Protein AF-A0A7S2LG75-F1 (afdb_monomer_lite)

Secondary structure (DSSP, 8-state):
-HHHHHHHHHHHHTTS-----EEEEEE--SEEE-TTT--EEE--S--EEEEE--TTS--GGG--PEEPP-EEEEEEEE--GGGEEEEEET-PPPHHHHHHHHHHSTTTTTS-GGGEEEEEEE-SSEEEEEEEEGGGGGGSB--TT-TTT--PPPSS-SSS---BTTTEEEEEEE-SEE-TT---EEETTTTEEEEEEEEE-SS-TTS-GGG----EEEEEEEEETTT--B-GGG-EE-TTEEEEEEEEETTTTEEEEEEEE-SSS---SGGGG--EEEEEEEE-SSTTS-EEEEEEEE------TTSS-GGGPBPSSS-----EEEEEETTEEEEEEEEEBP-SSGGG--EEEEEEETTT--EEEEEE-SS--SEEEEETTTTEEEEEEEE--TTSSSPEEEEEEEEEEEEETTTTEEEEEE---TTS--BSS-HHHHTT--S--EEEEE-TTSSEEEEEEEEP-SS-TT-EEEEEEEESSSTT-EEES--TTS--SS-TT-SEEEEEE-S---S--SPPP-B-S-EEE-TTSSEEEEEBSS-B-TTPEEE-SSSSSS-SEEEGGG---S-B-GGGTB-HHHHHHH--TTTSEEEEEETTEEEEE--S----TT-EEEBPTTS--BPPBTTB--PPP--EEEEE--SS-PPP-EEEES-S---TTS-PEEEEEESSS---PEEEP---------PPP-

Structure (mmCIF, N/CA/C/O backbone):
data_AF-A0A7S2LG75-F1
#
_entry.id   AF-A0A7S2LG75-F1
#
loop_
_atom_site.group_PDB
_atom_site.id
_atom_site.type_symbol
_atom_site.label_atom_id
_atom_site.label_alt_id
_atom_site.label_comp_id
_atom_site.label_asym_id
_atom_site.label_entity_id
_atom_site.label_seq_id
_atom_site.pdbx_PDB_ins_code
_atom_site.Cartn_x
_atom_site.Cartn_y
_atom_site.Cartn_z
_atom_site.occupancy
_atom_site.B_iso_or_equiv
_atom_site.auth_seq_id
_atom_site.auth_comp_id
_atom_site.auth_asym_id
_atom_site.auth_atom_id
_atom_site.pdbx_PDB_model_num
ATOM 1 N N . THR A 1 1 ? 9.203 0.893 50.281 1.00 45.75 1 THR A N 1
ATOM 2 C CA . THR A 1 1 ? 10.054 1.503 49.231 1.00 45.75 1 THR A CA 1
ATOM 3 C C . THR A 1 1 ? 10.365 0.528 48.103 1.00 45.75 1 THR A C 1
ATOM 5 O O . THR A 1 1 ? 10.136 0.901 46.963 1.00 45.75 1 THR A O 1
ATOM 8 N N . LEU A 1 2 ? 10.728 -0.736 48.381 1.00 31.83 2 LEU A N 1
ATOM 9 C CA . LEU A 1 2 ? 10.923 -1.782 47.352 1.00 31.83 2 LEU A CA 1
ATOM 10 C C . LEU A 1 2 ? 9.696 -2.042 46.446 1.00 31.83 2 LEU A C 1
ATOM 12 O O . LEU A 1 2 ? 9.846 -2.235 45.245 1.00 31.83 2 LEU A O 1
ATOM 16 N N . LEU A 1 3 ? 8.474 -1.967 46.990 1.00 27.67 3 LEU A N 1
ATOM 17 C CA . LEU A 1 3 ? 7.247 -2.216 46.216 1.00 27.67 3 LEU A CA 1
ATOM 18 C C . LEU A 1 3 ? 6.926 -1.116 45.179 1.00 27.67 3 LEU A C 1
ATOM 20 O O . LEU A 1 3 ? 6.241 -1.380 44.199 1.00 27.67 3 LEU A O 1
ATOM 24 N N . ARG A 1 4 ? 7.432 0.116 45.363 1.00 28.03 4 ARG A N 1
ATOM 25 C CA . ARG A 1 4 ? 7.261 1.211 44.385 1.00 28.03 4 ARG A CA 1
ATOM 26 C C . ARG A 1 4 ? 8.251 1.109 43.221 1.00 28.03 4 ARG A C 1
ATOM 28 O O . ARG A 1 4 ? 7.900 1.496 42.115 1.00 28.03 4 ARG A O 1
ATOM 35 N N . ALA A 1 5 ? 9.443 0.553 43.450 1.00 31.73 5 ALA A N 1
ATOM 36 C CA . ALA A 1 5 ? 10.445 0.342 42.404 1.00 31.73 5 ALA A CA 1
ATOM 37 C C . ALA A 1 5 ? 10.056 -0.806 41.456 1.00 31.73 5 ALA A C 1
ATOM 39 O O . ALA A 1 5 ? 10.190 -0.666 40.247 1.00 31.73 5 ALA A O 1
ATOM 40 N N . LEU A 1 6 ? 9.473 -1.891 41.979 1.00 29.97 6 LEU A N 1
ATOM 41 C CA . LEU A 1 6 ? 8.977 -3.007 41.161 1.00 29.97 6 LEU A CA 1
ATOM 42 C C . LEU A 1 6 ? 7.783 -2.620 40.275 1.00 29.97 6 LEU A C 1
ATOM 44 O O . LEU A 1 6 ? 7.711 -3.055 39.131 1.00 29.97 6 LEU A O 1
ATOM 48 N N . VAL A 1 7 ? 6.897 -1.739 40.753 1.00 31.09 7 VAL A N 1
ATOM 49 C CA . VAL A 1 7 ? 5.787 -1.208 39.940 1.00 31.09 7 VAL A CA 1
ATOM 50 C C . VAL A 1 7 ? 6.290 -0.225 38.874 1.00 31.09 7 VAL A C 1
ATOM 52 O O . VAL A 1 7 ? 5.788 -0.242 37.757 1.00 31.09 7 VAL A O 1
ATOM 55 N N . LEU A 1 8 ? 7.326 0.573 39.160 1.00 30.12 8 LEU A N 1
ATOM 56 C CA . LEU A 1 8 ? 7.942 1.479 38.177 1.00 30.12 8 LEU A CA 1
ATOM 57 C C . LEU A 1 8 ? 8.778 0.747 37.114 1.00 30.12 8 LEU A C 1
ATOM 59 O O . LEU A 1 8 ? 8.782 1.175 35.966 1.00 30.12 8 LEU A O 1
ATOM 63 N N . VAL A 1 9 ? 9.427 -0.372 37.451 1.00 31.56 9 VAL A N 1
ATOM 64 C CA . VAL A 1 9 ? 10.161 -1.206 36.480 1.00 31.56 9 VAL A CA 1
ATOM 65 C C . VAL A 1 9 ? 9.204 -2.068 35.647 1.00 31.56 9 VAL A C 1
ATOM 67 O O . VAL A 1 9 ? 9.419 -2.217 34.446 1.00 31.56 9 VAL A O 1
ATOM 70 N N . ALA A 1 10 ? 8.098 -2.550 36.225 1.00 28.23 10 ALA A N 1
ATOM 71 C CA . ALA A 1 10 ? 7.040 -3.224 35.467 1.00 28.23 10 ALA A CA 1
ATOM 72 C C . ALA A 1 10 ? 6.287 -2.258 34.526 1.00 28.23 10 ALA A C 1
ATOM 74 O O . ALA A 1 10 ? 5.998 -2.616 33.388 1.00 28.23 10 ALA A O 1
ATOM 75 N N . LEU A 1 11 ? 6.043 -1.009 34.946 1.00 27.89 11 LEU A N 1
ATOM 76 C CA . LEU A 1 11 ? 5.485 0.046 34.082 1.00 27.89 11 LEU A CA 1
ATOM 77 C C . LEU A 1 11 ? 6.500 0.584 33.059 1.00 27.89 11 LEU A C 1
ATOM 79 O O . LEU A 1 11 ? 6.102 1.035 31.989 1.00 27.89 11 LEU A O 1
ATOM 83 N N . GLY A 1 12 ? 7.798 0.529 33.370 1.00 24.66 12 GLY A N 1
ATOM 84 C CA . GLY A 1 12 ? 8.884 0.904 32.463 1.00 24.66 12 GLY A CA 1
ATOM 85 C C . GLY A 1 12 ? 9.126 -0.123 31.355 1.00 24.66 12 GLY A C 1
ATOM 86 O O . GLY A 1 12 ? 9.376 0.269 30.222 1.00 24.66 12 GLY A O 1
ATOM 87 N N . ARG A 1 13 ? 8.972 -1.424 31.643 1.00 26.52 13 ARG A N 1
ATOM 88 C CA . ARG A 1 13 ? 9.100 -2.507 30.646 1.00 26.52 13 ARG A CA 1
ATOM 89 C C . ARG A 1 13 ? 7.825 -2.786 29.843 1.00 26.52 13 ARG A C 1
ATOM 91 O O . ARG A 1 13 ? 7.913 -3.322 28.750 1.00 26.52 13 ARG A O 1
ATOM 98 N N . LEU A 1 14 ? 6.654 -2.346 30.309 1.00 27.83 14 LEU A N 1
ATOM 99 C CA . LEU A 1 14 ? 5.442 -2.263 29.474 1.00 27.83 14 LEU A CA 1
ATOM 100 C C . LEU A 1 14 ? 5.446 -1.044 28.525 1.00 27.83 14 LEU A C 1
ATOM 102 O O . LEU A 1 14 ? 4.513 -0.868 27.746 1.00 27.83 14 LEU A O 1
ATOM 106 N N . ARG A 1 15 ? 6.486 -0.200 28.594 1.00 27.36 15 ARG A N 1
ATOM 107 C CA . ARG A 1 15 ? 6.694 0.995 27.763 1.00 27.36 15 ARG A CA 1
ATOM 108 C C . ARG A 1 15 ? 7.781 0.834 26.698 1.00 27.36 15 ARG A C 1
ATOM 110 O O . ARG A 1 15 ? 8.170 1.835 26.099 1.00 27.36 15 ARG A O 1
ATOM 117 N N . GLU A 1 16 ? 8.195 -0.391 26.378 1.00 31.73 16 GLU A N 1
ATOM 118 C CA . GLU A 1 16 ? 8.644 -0.667 25.009 1.00 31.73 16 GLU A CA 1
ATOM 119 C C . GLU A 1 16 ? 7.412 -0.584 24.113 1.00 31.73 16 GLU A C 1
ATOM 121 O O . GLU A 1 16 ? 6.688 -1.549 23.861 1.00 31.73 16 GLU A O 1
ATOM 126 N N . ALA A 1 17 ? 7.109 0.665 23.767 1.00 34.81 17 ALA A N 1
ATOM 127 C CA . ALA A 1 17 ? 6.086 1.048 22.835 1.00 34.81 17 ALA A CA 1
ATOM 128 C C . ALA A 1 17 ? 6.281 0.218 21.571 1.00 34.81 17 ALA A C 1
ATOM 130 O O . ALA A 1 17 ? 7.307 0.331 20.908 1.00 34.81 17 ALA A O 1
ATOM 131 N N . SER A 1 18 ? 5.277 -0.589 21.245 1.00 40.91 18 SER A N 1
ATOM 132 C CA . SER A 1 18 ? 5.012 -0.994 19.873 1.00 40.91 18 SER A CA 1
ATOM 133 C C . SER A 1 18 ? 5.149 0.242 18.981 1.00 40.91 18 SER A C 1
ATOM 135 O O . SER A 1 18 ? 4.330 1.170 19.063 1.00 40.91 18 SER A O 1
ATOM 137 N N . ALA A 1 19 ? 6.250 0.331 18.243 1.00 46.84 19 ALA A N 1
ATOM 138 C CA . ALA A 1 19 ? 6.587 1.515 17.481 1.00 46.84 19 ALA A CA 1
ATOM 139 C C . ALA A 1 19 ? 5.723 1.535 16.220 1.00 46.84 19 ALA A C 1
ATOM 141 O O . ALA A 1 19 ? 6.054 0.957 15.207 1.00 46.84 19 ALA A O 1
ATOM 142 N N . PHE A 1 20 ? 4.568 2.185 16.308 1.00 54.53 20 PHE A N 1
ATOM 143 C CA . PHE A 1 20 ? 3.754 2.523 15.147 1.00 54.53 20 PHE A CA 1
ATOM 144 C C . PHE A 1 20 ? 4.535 3.520 14.269 1.00 54.53 20 PHE A C 1
ATOM 146 O O . PHE A 1 20 ? 4.689 4.684 14.665 1.00 54.53 20 PHE A O 1
ATOM 153 N N . THR A 1 21 ? 5.077 3.058 13.136 1.00 63.94 21 THR A N 1
ATOM 154 C CA . THR A 1 21 ? 5.875 3.872 12.203 1.00 63.94 21 THR A CA 1
ATOM 155 C C . THR A 1 21 ? 5.017 4.317 11.021 1.00 63.94 21 THR A C 1
ATOM 157 O O . THR A 1 21 ? 4.909 3.643 10.000 1.00 63.94 21 THR A O 1
ATOM 160 N N . LEU A 1 22 ? 4.420 5.505 11.131 1.00 72.06 22 LEU A N 1
ATOM 161 C CA . LEU A 1 22 ? 3.639 6.062 10.029 1.00 72.06 22 LEU A CA 1
ATOM 162 C C . LEU A 1 22 ? 4.513 6.669 8.941 1.00 72.06 22 LEU A C 1
ATOM 164 O O . LEU A 1 22 ? 5.452 7.429 9.203 1.00 72.06 22 LEU A O 1
ATOM 168 N N . HIS A 1 23 ? 4.092 6.417 7.712 1.00 75.00 23 HIS A N 1
ATOM 169 C CA . HIS A 1 23 ? 4.527 7.137 6.535 1.00 75.00 23 HIS A CA 1
ATOM 170 C C . HIS A 1 23 ? 3.340 7.856 5.899 1.00 75.00 23 HIS A C 1
ATOM 172 O O . HIS A 1 23 ? 2.189 7.430 6.004 1.00 75.00 23 HIS A O 1
ATOM 178 N N . ALA A 1 24 ? 3.639 8.971 5.245 1.00 76.81 24 ALA A N 1
ATOM 179 C CA . ALA A 1 24 ? 2.691 9.701 4.429 1.00 76.81 24 ALA A CA 1
ATOM 180 C C . ALA A 1 24 ? 3.116 9.642 2.966 1.00 76.81 24 ALA A C 1
ATOM 182 O O . ALA A 1 24 ? 4.273 9.918 2.653 1.00 76.81 24 ALA A O 1
ATOM 183 N N . VAL A 1 25 ? 2.173 9.333 2.076 1.00 76.06 25 VAL A N 1
ATOM 184 C CA . VAL A 1 25 ? 2.299 9.629 0.647 1.00 76.06 25 VAL A CA 1
ATOM 185 C C . VAL A 1 25 ? 1.654 10.981 0.394 1.00 76.06 25 VAL A C 1
ATOM 187 O O . VAL A 1 25 ? 0.427 11.122 0.361 1.00 76.06 25 VAL A O 1
ATOM 190 N N . GLU A 1 26 ? 2.494 11.987 0.224 1.00 74.88 26 GLU A N 1
ATOM 191 C CA . GLU A 1 26 ? 2.095 13.364 -0.017 1.00 74.88 26 GLU A CA 1
ATOM 192 C C . GLU A 1 26 ? 1.787 13.555 -1.497 1.00 74.88 26 GLU A C 1
ATOM 194 O O . GLU A 1 26 ? 2.621 13.240 -2.339 1.00 74.88 26 GLU A O 1
ATOM 199 N N . SER A 1 27 ? 0.603 14.070 -1.837 1.00 71.88 27 SER A N 1
ATOM 200 C CA . SER A 1 27 ? 0.248 14.388 -3.226 1.00 71.88 27 SER A CA 1
ATOM 201 C C . SER A 1 27 ? 0.129 15.894 -3.403 1.00 71.88 27 SER A C 1
ATOM 203 O O . SER A 1 27 ? -0.746 16.531 -2.815 1.00 71.88 27 SER A O 1
ATOM 205 N N . ARG A 1 28 ? 1.002 16.478 -4.227 1.00 67.69 28 ARG A N 1
ATOM 206 C CA . ARG A 1 28 ? 0.987 17.919 -4.525 1.00 67.69 28 ARG A CA 1
ATOM 207 C C . ARG A 1 28 ? 0.099 18.212 -5.741 1.00 67.69 28 ARG A C 1
ATOM 209 O O . ARG A 1 28 ? 0.162 17.484 -6.726 1.00 67.69 28 ARG A O 1
ATOM 216 N N . PRO A 1 29 ? -0.744 19.256 -5.720 1.00 61.25 29 PRO A N 1
ATOM 217 C CA . PRO A 1 29 ? -1.632 19.545 -6.830 1.00 61.25 29 PRO A CA 1
ATOM 218 C C . PRO A 1 29 ? -0.810 20.090 -8.001 1.00 61.25 29 PRO A C 1
ATOM 220 O O . PRO A 1 29 ? 0.096 20.898 -7.815 1.00 61.25 29 PRO A O 1
ATOM 223 N N . THR A 1 30 ? -1.189 19.710 -9.217 1.00 57.59 30 THR A N 1
ATOM 224 C CA . THR A 1 30 ? -0.602 20.196 -10.481 1.00 57.59 30 THR A CA 1
ATOM 225 C C . THR A 1 30 ? -0.862 21.684 -10.742 1.00 57.59 30 THR A C 1
ATOM 227 O O . THR A 1 30 ? -0.243 22.285 -11.616 1.00 57.59 30 THR A O 1
ATOM 230 N N . LYS A 1 31 ? -1.789 22.310 -10.001 1.00 54.16 31 LYS A N 1
ATOM 231 C CA . LYS A 1 31 ? -2.213 23.696 -10.222 1.00 54.16 31 LYS A CA 1
ATOM 232 C C . LYS A 1 31 ? -2.374 24.442 -8.901 1.00 54.16 31 LYS A C 1
ATOM 234 O O . LYS A 1 31 ? -3.319 24.187 -8.158 1.00 54.16 31 LYS A O 1
ATOM 239 N N . TYR A 1 32 ? -1.497 25.410 -8.651 1.00 47.81 32 TYR A N 1
ATOM 240 C CA . TYR A 1 32 ? -1.745 26.477 -7.685 1.00 47.81 32 TYR A CA 1
ATOM 241 C C . TYR A 1 32 ? -1.899 27.769 -8.482 1.00 47.81 32 TYR A C 1
ATOM 243 O O . TYR A 1 32 ? -0.998 28.167 -9.215 1.00 47.81 32 TYR A O 1
ATOM 251 N N . THR A 1 33 ? -3.080 28.380 -8.414 1.00 45.12 33 THR A N 1
ATOM 252 C CA . THR A 1 33 ? -3.229 29.765 -8.870 1.00 45.12 33 THR A CA 1
ATOM 253 C C . THR A 1 33 ? -2.887 30.600 -7.658 1.00 45.12 33 THR A C 1
ATOM 255 O O . THR A 1 33 ? -3.579 30.492 -6.645 1.00 45.12 33 THR A O 1
ATOM 258 N N . ASP A 1 34 ? -1.793 31.349 -7.714 1.00 45.41 34 ASP A N 1
ATOM 259 C CA . ASP A 1 34 ? -1.480 32.261 -6.626 1.00 45.41 34 ASP A CA 1
ATOM 260 C C . ASP A 1 34 ? -2.593 33.314 -6.573 1.00 45.41 34 ASP A C 1
ATOM 262 O O . ASP A 1 34 ? -2.773 34.127 -7.480 1.00 45.41 34 ASP A O 1
ATOM 266 N N . VAL A 1 35 ? -3.412 33.228 -5.524 1.00 42.66 35 VAL A N 1
ATOM 267 C CA . VAL A 1 35 ? -4.627 34.031 -5.348 1.00 42.66 35 VAL A CA 1
ATOM 268 C C . VAL A 1 35 ? -4.288 35.525 -5.247 1.00 42.66 35 VAL A C 1
ATOM 270 O O . VAL A 1 35 ? -5.155 36.365 -5.479 1.00 42.66 35 VAL A O 1
ATOM 273 N N . LEU A 1 36 ? -3.033 35.866 -4.933 1.00 42.12 36 LEU A N 1
ATOM 274 C CA . LEU A 1 36 ? -2.567 37.244 -4.800 1.00 42.12 36 LEU A CA 1
ATOM 275 C C . LEU A 1 36 ? -2.063 37.842 -6.119 1.00 42.12 36 LEU A C 1
ATOM 277 O O . LEU A 1 36 ? -2.186 39.050 -6.312 1.00 42.12 36 LEU A O 1
ATOM 281 N N . THR A 1 37 ? -1.519 37.027 -7.023 1.00 55.53 37 THR A N 1
ATOM 282 C CA . THR A 1 37 ? -0.895 37.501 -8.273 1.00 55.53 37 THR A CA 1
ATOM 283 C C . THR A 1 37 ? -1.698 37.145 -9.522 1.00 55.53 37 THR A C 1
ATOM 285 O O . THR A 1 37 ? -1.520 37.771 -10.564 1.00 55.53 37 THR A O 1
ATOM 288 N N . GLY A 1 38 ? -2.615 36.178 -9.432 1.00 44.19 38 GLY A N 1
ATOM 289 C CA . GLY A 1 38 ? -3.389 35.680 -10.569 1.00 44.19 38 GLY A CA 1
ATOM 290 C C . GLY A 1 38 ? -2.559 34.885 -11.581 1.00 44.19 38 GLY A C 1
ATOM 291 O O . GLY A 1 38 ? -3.104 34.461 -12.602 1.00 44.19 38 GLY A O 1
ATOM 292 N N . GLU A 1 39 ? -1.268 34.655 -11.319 1.00 42.94 39 GLU A N 1
ATOM 293 C CA . GLU A 1 39 ? -0.422 33.843 -12.184 1.00 42.94 39 GLU A CA 1
ATOM 294 C C . GLU A 1 39 ? -0.777 32.361 -12.040 1.00 42.94 39 GLU A C 1
ATOM 296 O O . GLU A 1 39 ? -0.777 31.769 -10.955 1.00 42.94 39 GLU A O 1
ATOM 301 N N . VAL A 1 40 ? -1.096 31.751 -13.181 1.00 45.00 40 VAL A N 1
ATOM 302 C CA . VAL A 1 40 ? -1.272 30.308 -13.309 1.00 45.00 40 VAL A CA 1
ATOM 303 C C . VAL A 1 40 ? 0.100 29.713 -13.603 1.00 45.00 40 VAL A C 1
ATOM 305 O O . VAL A 1 40 ? 0.565 29.728 -14.739 1.00 45.00 40 VAL A O 1
ATOM 308 N N . SER A 1 41 ? 0.745 29.186 -12.568 1.00 46.38 41 SER A N 1
ATOM 309 C CA . SER A 1 41 ? 1.932 28.347 -12.714 1.00 46.38 41 SER A CA 1
ATOM 310 C C . SER A 1 41 ? 1.487 26.953 -13.173 1.00 46.38 41 SER A C 1
ATOM 312 O O . SER A 1 41 ? 0.752 26.266 -12.460 1.00 46.38 41 SER A O 1
ATOM 314 N N . TYR A 1 42 ? 1.881 26.553 -14.385 1.00 42.69 42 TYR A N 1
ATOM 315 C CA . TYR A 1 42 ? 1.762 25.168 -14.841 1.00 42.69 42 TYR A CA 1
ATOM 316 C C . TYR A 1 42 ? 2.929 24.397 -14.229 1.00 42.69 42 TYR A C 1
ATOM 318 O O . TYR A 1 42 ? 4.066 24.564 -14.665 1.00 42.69 42 TYR A O 1
ATOM 326 N N . ARG A 1 43 ? 2.669 23.612 -13.182 1.00 51.62 43 ARG A N 1
ATOM 327 C CA . ARG A 1 43 ? 3.663 22.674 -12.657 1.00 51.62 43 ARG A CA 1
ATOM 328 C C . ARG A 1 43 ? 3.379 21.256 -13.135 1.00 51.62 43 ARG A C 1
ATOM 330 O O . ARG A 1 43 ? 2.244 20.908 -13.454 1.00 51.62 43 ARG A O 1
ATOM 337 N N . GLU A 1 44 ? 4.479 20.512 -13.178 1.00 54.28 44 GLU A N 1
ATOM 338 C CA . GLU A 1 44 ? 4.656 19.091 -13.481 1.00 54.28 44 GLU A CA 1
ATOM 339 C C . GLU A 1 44 ? 3.573 18.183 -12.864 1.00 54.28 44 GLU A C 1
ATOM 341 O O . GLU A 1 44 ? 2.908 18.591 -11.904 1.00 54.28 44 GLU A O 1
ATOM 346 N N . PRO A 1 45 ? 3.398 16.946 -13.375 1.00 57.66 45 PRO A N 1
ATOM 347 C CA . PRO A 1 45 ? 2.508 15.946 -12.789 1.00 57.66 45 PRO A CA 1
ATOM 348 C C . PRO A 1 45 ? 2.676 15.832 -11.273 1.00 57.66 45 PRO A C 1
ATOM 350 O O . PRO A 1 45 ? 3.761 16.074 -10.747 1.00 57.66 45 PRO A O 1
ATOM 353 N N . VAL A 1 46 ? 1.593 15.447 -10.586 1.00 65.56 46 VAL A N 1
ATOM 354 C CA . VAL A 1 46 ? 1.514 15.333 -9.117 1.00 65.56 46 VAL A CA 1
ATOM 355 C C . VAL A 1 46 ? 2.772 14.658 -8.565 1.00 65.56 46 VAL A C 1
ATOM 357 O O . VAL A 1 46 ? 2.944 13.450 -8.727 1.00 65.56 46 VAL A O 1
ATOM 360 N N . ASP A 1 47 ? 3.623 15.446 -7.900 1.00 68.88 47 ASP A N 1
ATOM 361 C CA . ASP A 1 47 ? 4.757 14.937 -7.133 1.00 68.88 47 ASP A CA 1
ATOM 362 C C . ASP A 1 47 ? 4.202 14.121 -5.969 1.00 68.88 47 ASP A C 1
ATOM 364 O O . ASP A 1 47 ? 3.614 14.682 -5.035 1.00 68.88 47 ASP A O 1
ATOM 368 N N . ALA A 1 48 ? 4.381 12.805 -6.053 1.00 73.50 48 ALA A N 1
ATOM 369 C CA . ALA A 1 48 ? 4.175 11.898 -4.944 1.00 73.50 48 ALA A CA 1
ATOM 370 C C . ALA A 1 48 ? 5.506 11.730 -4.208 1.00 73.50 48 ALA A C 1
ATOM 372 O O . ALA A 1 48 ? 6.521 11.359 -4.801 1.00 73.50 48 ALA A O 1
ATOM 373 N N . ARG A 1 49 ? 5.516 12.056 -2.916 1.00 75.19 49 ARG A N 1
ATOM 374 C CA . ARG A 1 49 ? 6.682 11.846 -2.056 1.00 75.19 49 ARG A CA 1
ATOM 375 C C . ARG A 1 49 ? 6.281 11.051 -0.841 1.00 75.19 49 ARG A C 1
ATOM 377 O O . ARG A 1 49 ? 5.242 11.318 -0.238 1.00 75.19 49 ARG A O 1
ATOM 384 N N . GLN A 1 50 ? 7.125 10.103 -0.477 1.00 79.94 50 GLN A N 1
ATOM 385 C CA . GLN A 1 50 ? 6.996 9.425 0.793 1.00 79.94 50 GLN A CA 1
ATOM 386 C C . GLN A 1 50 ? 7.762 10.186 1.856 1.00 79.94 50 GLN A C 1
ATOM 388 O O . GLN A 1 50 ? 8.963 10.404 1.717 1.00 79.94 50 GLN A O 1
ATOM 393 N N . GLN A 1 51 ? 7.083 10.525 2.943 1.00 75.50 51 GLN A N 1
ATOM 394 C CA . GLN A 1 51 ? 7.700 11.119 4.117 1.00 75.50 51 GLN A CA 1
ATOM 395 C C . GLN A 1 51 ? 7.517 10.199 5.323 1.00 75.50 51 GLN A C 1
ATOM 397 O O . GLN A 1 51 ? 6.415 9.717 5.595 1.00 75.50 51 GLN A O 1
ATOM 402 N N . ARG A 1 52 ? 8.605 9.948 6.058 1.00 72.94 52 ARG A N 1
ATOM 403 C CA . ARG A 1 52 ? 8.541 9.291 7.368 1.00 72.94 52 ARG A CA 1
ATOM 404 C C . ARG A 1 52 ? 8.089 10.307 8.407 1.00 72.94 52 ARG A C 1
ATOM 406 O O . ARG A 1 52 ? 8.673 11.383 8.507 1.00 72.94 52 ARG A O 1
ATOM 413 N N . LEU A 1 53 ? 7.086 9.961 9.206 1.00 72.62 53 LEU A N 1
ATOM 414 C CA . LEU A 1 53 ? 6.555 10.883 10.203 1.00 72.62 53 LEU A CA 1
ATOM 415 C C . LEU A 1 53 ? 7.200 10.686 11.576 1.00 72.62 53 LEU A C 1
ATOM 417 O O . LEU A 1 53 ? 7.515 9.568 11.986 1.00 72.62 53 LEU A O 1
ATOM 421 N N . SER A 1 54 ? 7.366 11.791 12.307 1.00 68.88 54 SER A N 1
ATOM 422 C CA . SER A 1 54 ? 7.881 11.796 13.678 1.00 68.88 54 SER A CA 1
ATOM 423 C C . SER A 1 54 ? 6.778 12.141 14.685 1.00 68.88 54 SER A C 1
ATOM 425 O O . SER A 1 54 ? 5.941 13.012 14.439 1.00 68.88 54 SER A O 1
ATOM 427 N N . LYS A 1 55 ? 6.817 11.505 15.864 1.00 65.50 55 LYS A N 1
ATOM 428 C CA . LYS A 1 55 ? 5.877 11.768 16.972 1.00 65.50 55 LYS A CA 1
ATOM 429 C C . LYS A 1 55 ? 6.073 13.132 17.648 1.00 65.50 55 LYS A C 1
ATOM 431 O O . LYS A 1 55 ? 5.269 13.502 18.496 1.00 65.50 55 LYS A O 1
ATOM 436 N N . THR A 1 56 ? 7.135 13.865 17.311 1.00 62.56 56 THR A N 1
ATOM 437 C CA . THR A 1 56 ? 7.476 15.174 17.897 1.00 62.56 56 THR A CA 1
ATOM 438 C C . THR A 1 56 ? 7.113 16.364 16.998 1.00 62.56 56 THR A C 1
ATOM 440 O O . THR A 1 56 ? 7.501 17.489 17.304 1.00 62.56 56 THR A O 1
ATOM 443 N N . GLY A 1 57 ? 6.384 16.139 15.898 1.00 63.31 57 GLY A N 1
ATOM 444 C CA . GLY A 1 57 ? 6.092 17.160 14.882 1.00 63.31 57 GLY A CA 1
ATOM 445 C C . GLY A 1 57 ? 7.076 17.132 13.706 1.00 63.31 57 GLY A C 1
ATOM 446 O O . GLY A 1 57 ? 7.883 16.207 13.574 1.00 63.31 57 GLY A O 1
ATOM 447 N N . ARG A 1 58 ? 7.012 18.135 12.823 1.00 62.94 58 ARG A N 1
ATOM 448 C CA . ARG A 1 58 ? 7.967 18.299 11.716 1.00 62.94 58 ARG A CA 1
ATOM 449 C C . ARG A 1 58 ? 9.345 18.662 12.268 1.00 62.94 58 ARG A C 1
ATOM 451 O O . ARG A 1 58 ? 9.514 19.720 12.870 1.00 62.94 58 ARG A O 1
ATOM 458 N N . ASN A 1 59 ? 10.331 17.807 12.010 1.00 58.53 59 ASN A N 1
ATOM 459 C CA . ASN A 1 59 ? 11.740 18.166 12.099 1.00 58.53 59 ASN A CA 1
ATOM 460 C C . ASN A 1 59 ? 12.284 18.269 10.661 1.00 58.53 59 ASN A C 1
ATOM 462 O O . ASN A 1 59 ? 12.424 17.230 10.016 1.00 58.53 59 ASN A O 1
ATOM 466 N N . PRO A 1 60 ? 12.544 19.481 10.136 1.00 58.62 60 PRO A N 1
ATOM 467 C CA . PRO A 1 60 ? 13.014 19.660 8.761 1.00 58.62 60 PRO A CA 1
ATOM 468 C C . PRO A 1 60 ? 14.377 19.002 8.507 1.00 58.62 60 PRO A C 1
ATOM 470 O O . PRO A 1 60 ? 14.670 18.649 7.371 1.00 58.62 60 PRO A O 1
ATOM 473 N N . ASP A 1 61 ? 15.166 18.763 9.557 1.00 52.34 61 ASP A N 1
ATOM 474 C CA . ASP A 1 61 ? 16.475 18.113 9.458 1.00 52.34 61 ASP A CA 1
ATOM 475 C C . ASP A 1 61 ? 16.374 16.578 9.301 1.00 52.34 61 ASP A C 1
ATOM 477 O O . ASP A 1 61 ? 17.379 15.913 9.065 1.00 52.34 61 ASP A O 1
ATOM 481 N N . LEU A 1 62 ? 15.170 15.999 9.432 1.00 50.97 62 LEU A N 1
ATOM 482 C CA . LEU A 1 62 ? 14.886 14.559 9.298 1.00 50.97 62 LEU A CA 1
ATOM 483 C C . LEU A 1 62 ? 14.071 14.211 8.036 1.00 50.97 62 LEU A C 1
ATOM 485 O O . LEU A 1 62 ? 13.596 13.081 7.916 1.00 50.97 62 LEU A O 1
ATOM 489 N N . ASP A 1 63 ? 13.878 15.152 7.105 1.00 60.97 63 ASP A N 1
ATOM 490 C CA . ASP A 1 63 ? 13.059 14.938 5.904 1.00 60.97 63 ASP A CA 1
ATOM 491 C C . ASP A 1 63 ? 13.771 14.044 4.871 1.00 60.97 63 ASP A C 1
ATOM 493 O O . ASP A 1 63 ? 14.410 14.513 3.931 1.00 60.97 63 ASP A O 1
ATOM 497 N N . SER A 1 64 ? 13.674 12.725 5.051 1.00 60.50 64 SER A N 1
ATOM 498 C CA . SER A 1 64 ? 14.229 11.707 4.151 1.00 60.50 64 SER A CA 1
ATOM 499 C C . SER A 1 64 ? 13.318 11.425 2.945 1.00 60.50 64 SER A C 1
ATOM 501 O O . SER A 1 64 ? 13.098 10.260 2.613 1.00 60.50 64 SER A O 1
ATOM 503 N N . SER A 1 65 ? 12.695 12.451 2.351 1.00 71.50 65 SER A N 1
ATOM 504 C CA . SER A 1 65 ? 11.615 12.245 1.379 1.00 71.50 65 SER A CA 1
ATOM 505 C C . SER A 1 65 ? 12.082 11.453 0.154 1.00 71.50 65 SER A C 1
ATOM 507 O O . SER A 1 65 ? 13.007 11.891 -0.533 1.00 71.50 65 SER A O 1
ATOM 509 N N . ILE A 1 66 ? 11.412 10.344 -0.155 1.00 78.38 66 ILE A N 1
ATOM 510 C CA . ILE A 1 66 ? 11.688 9.546 -1.357 1.00 78.38 66 ILE A CA 1
ATOM 511 C C . ILE A 1 66 ? 10.710 9.990 -2.458 1.00 78.38 66 ILE A C 1
ATOM 513 O O . ILE A 1 66 ? 9.494 9.957 -2.226 1.00 78.38 66 ILE A O 1
ATOM 517 N N . PRO A 1 67 ? 11.189 10.456 -3.628 1.00 82.44 67 PRO A N 1
ATOM 518 C CA . PRO A 1 67 ? 10.322 10.754 -4.762 1.00 82.44 67 PRO A CA 1
ATOM 519 C C . PRO A 1 67 ? 9.813 9.450 -5.380 1.00 82.44 67 PRO A C 1
ATOM 521 O O . PRO A 1 67 ? 10.601 8.566 -5.695 1.00 82.44 67 PRO A O 1
ATOM 524 N N . MET A 1 68 ? 8.501 9.337 -5.567 1.00 86.50 68 MET A N 1
ATOM 525 C CA . MET A 1 68 ? 7.904 8.197 -6.259 1.00 86.50 68 MET A CA 1
ATOM 526 C C . MET A 1 68 ? 7.943 8.417 -7.774 1.00 86.50 68 MET A C 1
ATOM 528 O O . MET A 1 68 ? 7.698 9.530 -8.252 1.00 86.50 68 MET A O 1
ATOM 532 N N . SER A 1 69 ? 8.233 7.355 -8.523 1.00 88.69 69 SER A N 1
ATOM 533 C CA . SER A 1 69 ? 8.265 7.365 -9.981 1.00 88.69 69 SER A CA 1
ATOM 534 C C . SER A 1 69 ? 6.920 7.801 -10.554 1.00 88.69 69 SER A C 1
ATOM 536 O O . SER A 1 69 ? 5.857 7.497 -10.017 1.00 88.69 69 SER A O 1
ATOM 538 N N . LYS A 1 70 ? 6.980 8.530 -11.668 1.00 88.50 70 LYS A N 1
ATOM 539 C CA . LYS A 1 70 ? 5.807 9.021 -12.402 1.00 88.50 70 LYS A CA 1
ATOM 540 C C . LYS A 1 70 ? 5.527 8.202 -13.661 1.00 88.50 70 LYS A C 1
ATOM 542 O O . LYS A 1 70 ? 4.506 8.418 -14.312 1.00 88.50 70 LYS A O 1
ATOM 547 N N . PHE A 1 71 ? 6.430 7.289 -14.024 1.00 90.44 71 PHE A N 1
ATOM 548 C CA . PHE A 1 71 ? 6.386 6.568 -15.291 1.00 90.44 71 PHE A CA 1
ATOM 549 C C . PHE A 1 71 ? 5.439 5.372 -15.228 1.00 90.44 71 PHE A C 1
ATOM 551 O O . PHE A 1 71 ? 5.566 4.485 -14.386 1.00 90.44 71 PHE A O 1
ATOM 558 N N . GLN A 1 72 ? 4.502 5.343 -16.166 1.00 90.06 72 GLN A N 1
ATOM 559 C CA . GLN A 1 72 ? 3.503 4.306 -16.348 1.00 90.06 72 GLN A CA 1
ATOM 560 C C . GLN A 1 72 ? 3.761 3.592 -17.676 1.00 90.06 72 GLN A C 1
ATOM 562 O O . GLN A 1 72 ? 4.007 4.239 -18.696 1.00 90.06 72 GLN A O 1
ATOM 567 N N . TYR A 1 73 ? 3.675 2.262 -17.674 1.00 88.06 73 TYR A N 1
ATOM 568 C CA . TYR A 1 73 ? 3.619 1.504 -18.921 1.00 88.06 73 TYR A CA 1
ATOM 569 C C . TYR A 1 73 ? 2.277 1.725 -19.622 1.00 88.06 73 TYR A C 1
ATOM 571 O O . TYR A 1 73 ? 1.219 1.567 -19.001 1.00 88.06 73 TYR A O 1
ATOM 579 N N . ILE A 1 74 ? 2.329 2.081 -20.904 1.00 84.25 74 ILE A N 1
ATOM 580 C CA . ILE A 1 74 ? 1.151 2.460 -21.697 1.00 84.25 74 ILE A CA 1
ATOM 581 C C . ILE A 1 74 ? 0.646 1.307 -22.539 1.00 84.25 74 ILE A C 1
ATOM 583 O O . ILE A 1 74 ? -0.565 1.112 -22.641 1.00 84.25 74 ILE A O 1
ATOM 587 N N . GLY A 1 75 ? 1.575 0.559 -23.124 1.00 82.50 75 GLY A N 1
ATOM 588 C CA . GLY A 1 75 ? 1.275 -0.504 -24.065 1.00 82.50 75 GLY A CA 1
ATOM 589 C C . GLY A 1 75 ? 2.431 -0.766 -25.021 1.00 82.50 75 GLY A C 1
ATOM 590 O O . GLY A 1 75 ? 3.538 -0.231 -24.876 1.00 82.50 75 GLY A O 1
ATOM 591 N N . CYS A 1 76 ? 2.150 -1.615 -26.000 1.00 85.06 76 CYS A N 1
ATOM 592 C CA . CYS A 1 76 ? 3.023 -1.880 -27.132 1.00 85.06 76 CYS A CA 1
ATOM 593 C C . CYS A 1 76 ? 2.760 -0.880 -28.264 1.00 85.06 76 CYS A C 1
ATOM 595 O O . CYS A 1 76 ? 1.602 -0.589 -28.542 1.00 85.06 76 CYS A O 1
ATOM 597 N N . PHE A 1 77 ? 3.819 -0.380 -28.901 1.00 86.31 77 PHE A N 1
ATOM 598 C CA . PHE A 1 77 ? 3.732 0.560 -30.023 1.00 86.31 77 PHE A CA 1
ATOM 599 C C . PHE A 1 77 ? 4.721 0.192 -31.125 1.00 86.31 77 PHE A C 1
ATOM 601 O O . PHE A 1 77 ? 5.811 -0.319 -30.848 1.00 86.31 77 PHE A O 1
ATOM 608 N N . TYR A 1 78 ? 4.370 0.501 -32.371 1.00 86.31 78 TYR A N 1
ATOM 609 C CA . TYR A 1 78 ? 5.243 0.307 -33.525 1.00 86.31 78 TYR A CA 1
ATOM 610 C C . TYR A 1 78 ? 5.966 1.605 -33.913 1.00 86.31 78 TYR A C 1
ATOM 612 O O . TYR A 1 78 ? 5.332 2.643 -34.111 1.00 86.31 78 TYR A O 1
ATOM 620 N N . HIS A 1 79 ? 7.297 1.553 -34.050 1.00 87.00 79 HIS A N 1
ATOM 621 C CA . HIS A 1 79 ? 8.108 2.669 -34.549 1.00 87.00 79 HIS A CA 1
ATOM 622 C C . HIS A 1 79 ? 9.496 2.225 -35.043 1.00 87.00 79 HIS A C 1
ATOM 624 O O . HIS A 1 79 ? 10.126 1.356 -34.439 1.00 87.00 79 HIS A O 1
ATOM 630 N N . SER A 1 80 ? 10.021 2.896 -36.081 1.00 87.94 80 SER A N 1
ATOM 631 C CA . SER A 1 80 ? 11.360 2.629 -36.641 1.00 87.94 80 SER A CA 1
ATOM 632 C C . SER A 1 80 ? 12.446 2.529 -35.567 1.00 87.94 80 SER A C 1
ATOM 634 O O . SER A 1 80 ? 12.547 3.395 -34.690 1.00 87.94 80 SER A O 1
ATOM 636 N N . MET A 1 81 ? 13.314 1.520 -35.707 1.00 88.69 81 MET A N 1
ATOM 637 C CA . MET A 1 81 ? 14.500 1.303 -34.869 1.00 88.69 81 MET A CA 1
ATOM 638 C C . MET A 1 81 ? 15.504 2.457 -34.870 1.00 88.69 81 MET A C 1
ATOM 640 O O . MET A 1 81 ? 16.345 2.524 -33.972 1.00 88.69 81 MET A O 1
ATOM 644 N N . ASP A 1 82 ? 15.409 3.382 -35.823 1.00 87.00 82 ASP A N 1
ATOM 645 C CA . ASP A 1 82 ? 16.258 4.576 -35.888 1.00 87.00 82 ASP A CA 1
ATOM 646 C C . ASP A 1 82 ? 16.087 5.501 -34.669 1.00 87.00 82 ASP A C 1
ATOM 648 O O . ASP A 1 82 ? 16.950 6.332 -34.399 1.00 87.00 82 ASP A O 1
ATOM 652 N N . ILE A 1 83 ? 14.999 5.346 -33.903 1.00 85.12 83 ILE A N 1
ATOM 653 C CA . ILE A 1 83 ? 14.754 6.096 -32.662 1.00 85.12 83 ILE A CA 1
ATOM 654 C C . ILE A 1 83 ? 15.643 5.654 -31.487 1.00 85.12 83 ILE A C 1
ATOM 656 O O . ILE A 1 83 ? 15.657 6.298 -30.437 1.00 85.12 83 ILE A O 1
ATOM 660 N N . THR A 1 84 ? 16.382 4.552 -31.654 1.00 87.50 84 THR A N 1
ATOM 661 C CA . THR A 1 84 ? 17.281 4.005 -30.634 1.00 87.50 84 THR A CA 1
ATOM 662 C C . THR A 1 84 ? 18.368 5.017 -30.283 1.00 87.50 84 THR A C 1
ATOM 664 O O . THR A 1 84 ? 19.123 5.458 -31.149 1.00 87.50 84 THR A O 1
ATOM 667 N N . THR A 1 85 ? 18.490 5.347 -29.002 1.00 84.19 85 THR A N 1
ATOM 668 C CA . THR A 1 85 ? 19.546 6.229 -28.495 1.00 84.19 85 THR A CA 1
ATOM 669 C C . THR A 1 85 ? 20.732 5.439 -27.951 1.00 84.19 85 THR A C 1
ATOM 671 O O . THR A 1 85 ? 21.869 5.899 -28.051 1.00 84.19 85 THR A O 1
ATOM 674 N N . SER A 1 86 ? 20.499 4.219 -27.462 1.00 83.38 86 SER A N 1
ATOM 675 C CA . SER A 1 86 ? 21.559 3.323 -27.005 1.00 83.38 86 SER A CA 1
ATOM 676 C C . SER A 1 86 ? 21.224 1.846 -27.169 1.00 83.38 86 SER A C 1
ATOM 678 O O . SER A 1 86 ? 20.064 1.430 -27.229 1.00 83.38 86 SER A O 1
ATOM 680 N N . VAL A 1 87 ? 22.286 1.042 -27.233 1.00 84.06 87 VAL A N 1
ATOM 681 C CA . VAL A 1 87 ? 22.241 -0.408 -27.428 1.00 84.06 87 VAL A CA 1
ATOM 682 C C . VAL A 1 87 ? 23.226 -1.060 -26.461 1.00 84.06 87 VAL A C 1
ATOM 684 O O . VAL A 1 87 ? 24.369 -0.616 -26.369 1.00 84.06 87 VAL A O 1
ATOM 687 N N . ILE A 1 88 ? 22.789 -2.102 -25.754 1.00 78.81 88 ILE A N 1
ATOM 688 C CA . ILE A 1 88 ? 23.645 -2.966 -24.935 1.00 78.81 88 ILE A CA 1
ATOM 689 C C . ILE A 1 88 ? 23.536 -4.393 -25.472 1.00 78.81 88 ILE A C 1
ATOM 691 O O . ILE A 1 88 ? 22.455 -4.985 -25.487 1.00 78.81 88 ILE A O 1
ATOM 695 N N . ASP A 1 89 ? 24.664 -4.941 -25.913 1.00 76.12 89 ASP A N 1
ATOM 696 C CA . ASP A 1 89 ? 24.729 -6.285 -26.483 1.00 76.12 89 ASP A CA 1
ATOM 697 C C . ASP A 1 89 ? 24.541 -7.357 -25.400 1.00 76.12 89 ASP A C 1
ATOM 699 O O . ASP A 1 89 ? 25.154 -7.299 -24.332 1.00 76.12 89 ASP A O 1
ATOM 703 N N . GLY A 1 90 ? 23.713 -8.367 -25.685 1.00 63.06 90 GLY A N 1
ATOM 704 C CA . GLY A 1 90 ? 23.543 -9.542 -24.822 1.00 63.06 90 GLY A CA 1
ATOM 705 C C . GLY A 1 90 ? 22.878 -9.298 -23.460 1.00 63.06 90 GLY A C 1
ATOM 706 O O . GLY A 1 90 ? 22.889 -10.209 -22.631 1.00 63.06 90 GLY A O 1
ATOM 707 N N . TYR A 1 91 ? 22.301 -8.116 -23.219 1.00 63.31 91 TYR A N 1
ATOM 708 C CA . TYR A 1 91 ? 21.633 -7.769 -21.960 1.00 63.31 91 TYR A CA 1
ATOM 709 C C . TYR A 1 91 ? 20.187 -7.308 -22.191 1.00 63.31 91 TYR A C 1
ATOM 711 O O . TYR A 1 91 ? 19.910 -6.551 -23.122 1.00 63.31 91 TYR A O 1
ATOM 719 N N . TYR A 1 92 ? 19.263 -7.753 -21.335 1.00 73.12 92 TYR A N 1
ATOM 720 C CA . TYR A 1 92 ? 17.900 -7.218 -21.277 1.00 73.12 92 TYR A CA 1
ATOM 721 C C . TYR A 1 92 ? 17.944 -5.884 -20.525 1.00 73.12 92 TYR A C 1
ATOM 723 O O . TYR A 1 92 ? 18.515 -5.840 -19.448 1.00 73.12 92 TYR A O 1
ATOM 731 N N . ARG A 1 93 ? 17.360 -4.807 -21.058 1.00 79.44 93 ARG A N 1
ATOM 732 C CA . ARG A 1 93 ? 17.267 -3.512 -20.364 1.00 79.44 93 ARG A CA 1
ATOM 733 C C . ARG A 1 93 ? 16.144 -3.524 -19.328 1.00 79.44 93 ARG A C 1
ATOM 735 O O . ARG A 1 93 ? 15.021 -3.927 -19.658 1.00 79.44 93 ARG A O 1
ATOM 742 N N . ASP A 1 94 ? 16.420 -3.007 -18.135 1.00 84.50 94 ASP A N 1
ATOM 743 C CA . ASP A 1 94 ? 15.392 -2.547 -17.199 1.00 84.50 94 ASP A CA 1
ATOM 744 C C . ASP A 1 94 ? 14.805 -1.205 -17.700 1.00 84.50 94 ASP A C 1
ATOM 746 O O . ASP A 1 94 ? 15.552 -0.265 -18.003 1.00 84.50 94 ASP A O 1
ATOM 750 N N . PRO A 1 95 ? 13.469 -1.073 -17.814 1.00 88.62 95 PRO A N 1
ATOM 751 C CA . PRO A 1 95 ? 12.822 0.208 -18.074 1.00 88.62 95 PRO A CA 1
ATOM 752 C C . PRO A 1 95 ? 13.258 1.351 -17.152 1.00 88.62 95 PRO A C 1
ATOM 754 O O . PRO A 1 95 ? 13.421 2.465 -17.644 1.00 88.62 95 PRO A O 1
ATOM 757 N N . ASN A 1 96 ? 13.484 1.112 -15.854 1.00 88.88 96 ASN A N 1
ATOM 758 C CA . ASN A 1 96 ? 13.943 2.158 -14.931 1.00 88.88 96 ASN A CA 1
ATOM 759 C C . ASN A 1 96 ? 15.339 2.680 -15.316 1.00 88.88 96 ASN A C 1
ATOM 761 O O . ASN A 1 96 ? 15.575 3.889 -15.270 1.00 88.88 96 ASN A O 1
ATOM 765 N N . GLU A 1 97 ? 16.238 1.804 -15.773 1.00 88.69 97 GLU A N 1
ATOM 766 C CA . GLU A 1 97 ? 17.550 2.203 -16.296 1.00 88.69 97 GLU A CA 1
ATOM 767 C C . GLU A 1 97 ? 17.420 3.015 -17.587 1.00 88.69 97 GLU A C 1
ATOM 769 O O . GLU A 1 97 ? 18.072 4.047 -17.739 1.00 88.69 97 GLU A O 1
ATOM 774 N N . CYS A 1 98 ? 16.554 2.585 -18.511 1.00 89.69 98 CYS A N 1
ATOM 775 C CA . CYS A 1 98 ? 16.314 3.309 -19.761 1.00 89.69 98 CYS A CA 1
ATOM 776 C C . CYS A 1 98 ? 15.687 4.692 -19.505 1.00 89.69 98 CYS A C 1
ATOM 778 O O . CYS A 1 98 ? 16.078 5.673 -20.134 1.00 89.69 98 CYS A O 1
ATOM 780 N N . ILE A 1 99 ? 14.785 4.804 -18.525 1.00 89.69 99 ILE A N 1
ATOM 781 C CA . ILE A 1 99 ? 14.225 6.083 -18.070 1.00 89.69 99 ILE A CA 1
ATOM 782 C C . ILE A 1 99 ? 15.334 6.998 -17.536 1.00 89.69 99 ILE A C 1
ATOM 784 O O . ILE A 1 99 ? 15.441 8.146 -17.974 1.00 89.69 99 ILE A O 1
ATOM 788 N N . ALA A 1 100 ? 16.182 6.499 -16.632 1.00 87.88 100 ALA A N 1
ATOM 789 C CA . ALA A 1 100 ? 17.302 7.265 -16.086 1.00 87.88 100 ALA A CA 1
ATOM 790 C C . ALA A 1 100 ? 18.269 7.723 -17.189 1.00 87.88 100 ALA A C 1
ATOM 792 O O . ALA A 1 100 ? 18.710 8.874 -17.197 1.00 87.88 100 ALA A O 1
ATOM 793 N N . GLU A 1 101 ? 18.543 6.852 -18.159 1.00 88.88 101 GLU A N 1
ATOM 794 C CA . GLU A 1 101 ? 19.395 7.171 -19.295 1.00 88.88 101 GLU A CA 1
ATOM 795 C C . GLU A 1 101 ? 18.778 8.265 -20.171 1.00 88.88 101 GLU A C 1
ATOM 797 O O . GLU A 1 101 ? 19.441 9.270 -20.431 1.00 88.88 101 GLU A O 1
ATOM 802 N N . CYS A 1 102 ? 17.509 8.130 -20.568 1.00 88.12 102 CYS A N 1
ATOM 803 C CA . CYS A 1 102 ? 16.818 9.138 -21.370 1.00 88.12 102 CYS A CA 1
ATOM 804 C C . CYS A 1 102 ? 16.784 10.509 -20.681 1.00 88.12 102 CYS A C 1
ATOM 806 O O . CYS A 1 102 ? 16.973 11.524 -21.351 1.00 88.12 102 CYS A O 1
ATOM 808 N N . MET A 1 103 ? 16.599 10.547 -19.357 1.00 84.06 103 MET A N 1
ATOM 809 C CA . MET A 1 103 ? 16.638 11.789 -18.575 1.00 84.06 103 MET A CA 1
ATOM 810 C C . MET A 1 103 ? 18.046 12.398 -18.481 1.00 84.06 103 MET A C 1
ATOM 812 O O . MET A 1 103 ? 18.172 13.606 -18.310 1.00 84.06 103 MET A O 1
ATOM 816 N N . SER A 1 104 ? 19.104 11.592 -18.611 1.00 84.06 104 SER A N 1
ATOM 817 C CA . SER A 1 104 ? 20.499 12.053 -18.527 1.00 84.06 104 SER A CA 1
ATOM 818 C C . SER A 1 104 ? 21.088 12.570 -19.847 1.00 84.06 104 SER A C 1
ATOM 820 O O . SER A 1 104 ? 22.186 13.123 -19.855 1.00 84.06 104 SER A O 1
ATOM 822 N N . GLN A 1 105 ? 20.401 12.385 -20.979 1.00 81.00 105 GLN A N 1
ATOM 823 C CA . GLN A 1 105 ? 20.919 12.820 -22.278 1.00 81.00 105 GLN A CA 1
ATOM 824 C C . GLN A 1 105 ? 20.874 14.346 -22.406 1.00 81.00 105 GLN A C 1
ATOM 826 O O . GLN A 1 105 ? 19.818 14.942 -22.222 1.00 81.00 105 GLN A O 1
ATOM 831 N N . GLU A 1 106 ? 21.969 14.970 -22.861 1.00 73.12 106 GLU A N 1
ATOM 832 C CA . GLU A 1 106 ? 22.059 16.431 -23.087 1.00 73.12 106 GLU A CA 1
ATOM 833 C C . GLU A 1 106 ? 20.893 16.982 -23.932 1.00 73.12 106 GLU A C 1
ATOM 835 O O . GLU A 1 106 ? 20.414 18.096 -23.716 1.00 73.12 106 GLU A O 1
ATOM 840 N N . LYS A 1 107 ? 20.389 16.184 -24.890 1.00 75.44 107 LYS A N 1
ATOM 841 C CA . LYS A 1 107 ? 19.235 16.537 -25.736 1.00 75.44 107 LYS A CA 1
ATOM 842 C C . LYS A 1 107 ? 17.953 16.772 -24.924 1.00 75.44 107 LYS A C 1
ATOM 844 O O . LYS A 1 107 ? 17.122 17.580 -25.333 1.00 75.44 107 LYS A O 1
ATOM 849 N N . TYR A 1 108 ? 17.796 16.071 -23.805 1.00 74.94 108 TYR A N 1
ATOM 850 C CA . TYR A 1 108 ? 16.607 16.084 -22.954 1.00 74.94 108 TYR A CA 1
ATOM 851 C C . TYR A 1 108 ? 16.867 16.676 -21.561 1.00 74.94 108 TYR A C 1
ATOM 853 O O . TYR A 1 108 ? 15.914 16.882 -20.824 1.00 74.94 108 TYR A O 1
ATOM 861 N N . GLU A 1 109 ? 18.107 17.051 -21.231 1.00 68.00 109 GLU A N 1
ATOM 862 C CA . GLU A 1 109 ? 18.515 17.599 -19.924 1.00 68.00 109 GLU A CA 1
ATOM 863 C C . GLU A 1 109 ? 17.743 18.875 -19.526 1.00 68.00 109 GLU A C 1
ATOM 865 O O . GLU A 1 109 ? 17.454 19.102 -18.355 1.00 68.00 109 GLU A O 1
ATOM 870 N N . ASN A 1 110 ? 17.351 19.692 -20.512 1.00 67.75 110 ASN A N 1
ATOM 871 C CA . ASN A 1 110 ? 16.520 20.889 -20.307 1.00 67.75 110 ASN A CA 1
ATOM 872 C C . ASN A 1 110 ? 15.025 20.657 -20.574 1.00 67.75 110 ASN A C 1
ATOM 874 O O . ASN A 1 110 ? 14.231 21.596 -20.499 1.00 67.75 110 ASN A O 1
ATOM 878 N N . THR A 1 111 ? 14.645 19.436 -20.944 1.00 66.19 111 THR A N 1
ATOM 879 C CA . THR A 1 111 ? 13.251 19.070 -21.174 1.00 66.19 111 THR A CA 1
ATOM 880 C C . THR A 1 111 ? 12.677 18.551 -19.870 1.00 66.19 111 THR A C 1
ATOM 882 O O . THR A 1 111 ? 13.253 17.702 -19.197 1.00 66.19 111 THR A O 1
ATOM 885 N N . SER A 1 112 ? 11.515 19.060 -19.499 1.00 69.50 112 SER A N 1
ATOM 886 C CA . SER A 1 112 ? 10.778 18.522 -18.367 1.00 69.50 112 SER A CA 1
ATOM 887 C C . SER A 1 112 ? 10.388 17.066 -18.615 1.00 69.50 112 SER A C 1
ATOM 889 O O . SER A 1 112 ? 9.882 16.735 -19.690 1.00 69.50 112 SER A O 1
ATOM 891 N N . SER A 1 113 ? 10.547 16.217 -17.604 1.00 70.25 113 SER A N 1
ATOM 892 C CA . SER A 1 113 ? 10.308 14.772 -17.705 1.00 70.25 113 SER A CA 1
ATOM 893 C C . SER A 1 113 ? 8.890 14.404 -18.180 1.00 70.25 113 SER A C 1
ATOM 895 O O . SER A 1 113 ? 8.708 13.377 -18.829 1.00 70.25 113 SER A O 1
ATOM 897 N N . TYR A 1 114 ? 7.900 15.287 -17.990 1.00 71.94 114 TYR A N 1
ATOM 898 C CA . TYR A 1 114 ? 6.525 15.101 -18.481 1.00 71.94 114 TYR A CA 1
ATOM 899 C C . TYR A 1 114 ? 6.372 15.127 -20.012 1.00 71.94 114 TYR A C 1
ATOM 901 O O . TYR A 1 114 ? 5.335 14.708 -20.536 1.00 71.94 114 TYR A O 1
ATOM 909 N N . GLU A 1 115 ? 7.362 15.646 -20.743 1.00 76.38 115 GLU A N 1
ATOM 910 C CA . GLU A 1 115 ? 7.378 15.626 -22.209 1.00 76.38 115 GLU A CA 1
ATOM 911 C C . GLU A 1 115 ? 8.141 14.424 -22.760 1.00 76.38 115 GLU A C 1
ATOM 913 O O . GLU A 1 115 ? 8.221 14.285 -23.973 1.00 76.38 115 GLU A O 1
ATOM 918 N N . LEU A 1 116 ? 8.698 13.556 -21.915 1.00 84.88 116 LEU A N 1
ATOM 919 C CA . LEU A 1 116 ? 9.531 12.443 -22.347 1.00 84.88 116 LEU A CA 1
ATOM 920 C C . LEU A 1 116 ? 8.702 11.166 -22.543 1.00 84.88 116 LEU A C 1
ATOM 922 O O . LEU A 1 116 ? 7.901 10.769 -21.696 1.00 84.88 116 LEU A O 1
ATOM 926 N N . LEU A 1 117 ? 8.944 10.502 -23.666 1.00 88.25 117 LEU A N 1
ATOM 927 C CA . LEU A 1 117 ? 8.521 9.141 -23.960 1.00 88.25 117 LEU A CA 1
ATOM 928 C C . LEU A 1 117 ? 9.749 8.240 -23.908 1.00 88.25 117 LEU A C 1
ATOM 930 O O . LEU A 1 117 ? 10.771 8.545 -24.531 1.00 88.25 117 LEU A O 1
ATOM 934 N N . VAL A 1 118 ? 9.635 7.124 -23.200 1.00 91.12 118 VAL A N 1
ATOM 935 C CA . VAL A 1 118 ? 10.704 6.138 -23.064 1.00 91.12 118 VAL A CA 1
ATOM 936 C C . VAL A 1 118 ? 10.264 4.834 -23.709 1.00 91.12 118 VAL A C 1
ATOM 938 O O . VAL A 1 118 ? 9.170 4.331 -23.459 1.00 91.12 118 VAL A O 1
ATOM 941 N N . LEU A 1 119 ? 11.116 4.305 -24.575 1.00 91.06 119 LEU A N 1
ATOM 942 C CA . LEU A 1 119 ? 10.854 3.145 -25.413 1.00 91.06 119 LEU A CA 1
ATOM 943 C C . LEU A 1 119 ? 11.880 2.070 -25.080 1.00 91.06 119 LEU A C 1
ATOM 945 O O . LEU A 1 119 ? 13.085 2.310 -25.160 1.00 91.06 119 LEU A O 1
ATOM 949 N N . VAL A 1 120 ? 11.411 0.872 -24.749 1.00 91.44 120 VAL A N 1
ATOM 950 C CA . VAL A 1 120 ? 12.289 -0.263 -24.444 1.00 91.44 120 VAL A CA 1
ATOM 951 C C . VAL A 1 120 ? 12.051 -1.380 -25.448 1.00 91.44 120 VAL A C 1
ATOM 953 O O . VAL A 1 120 ? 10.907 -1.773 -25.694 1.00 91.44 120 VAL A O 1
ATOM 956 N N . HIS A 1 121 ? 13.138 -1.895 -26.019 1.00 90.81 121 HIS A N 1
ATOM 957 C CA . HIS A 1 121 ? 13.115 -3.041 -26.920 1.00 90.81 121 HIS A CA 1
ATOM 958 C C . HIS A 1 121 ? 14.233 -4.024 -26.568 1.00 90.81 121 HIS A C 1
ATOM 960 O O . HIS A 1 121 ? 15.407 -3.769 -26.818 1.00 90.81 121 HIS A O 1
ATOM 966 N N . ASN A 1 122 ? 13.864 -5.177 -26.022 1.00 87.81 122 ASN A N 1
ATOM 967 C CA . ASN A 1 122 ? 14.794 -6.190 -25.536 1.00 87.81 122 ASN A CA 1
ATOM 968 C C . ASN A 1 122 ? 14.881 -7.402 -26.467 1.00 87.81 122 ASN A C 1
ATOM 970 O O . ASN A 1 122 ? 14.420 -8.496 -26.131 1.00 87.81 122 ASN A O 1
ATOM 974 N N . ALA A 1 123 ? 15.486 -7.232 -27.642 1.00 83.31 123 ALA A N 1
ATOM 975 C CA . ALA A 1 123 ? 15.778 -8.383 -28.487 1.00 83.31 123 ALA A CA 1
ATOM 976 C C . ALA A 1 123 ? 16.788 -9.321 -27.792 1.00 83.31 123 ALA A C 1
ATOM 978 O O . ALA A 1 123 ? 17.692 -8.839 -27.110 1.00 83.31 123 ALA A O 1
ATOM 979 N N . PRO A 1 124 ? 16.716 -10.650 -28.014 1.00 75.38 124 PRO A N 1
ATOM 980 C CA . PRO A 1 124 ? 17.656 -11.614 -27.427 1.00 75.38 124 PRO A CA 1
ATOM 981 C C . PRO A 1 124 ? 19.135 -11.327 -27.723 1.00 75.38 124 PRO A C 1
ATOM 983 O O . PRO A 1 124 ? 20.012 -11.787 -26.999 1.00 75.38 124 PRO A O 1
ATOM 986 N N . GLU A 1 125 ? 19.406 -10.608 -28.812 1.00 78.69 125 GLU A N 1
ATOM 987 C CA . GLU A 1 125 ? 20.754 -10.261 -29.262 1.00 78.69 125 GLU A CA 1
ATOM 988 C C . GLU A 1 125 ? 21.230 -8.915 -28.690 1.00 78.69 125 GLU A C 1
ATOM 990 O O . GLU A 1 125 ? 22.423 -8.748 -28.440 1.00 78.69 125 GLU A O 1
ATOM 995 N N . ALA A 1 126 ? 20.314 -7.968 -28.450 1.00 82.06 126 ALA A N 1
ATOM 996 C CA . ALA A 1 126 ? 20.640 -6.635 -27.951 1.00 82.06 126 ALA A CA 1
ATOM 997 C C . ALA A 1 126 ? 19.429 -5.937 -27.309 1.00 82.06 126 ALA A C 1
ATOM 999 O O . ALA A 1 126 ? 18.351 -5.851 -27.909 1.00 82.06 126 ALA A O 1
ATOM 1000 N N . GLY A 1 127 ? 19.643 -5.361 -26.127 1.00 86.88 127 GLY A N 1
ATOM 1001 C CA . GLY A 1 127 ? 18.699 -4.473 -25.457 1.00 86.88 127 GLY A CA 1
ATOM 1002 C C . GLY A 1 127 ? 18.864 -3.034 -25.937 1.00 86.88 127 GLY A C 1
ATOM 1003 O O . GLY A 1 127 ? 19.965 -2.480 -25.918 1.00 86.88 127 GLY A O 1
ATOM 1004 N N . ARG A 1 128 ? 17.770 -2.412 -26.369 1.00 91.12 128 ARG A N 1
ATOM 1005 C CA . ARG A 1 128 ? 17.731 -1.059 -26.927 1.00 91.12 128 ARG A CA 1
ATOM 1006 C C . ARG A 1 128 ? 16.874 -0.141 -26.072 1.00 91.12 128 ARG A C 1
ATOM 1008 O O . ARG A 1 128 ? 15.798 -0.530 -25.615 1.00 91.12 128 ARG A O 1
ATOM 1015 N N . CYS A 1 129 ? 17.347 1.089 -25.921 1.00 91.25 129 CYS A N 1
ATOM 1016 C CA . CYS A 1 129 ? 16.622 2.179 -25.285 1.00 91.25 129 CYS A CA 1
ATOM 1017 C C . CYS A 1 129 ? 16.385 3.288 -26.316 1.00 91.25 129 CYS A C 1
ATOM 1019 O O . CYS A 1 129 ? 17.293 3.664 -27.062 1.00 91.25 129 CYS A O 1
ATOM 1021 N N . GLY A 1 130 ? 15.153 3.780 -26.395 1.00 90.81 130 GLY A N 1
ATOM 1022 C CA . GLY A 1 130 ? 14.737 4.879 -27.259 1.00 90.81 130 GLY A CA 1
ATOM 1023 C C . GLY A 1 130 ? 14.084 5.984 -26.437 1.00 90.81 130 GLY A C 1
ATOM 1024 O O . GLY A 1 130 ? 13.393 5.717 -25.457 1.00 90.81 130 GLY A O 1
ATOM 1025 N N . CYS A 1 131 ? 14.300 7.233 -26.843 1.00 90.25 131 CYS A N 1
ATOM 1026 C CA . CYS A 1 131 ? 13.789 8.404 -26.136 1.00 90.25 131 CYS A CA 1
ATOM 1027 C C . CYS A 1 131 ? 13.160 9.361 -27.150 1.00 90.25 131 CYS A C 1
ATOM 1029 O O . CYS A 1 131 ? 13.833 9.781 -28.100 1.00 90.25 131 CYS A O 1
ATOM 1031 N N . ALA A 1 132 ? 11.903 9.735 -26.941 1.00 87.19 132 ALA A N 1
ATOM 1032 C CA . ALA A 1 132 ? 11.157 10.636 -27.816 1.00 87.19 132 ALA A CA 1
ATOM 1033 C C . ALA A 1 132 ? 10.419 11.699 -27.002 1.00 87.19 132 ALA A C 1
ATOM 1035 O O . ALA A 1 132 ? 10.356 11.616 -25.779 1.00 87.19 132 ALA A O 1
ATOM 1036 N N . LEU A 1 133 ? 9.853 12.701 -27.672 1.00 84.56 133 LEU A N 1
ATOM 1037 C CA . LEU A 1 133 ? 9.029 13.709 -27.010 1.00 84.56 133 LEU A CA 1
ATOM 1038 C C . LEU A 1 133 ? 7.540 13.398 -27.172 1.00 84.56 133 LEU A C 1
ATOM 1040 O O . LEU A 1 133 ? 7.111 12.899 -28.206 1.00 84.56 133 LEU A O 1
ATOM 1044 N N . LYS A 1 134 ? 6.727 13.732 -26.168 1.00 77.06 134 LYS A N 1
ATOM 1045 C CA . LYS A 1 134 ? 5.297 13.398 -26.077 1.00 77.06 134 LYS A CA 1
ATOM 1046 C C . LYS A 1 134 ? 4.485 13.939 -27.251 1.00 77.06 134 LYS A C 1
ATOM 1048 O O . LYS A 1 134 ? 3.534 13.293 -27.669 1.00 77.06 134 LYS A O 1
ATOM 1053 N N . TYR A 1 135 ? 4.868 15.077 -27.835 1.00 76.38 135 TYR A N 1
ATOM 1054 C CA . TYR A 1 135 ? 4.208 15.590 -29.043 1.00 76.38 135 TYR A CA 1
ATOM 1055 C C . TYR A 1 135 ? 4.421 14.699 -30.277 1.00 76.38 135 TYR A C 1
ATOM 1057 O O . TYR A 1 135 ? 3.648 14.791 -31.225 1.00 76.38 135 TYR A O 1
ATOM 1065 N N . GLN A 1 136 ? 5.447 13.844 -30.264 1.00 76.06 136 GLN A N 1
ATOM 1066 C CA . GLN A 1 136 ? 5.735 12.868 -31.313 1.00 76.06 136 GLN A CA 1
ATOM 1067 C C . GLN A 1 136 ? 4.916 11.590 -31.142 1.00 76.06 136 GLN A C 1
ATOM 1069 O O . GLN A 1 136 ? 5.032 10.711 -31.979 1.00 76.06 136 GLN A O 1
ATOM 1074 N N . ILE A 1 137 ? 4.080 11.460 -30.099 1.00 75.25 137 ILE A N 1
ATOM 1075 C CA . ILE A 1 137 ? 3.277 10.246 -29.877 1.00 75.25 137 ILE A CA 1
ATOM 1076 C C . ILE A 1 137 ? 2.369 9.915 -31.074 1.00 75.25 137 ILE A C 1
ATOM 1078 O O . ILE A 1 137 ? 2.101 8.751 -31.329 1.00 75.25 137 ILE A O 1
ATOM 1082 N N . GLY A 1 138 ? 1.946 10.926 -31.843 1.00 68.25 138 GLY A N 1
ATOM 1083 C CA . GLY A 1 138 ? 1.167 10.739 -33.070 1.00 68.25 138 GLY A CA 1
ATOM 1084 C C . GLY A 1 138 ? 1.961 10.175 -34.256 1.00 68.25 138 GLY A C 1
ATOM 1085 O O . GLY A 1 138 ? 1.347 9.791 -35.246 1.00 68.25 138 GLY A O 1
ATOM 1086 N N . ASP A 1 139 ? 3.294 10.123 -34.162 1.00 74.44 139 ASP A N 1
ATOM 1087 C CA . ASP A 1 139 ? 4.171 9.449 -35.130 1.00 74.44 139 ASP A CA 1
ATOM 1088 C C . ASP A 1 139 ? 4.270 7.934 -34.846 1.00 74.44 139 ASP A C 1
ATOM 1090 O O . ASP A 1 139 ? 4.843 7.192 -35.645 1.00 74.44 139 ASP A O 1
ATOM 1094 N N . PHE A 1 140 ? 3.731 7.472 -33.710 1.00 77.12 140 PHE A N 1
ATOM 1095 C CA . PHE A 1 140 ? 3.680 6.063 -33.332 1.00 77.12 140 PHE A CA 1
ATOM 1096 C C . PHE A 1 140 ? 2.333 5.479 -33.747 1.00 77.12 140 PHE A C 1
ATOM 1098 O O . PHE A 1 140 ? 1.276 6.011 -33.401 1.00 77.12 140 PHE A O 1
ATOM 1105 N N . ASP A 1 141 ? 2.371 4.349 -34.445 1.00 68.88 141 ASP A N 1
ATOM 1106 C CA . ASP A 1 141 ? 1.161 3.596 -34.743 1.00 68.88 141 ASP A CA 1
ATOM 1107 C C . ASP A 1 141 ? 0.798 2.754 -33.505 1.00 68.88 141 ASP A C 1
ATOM 1109 O O . ASP A 1 141 ? 1.518 1.820 -33.147 1.00 68.88 141 ASP A O 1
ATOM 1113 N N . GLU A 1 142 ? -0.309 3.102 -32.833 1.00 62.62 142 GLU A N 1
ATOM 1114 C CA . GLU A 1 142 ? -0.980 2.230 -31.856 1.00 62.62 142 GLU A CA 1
ATOM 1115 C C . GLU A 1 142 ? -1.738 1.175 -32.667 1.00 62.62 142 GLU A C 1
ATOM 1117 O O . GLU A 1 142 ? -2.774 1.496 -33.263 1.00 62.62 142 GLU A O 1
ATOM 1122 N N . SER A 1 143 ? -1.257 -0.071 -32.757 1.00 51.28 143 SER A N 1
ATOM 1123 C CA . SER A 1 143 ? -2.092 -1.097 -33.375 1.00 51.28 143 SER A CA 1
ATOM 1124 C C . SER A 1 143 ? -3.138 -1.611 -32.382 1.00 51.28 143 SER A C 1
ATOM 1126 O O . SER A 1 143 ? -2.861 -1.912 -31.221 1.00 51.28 143 SER A O 1
ATOM 1128 N N . PRO A 1 144 ? -4.400 -1.728 -32.809 1.00 43.06 144 PRO A N 1
ATOM 1129 C CA . PRO A 1 144 ? -5.491 -2.147 -31.934 1.00 43.06 144 PRO A CA 1
ATOM 1130 C C . PRO A 1 144 ? -5.445 -3.639 -31.515 1.00 43.06 144 PRO A C 1
ATOM 1132 O O . PRO A 1 144 ? -6.403 -4.126 -30.916 1.00 43.06 144 PRO A O 1
ATOM 1135 N N . GLU A 1 145 ? -4.354 -4.377 -31.784 1.00 48.66 145 GLU A N 1
ATOM 1136 C CA . GLU A 1 145 ? -4.193 -5.823 -31.518 1.00 48.66 145 GLU A CA 1
ATOM 1137 C C . GLU A 1 145 ? -2.960 -6.181 -30.625 1.00 48.66 145 GLU A C 1
ATOM 1139 O O . GLU A 1 145 ? -2.593 -7.352 -30.518 1.00 48.66 145 GLU A O 1
ATOM 1144 N N . GLU A 1 146 ? -2.290 -5.210 -29.979 1.00 53.88 146 GLU A N 1
ATOM 1145 C CA . GLU A 1 146 ? -0.809 -5.175 -29.949 1.00 53.88 146 GLU A CA 1
ATOM 1146 C C . GLU A 1 146 ? -0.029 -5.573 -28.675 1.00 53.88 146 GLU A C 1
ATOM 1148 O O . GLU A 1 146 ? 1.164 -5.854 -28.800 1.00 53.88 146 GLU A O 1
ATOM 1153 N N . ASP A 1 147 ? -0.627 -5.726 -27.481 1.00 59.25 147 ASP A N 1
ATOM 1154 C CA . ASP A 1 147 ? 0.146 -6.213 -26.306 1.00 59.25 147 ASP A CA 1
ATOM 1155 C C . ASP A 1 147 ? 0.820 -7.572 -26.599 1.00 59.25 147 ASP A C 1
ATOM 1157 O O . ASP A 1 147 ? 1.935 -7.834 -26.160 1.00 59.25 147 ASP A O 1
ATOM 1161 N N . GLY A 1 148 ? 0.178 -8.425 -27.411 1.00 63.78 148 GLY A N 1
ATOM 1162 C CA . GLY A 1 148 ? 0.715 -9.727 -27.824 1.00 63.78 148 GLY A CA 1
ATOM 1163 C C . GLY A 1 148 ? 1.802 -9.679 -28.909 1.00 63.78 148 GLY A C 1
ATOM 1164 O O . GLY A 1 148 ? 2.376 -10.721 -29.230 1.00 63.78 148 GLY A O 1
ATOM 1165 N N . LYS A 1 149 ? 2.075 -8.510 -29.506 1.00 75.31 149 LYS A N 1
ATOM 1166 C CA . LYS A 1 149 ? 3.177 -8.303 -30.466 1.00 75.31 149 LYS A CA 1
ATOM 1167 C C . LYS A 1 149 ? 4.462 -7.894 -29.768 1.00 75.31 149 LYS A C 1
ATOM 1169 O O . LYS A 1 149 ? 5.539 -8.282 -30.224 1.00 75.31 149 LYS A O 1
ATOM 1174 N N . CYS A 1 150 ? 4.351 -7.204 -28.637 1.00 80.38 150 CYS A N 1
ATOM 1175 C CA . CYS A 1 150 ? 5.452 -7.072 -27.703 1.00 80.38 150 CYS A CA 1
ATOM 1176 C C . CYS A 1 150 ? 5.675 -8.419 -27.006 1.00 80.38 150 CYS A C 1
ATOM 1178 O O . CYS A 1 150 ? 5.054 -8.742 -26.008 1.00 80.38 150 CYS A O 1
ATOM 1180 N N . THR A 1 151 ? 6.521 -9.265 -27.589 1.00 81.62 151 THR A N 1
ATOM 1181 C CA . THR A 1 151 ? 6.810 -10.611 -27.070 1.00 81.62 151 THR A CA 1
ATOM 1182 C C . THR A 1 151 ? 8.074 -10.674 -26.218 1.00 81.62 151 THR A C 1
ATOM 1184 O O . THR A 1 151 ? 8.366 -11.717 -25.626 1.00 81.62 151 THR A O 1
ATOM 1187 N N . TYR A 1 152 ? 8.874 -9.607 -26.212 1.00 84.62 152 TYR A N 1
ATOM 1188 C CA . TYR A 1 152 ? 10.138 -9.557 -25.496 1.00 84.62 152 TYR A CA 1
ATOM 1189 C C . TYR A 1 152 ? 9.936 -9.130 -24.050 1.00 84.62 152 TYR A C 1
ATOM 1191 O O . TYR A 1 152 ? 9.105 -8.288 -23.716 1.00 84.62 152 TYR A O 1
ATOM 1199 N N . ARG A 1 153 ? 10.702 -9.769 -23.172 1.00 77.25 153 ARG A N 1
ATOM 1200 C CA . ARG A 1 153 ? 10.572 -9.635 -21.723 1.00 77.25 153 ARG A CA 1
ATOM 1201 C C . ARG A 1 153 ? 11.490 -8.531 -21.219 1.00 77.25 153 ARG A C 1
ATOM 1203 O O . ARG A 1 153 ? 12.513 -8.231 -21.839 1.00 77.25 153 ARG A O 1
ATOM 1210 N N . CYS A 1 154 ? 11.123 -7.934 -20.097 1.00 75.88 154 CYS A N 1
ATOM 1211 C CA . CYS A 1 154 ? 12.043 -7.094 -19.349 1.00 75.88 154 CYS A CA 1
ATOM 1212 C C . CYS A 1 154 ? 13.049 -7.978 -18.594 1.00 75.88 154 CYS A C 1
ATOM 1214 O O . CYS A 1 154 ? 12.877 -9.197 -18.513 1.00 75.88 154 CYS A O 1
ATOM 1216 N N . GLN A 1 155 ? 14.132 -7.374 -18.112 1.00 68.31 155 GLN A N 1
ATOM 1217 C CA . GLN A 1 155 ? 15.255 -8.086 -17.499 1.00 68.31 155 GLN A CA 1
ATOM 1218 C C . GLN A 1 155 ? 14.831 -8.934 -16.295 1.00 68.31 155 GLN A C 1
ATOM 1220 O O . GLN A 1 155 ? 15.041 -10.147 -16.290 1.00 68.31 155 GLN A O 1
ATOM 1225 N N . ASP A 1 156 ? 14.175 -8.303 -15.323 1.00 66.00 156 ASP A N 1
ATOM 1226 C CA . ASP A 1 156 ? 13.882 -8.922 -14.027 1.00 66.00 156 ASP A CA 1
ATOM 1227 C C . ASP A 1 156 ? 12.418 -9.372 -13.890 1.00 66.00 156 ASP A C 1
ATOM 1229 O O . ASP A 1 156 ? 12.043 -10.020 -12.912 1.00 66.00 156 ASP A O 1
ATOM 1233 N N . PHE A 1 157 ? 11.577 -9.072 -14.886 1.00 66.69 157 PHE A N 1
ATOM 1234 C CA . PHE A 1 157 ? 10.151 -9.390 -14.863 1.00 66.69 157 PHE A CA 1
ATOM 1235 C C . PHE A 1 157 ? 9.560 -9.630 -16.259 1.00 66.69 157 PHE A C 1
ATOM 1237 O O . PHE A 1 157 ? 10.024 -9.113 -17.275 1.00 66.69 157 PHE A O 1
ATOM 1244 N N . LEU A 1 158 ? 8.510 -10.457 -16.323 1.00 56.06 158 LEU A N 1
ATOM 1245 C CA . LEU A 1 158 ? 7.892 -10.848 -17.598 1.00 56.06 158 LEU A CA 1
ATOM 1246 C C . LEU A 1 158 ? 6.967 -9.821 -18.225 1.00 56.06 158 LEU A C 1
ATOM 1248 O O . LEU A 1 158 ? 6.853 -9.817 -19.447 1.00 56.06 158 LEU A O 1
ATOM 1252 N N . ASN A 1 159 ? 6.274 -9.052 -17.394 1.00 60.03 159 ASN A N 1
ATOM 1253 C CA . ASN A 1 159 ? 5.279 -8.076 -17.802 1.00 60.03 159 ASN A CA 1
ATOM 1254 C C . ASN A 1 159 ? 5.523 -6.778 -17.024 1.00 60.03 159 ASN A C 1
ATOM 1256 O O . ASN A 1 159 ? 5.920 -6.882 -15.866 1.00 60.03 159 ASN A O 1
ATOM 1260 N N . PRO A 1 160 ? 5.247 -5.601 -17.606 1.00 70.38 160 PRO A N 1
ATOM 1261 C CA . PRO A 1 160 ? 4.875 -5.394 -19.002 1.00 70.38 160 PRO A CA 1
ATOM 1262 C C . PRO A 1 160 ? 5.978 -5.851 -19.959 1.00 70.38 160 PRO A C 1
ATOM 1264 O O . PRO A 1 160 ? 7.102 -6.129 -19.549 1.00 70.38 160 PRO A O 1
ATOM 1267 N N . TYR A 1 161 ? 5.637 -5.998 -21.234 1.00 75.69 161 TYR A N 1
ATOM 1268 C CA . TYR A 1 161 ? 6.607 -6.416 -22.233 1.00 75.69 161 TYR A CA 1
ATOM 1269 C C . TYR A 1 161 ? 7.533 -5.256 -22.612 1.00 75.69 161 TYR A C 1
ATOM 1271 O O . TYR A 1 161 ? 7.101 -4.120 -22.817 1.00 75.69 161 TYR A O 1
ATOM 1279 N N . CYS A 1 162 ? 8.819 -5.562 -22.760 1.00 84.69 162 CYS A N 1
ATOM 1280 C CA . CYS A 1 162 ? 9.861 -4.624 -23.166 1.00 84.69 162 CYS A CA 1
ATOM 1281 C C . CYS A 1 162 ? 10.121 -4.747 -24.675 1.00 84.69 162 CYS A C 1
ATOM 1283 O O . CYS A 1 162 ? 11.217 -5.108 -25.104 1.00 84.69 162 CYS A O 1
ATOM 1285 N N . GLY A 1 163 ? 9.090 -4.494 -25.485 1.00 86.31 163 GLY A N 1
ATOM 1286 C CA . GLY A 1 163 ? 9.151 -4.572 -26.948 1.00 86.31 163 GLY A CA 1
ATOM 1287 C C . GLY A 1 163 ? 8.848 -5.958 -27.515 1.00 86.31 163 GLY A C 1
ATOM 1288 O O . GLY A 1 163 ? 8.379 -6.856 -26.816 1.00 86.31 163 GLY A O 1
ATOM 1289 N N . GLY A 1 164 ? 9.075 -6.143 -28.813 1.00 86.88 164 GLY A N 1
ATOM 1290 C CA . GLY A 1 164 ? 8.732 -7.377 -29.523 1.00 86.88 164 GLY A CA 1
ATOM 1291 C C . GLY A 1 164 ? 9.457 -7.544 -30.846 1.00 86.88 164 GLY A C 1
ATOM 1292 O O . GLY A 1 164 ? 10.326 -6.758 -31.183 1.00 86.88 164 GLY A O 1
ATOM 1293 N N . ILE A 1 165 ? 9.116 -8.580 -31.612 1.00 85.31 165 ILE A N 1
ATOM 1294 C CA . ILE A 1 165 ? 9.782 -8.863 -32.894 1.00 85.31 165 ILE A CA 1
ATOM 1295 C C . ILE A 1 165 ? 9.601 -7.691 -33.871 1.00 85.31 165 ILE A C 1
ATOM 1297 O O . ILE A 1 165 ? 8.483 -7.234 -34.091 1.00 85.31 165 ILE A O 1
ATOM 1301 N N . GLY A 1 166 ? 10.683 -7.268 -34.528 1.00 85.56 166 GLY A N 1
ATOM 1302 C CA . GLY A 1 166 ? 10.666 -6.126 -35.444 1.00 85.56 166 GLY A CA 1
ATOM 1303 C C . GLY A 1 166 ? 10.629 -4.800 -34.689 1.00 85.56 166 GLY A C 1
ATOM 1304 O O . GLY A 1 166 ? 11.169 -4.697 -33.596 1.00 85.56 166 GLY A O 1
ATOM 1305 N N . ASP A 1 167 ? 9.964 -3.805 -35.256 1.00 88.38 167 ASP A N 1
ATOM 1306 C CA . ASP A 1 167 ? 9.967 -2.414 -34.783 1.00 88.38 167 ASP A CA 1
ATOM 1307 C C . ASP A 1 167 ? 8.938 -2.154 -33.661 1.00 88.38 167 ASP A C 1
ATOM 1309 O O . ASP A 1 167 ? 8.368 -1.072 -33.555 1.00 88.38 167 ASP A O 1
ATOM 1313 N N . HIS A 1 168 ? 8.684 -3.159 -32.813 1.00 89.50 168 HIS A N 1
ATOM 1314 C CA . HIS A 1 168 ? 7.747 -3.059 -31.689 1.00 89.50 168 HIS A CA 1
ATOM 1315 C C . HIS A 1 168 ? 8.479 -2.718 -30.388 1.00 89.50 168 HIS A C 1
ATOM 1317 O O . HIS A 1 168 ? 9.440 -3.394 -29.994 1.00 89.50 168 HIS A O 1
ATOM 1323 N N . TRP A 1 169 ? 7.969 -1.712 -29.687 1.00 88.62 169 TRP A N 1
ATOM 1324 C CA . TRP A 1 169 ? 8.532 -1.129 -28.475 1.00 88.62 169 TRP A CA 1
ATOM 1325 C C . TRP A 1 169 ? 7.529 -1.192 -27.325 1.00 88.62 169 TRP A C 1
ATOM 1327 O O . TRP A 1 169 ? 6.332 -0.990 -27.521 1.00 88.62 169 TRP A O 1
ATOM 1337 N N . GLY A 1 170 ? 8.021 -1.431 -26.108 1.00 89.00 170 GLY A N 1
ATOM 1338 C CA . GLY A 1 170 ? 7.256 -1.139 -24.899 1.00 89.00 170 GLY A CA 1
ATOM 1339 C C . GLY A 1 170 ? 7.362 0.351 -24.592 1.00 89.00 170 GLY A C 1
ATOM 1340 O O . GLY A 1 170 ? 8.480 0.849 -24.437 1.00 89.00 170 GLY A O 1
ATOM 1341 N N . LEU A 1 171 ? 6.229 1.053 -24.529 1.00 88.50 171 LEU A N 1
ATOM 1342 C CA . LEU A 1 171 ? 6.184 2.496 -24.290 1.00 88.50 171 LEU A CA 1
ATOM 1343 C C . LEU A 1 171 ? 5.893 2.812 -22.819 1.00 88.50 171 LEU A C 1
ATOM 1345 O O . LEU A 1 171 ? 4.930 2.311 -22.231 1.00 88.50 171 LEU A O 1
ATOM 1349 N N . TYR A 1 172 ? 6.693 3.718 -22.267 1.00 90.06 172 TYR A N 1
ATOM 1350 C CA . TYR A 1 172 ? 6.595 4.232 -20.908 1.00 90.06 172 TYR A CA 1
ATOM 1351 C C . TYR A 1 172 ? 6.557 5.760 -20.946 1.00 90.06 172 TYR A C 1
ATOM 1353 O O . TYR A 1 172 ? 7.330 6.396 -21.666 1.00 90.06 172 TYR A O 1
ATOM 1361 N N . MET A 1 173 ? 5.670 6.371 -20.166 1.00 87.50 173 MET A N 1
ATOM 1362 C CA . MET A 1 173 ? 5.577 7.832 -20.066 1.00 87.50 173 MET A CA 1
ATOM 1363 C C . MET A 1 173 ? 5.029 8.260 -18.711 1.00 87.50 173 MET A C 1
ATOM 1365 O O . MET A 1 173 ? 4.412 7.467 -18.000 1.00 87.50 173 MET A O 1
ATOM 1369 N N . GLU A 1 174 ? 5.204 9.531 -18.369 1.00 88.31 174 GLU A N 1
ATOM 1370 C CA . GLU A 1 174 ? 4.595 10.075 -17.162 1.00 88.31 174 GLU A CA 1
ATOM 1371 C C . GLU A 1 174 ? 3.070 10.169 -17.269 1.00 88.31 174 GLU A C 1
ATOM 1373 O O . GLU A 1 174 ? 2.521 10.614 -18.286 1.00 88.31 174 GLU A O 1
ATOM 1378 N N . TYR A 1 175 ? 2.376 9.795 -16.192 1.00 86.94 175 TYR A N 1
ATOM 1379 C CA . TYR A 1 175 ? 0.935 10.009 -16.093 1.00 86.94 175 TYR A CA 1
ATOM 1380 C C . TYR A 1 175 ? 0.592 11.501 -15.933 1.00 86.94 175 TYR A C 1
ATOM 1382 O O . TYR A 1 175 ? 1.342 12.272 -15.341 1.00 86.94 175 TYR A O 1
ATOM 1390 N N . ASP A 1 176 ? -0.588 11.931 -16.391 1.00 79.56 176 ASP A N 1
ATOM 1391 C CA . ASP A 1 176 ? -0.975 13.350 -16.329 1.00 79.56 176 ASP A CA 1
ATOM 1392 C C . ASP A 1 176 ? -1.494 13.764 -14.944 1.00 79.56 176 ASP A C 1
ATOM 1394 O O . ASP A 1 176 ? -1.319 14.906 -14.509 1.00 79.56 176 ASP A O 1
ATOM 1398 N N . LYS A 1 177 ? -2.193 12.861 -14.244 1.00 79.06 177 LYS A N 1
ATOM 1399 C CA . LYS A 1 177 ? -2.677 13.096 -12.874 1.00 79.06 177 LYS A CA 1
ATOM 1400 C C . LYS A 1 177 ? -2.919 11.793 -12.116 1.00 79.06 177 LYS A C 1
ATOM 1402 O O . LYS A 1 177 ? -3.278 10.774 -12.699 1.00 79.06 177 LYS A O 1
ATOM 1407 N N . ARG A 1 178 ? -2.834 11.867 -10.789 1.00 79.12 178 ARG A N 1
ATOM 1408 C CA . ARG A 1 178 ? -3.333 10.827 -9.883 1.00 79.12 178 ARG A CA 1
ATOM 1409 C C . ARG A 1 178 ? -4.850 10.958 -9.729 1.00 79.12 178 ARG A C 1
ATOM 1411 O O . ARG A 1 178 ? -5.367 12.069 -9.590 1.00 79.12 178 ARG A O 1
ATOM 1418 N N . SER A 1 179 ? -5.569 9.842 -9.741 1.00 77.00 179 SER A N 1
ATOM 1419 C CA . SER A 1 179 ? -6.996 9.844 -9.431 1.00 77.00 179 SER A CA 1
ATOM 1420 C C . SER A 1 179 ? -7.202 9.955 -7.921 1.00 77.00 179 SER A C 1
ATOM 1422 O O . SER A 1 179 ? -6.690 9.139 -7.163 1.00 77.00 179 SER A O 1
ATOM 1424 N N . MET A 1 180 ? -7.989 10.939 -7.476 1.00 69.00 180 MET A N 1
ATOM 1425 C CA . MET A 1 180 ? -8.393 11.052 -6.064 1.00 69.00 180 MET A CA 1
ATOM 1426 C C . MET A 1 180 ? -9.514 10.071 -5.685 1.00 69.00 180 MET A C 1
ATOM 1428 O O . MET A 1 180 ? -9.924 10.027 -4.529 1.00 69.00 180 MET A O 1
ATOM 1432 N N . ALA A 1 181 ? -10.034 9.307 -6.652 1.00 65.44 181 ALA A N 1
ATOM 1433 C CA . ALA A 1 181 ? -11.037 8.267 -6.427 1.00 65.44 181 ALA A CA 1
ATOM 1434 C C . ALA A 1 181 ? -10.539 7.174 -5.469 1.00 65.44 181 ALA A C 1
ATOM 1436 O O . ALA A 1 181 ? -11.317 6.594 -4.710 1.00 65.44 181 ALA A O 1
ATOM 1437 N N . ALA A 1 182 ? -9.232 6.917 -5.493 1.00 65.50 182 ALA A N 1
ATOM 1438 C CA . ALA A 1 182 ? -8.568 5.927 -4.674 1.00 65.50 182 ALA A CA 1
ATOM 1439 C C . ALA A 1 182 ? -7.447 6.591 -3.877 1.00 65.50 182 ALA A C 1
ATOM 1441 O O . ALA A 1 182 ? -6.599 7.302 -4.413 1.00 65.50 182 ALA A O 1
ATOM 1442 N N . GLN A 1 183 ? -7.435 6.324 -2.578 1.00 68.62 183 GLN A N 1
ATOM 1443 C CA . GLN A 1 183 ? -6.493 6.909 -1.630 1.00 68.62 183 GLN A CA 1
ATOM 1444 C C . GLN A 1 183 ? -5.077 6.299 -1.743 1.00 68.62 183 GLN A C 1
ATOM 1446 O O . GLN A 1 183 ? -4.113 6.851 -1.211 1.00 68.62 183 GLN A O 1
ATOM 1451 N N . GLY A 1 184 ? -4.954 5.238 -2.548 1.00 79.06 184 GLY A N 1
ATOM 1452 C CA . GLY A 1 184 ? -3.795 4.364 -2.666 1.00 79.06 184 GLY A CA 1
ATOM 1453 C C . GLY A 1 184 ? -3.885 3.205 -1.677 1.00 79.06 184 GLY A C 1
ATOM 1454 O O . GLY A 1 184 ? -4.581 3.313 -0.672 1.00 79.06 184 GLY A O 1
ATOM 1455 N N . ALA A 1 185 ? -3.217 2.102 -1.984 1.00 83.31 185 ALA A N 1
ATOM 1456 C CA . ALA A 1 185 ? -3.194 0.907 -1.155 1.00 83.31 185 ALA A CA 1
ATOM 1457 C C . ALA A 1 185 ? -1.747 0.451 -0.984 1.00 83.31 185 ALA A C 1
ATOM 1459 O O . ALA A 1 185 ? -1.003 0.388 -1.961 1.00 83.31 185 ALA A O 1
ATOM 1460 N N . TYR A 1 186 ? -1.343 0.182 0.252 1.00 82.44 186 TYR A N 1
ATOM 1461 C CA . TYR A 1 186 ? 0.009 -0.260 0.561 1.00 82.44 186 TYR A CA 1
ATOM 1462 C C . TYR A 1 186 ? 0.032 -1.769 0.747 1.00 82.44 186 TYR A C 1
ATOM 1464 O O . TYR A 1 186 ? -0.788 -2.320 1.474 1.00 82.44 186 TYR A O 1
ATOM 1472 N N . ASP A 1 187 ? 0.989 -2.405 0.093 1.00 81.31 187 ASP A N 1
ATOM 1473 C CA . ASP A 1 187 ? 1.275 -3.820 0.194 1.00 81.31 187 ASP A CA 1
ATOM 1474 C C . ASP A 1 187 ? 2.548 -4.023 1.012 1.00 81.31 187 ASP A C 1
ATOM 1476 O O . ASP A 1 187 ? 3.661 -3.839 0.501 1.00 81.31 187 ASP A O 1
ATOM 1480 N N . PRO A 1 188 ? 2.384 -4.370 2.297 1.00 72.31 188 PRO A N 1
ATOM 1481 C CA . PRO A 1 188 ? 3.490 -4.472 3.233 1.00 72.31 188 PRO A CA 1
ATOM 1482 C C . PRO A 1 188 ? 4.403 -5.667 2.965 1.00 72.31 188 PRO A C 1
ATOM 1484 O O . PRO A 1 188 ? 5.519 -5.685 3.473 1.00 72.31 188 PRO A O 1
ATOM 1487 N N . TRP A 1 189 ? 3.959 -6.652 2.181 1.00 71.00 189 TRP A N 1
ATOM 1488 C CA . TRP A 1 189 ? 4.755 -7.839 1.872 1.00 71.00 189 TRP A CA 1
ATOM 1489 C C . TRP A 1 189 ? 5.843 -7.567 0.852 1.00 71.00 189 TRP A C 1
ATOM 1491 O O . TRP A 1 189 ? 6.897 -8.194 0.866 1.00 71.00 189 TRP A O 1
ATOM 1501 N N . ARG A 1 190 ? 5.554 -6.655 -0.072 1.00 75.44 190 ARG A N 1
ATOM 1502 C CA . ARG A 1 190 ? 6.411 -6.365 -1.223 1.00 75.44 190 ARG A CA 1
ATOM 1503 C C . ARG A 1 190 ? 6.931 -4.938 -1.212 1.00 75.44 190 ARG A C 1
ATOM 1505 O O . ARG A 1 190 ? 7.630 -4.555 -2.141 1.00 75.44 190 ARG A O 1
ATOM 1512 N N . TYR A 1 191 ? 6.572 -4.161 -0.189 1.00 79.38 191 TYR A N 1
ATOM 1513 C CA . TYR A 1 191 ? 6.907 -2.745 -0.083 1.00 79.38 191 TYR A CA 1
ATOM 1514 C C . TYR A 1 191 ? 6.418 -1.951 -1.309 1.00 79.38 191 TYR A C 1
ATOM 1516 O O . TYR A 1 191 ? 7.070 -1.019 -1.777 1.00 79.38 191 TYR A O 1
ATOM 1524 N N . VAL A 1 192 ? 5.241 -2.316 -1.832 1.00 84.12 192 VAL A N 1
ATOM 1525 C CA . VAL A 1 192 ? 4.651 -1.691 -3.024 1.00 84.12 192 VAL A CA 1
ATOM 1526 C C . VAL A 1 192 ? 3.503 -0.779 -2.621 1.00 84.12 192 VAL A C 1
ATOM 1528 O O . VAL A 1 192 ? 2.588 -1.172 -1.900 1.00 84.12 192 VAL A O 1
ATOM 1531 N N . PHE A 1 193 ? 3.513 0.451 -3.120 1.00 87.19 193 PHE A N 1
ATOM 1532 C CA . PHE A 1 193 ? 2.386 1.362 -3.002 1.00 87.19 193 PHE A CA 1
ATOM 1533 C C . PHE A 1 193 ? 1.630 1.447 -4.325 1.00 87.19 193 PHE A C 1
ATOM 1535 O O . PHE A 1 193 ? 2.156 1.907 -5.340 1.00 87.19 193 PHE A O 1
ATOM 1542 N N . TYR A 1 194 ? 0.369 1.029 -4.296 1.00 89.31 194 TYR A N 1
ATOM 1543 C CA . TYR A 1 194 ? -0.537 1.066 -5.431 1.00 89.31 194 TYR A CA 1
ATOM 1544 C C . TYR A 1 194 ? -1.338 2.359 -5.448 1.00 89.31 194 TYR A C 1
ATOM 1546 O O . TYR A 1 194 ? -1.872 2.809 -4.433 1.00 89.31 194 TYR A O 1
ATOM 1554 N N . THR A 1 195 ? -1.511 2.940 -6.626 1.00 88.25 195 THR A N 1
ATOM 1555 C CA . THR A 1 195 ? -2.379 4.094 -6.825 1.00 88.25 195 THR A CA 1
ATOM 1556 C C . THR A 1 195 ? -3.022 4.076 -8.199 1.00 88.25 195 THR A C 1
ATOM 1558 O O . THR A 1 195 ? -2.488 3.516 -9.145 1.00 88.25 195 THR A O 1
ATOM 1561 N N . ILE A 1 196 ? -4.168 4.740 -8.331 1.00 88.00 196 ILE A N 1
ATOM 1562 C CA . ILE A 1 196 ? -4.805 4.926 -9.631 1.00 88.00 196 ILE A CA 1
ATOM 1563 C C . ILE A 1 196 ? -4.272 6.201 -10.277 1.00 88.00 196 ILE A C 1
ATOM 1565 O O . ILE A 1 196 ? -4.323 7.280 -9.676 1.00 88.00 196 ILE A O 1
ATOM 1569 N N . VAL A 1 197 ? -3.772 6.081 -11.502 1.00 87.38 197 VAL A N 1
ATOM 1570 C CA . VAL A 1 197 ? -3.251 7.199 -12.299 1.00 87.38 197 VAL A CA 1
ATOM 1571 C C . VAL A 1 197 ? -4.009 7.315 -13.612 1.00 87.38 197 VAL A C 1
ATOM 1573 O O . VAL A 1 197 ? -4.687 6.380 -14.041 1.00 87.38 197 VAL A O 1
ATOM 1576 N N . VAL A 1 198 ? -3.944 8.500 -14.210 1.00 84.69 198 VAL A N 1
ATOM 1577 C CA . VAL A 1 198 ? -4.739 8.870 -15.378 1.00 84.69 198 VAL A CA 1
ATOM 1578 C C . VAL A 1 198 ? -3.849 9.449 -16.457 1.00 84.69 198 VAL A C 1
ATOM 1580 O O . VAL A 1 198 ? -3.038 10.340 -16.185 1.00 84.69 198 VAL A O 1
ATOM 1583 N N . ILE A 1 199 ? -4.081 8.997 -17.684 1.00 82.12 199 ILE A N 1
ATOM 1584 C CA . ILE A 1 199 ? -3.469 9.534 -18.896 1.00 82.12 199 ILE A CA 1
ATOM 1585 C C . ILE A 1 199 ? -4.573 10.058 -19.801 1.00 82.12 199 ILE A C 1
ATOM 1587 O O . ILE A 1 199 ? -5.588 9.398 -20.027 1.00 82.12 199 ILE A O 1
ATOM 1591 N N . LYS A 1 200 ? -4.399 11.292 -20.263 1.00 77.75 200 LYS A N 1
ATOM 1592 C CA . LYS A 1 200 ? -5.306 11.991 -21.163 1.00 77.75 200 LYS A CA 1
ATOM 1593 C C . LYS A 1 200 ? -4.826 11.775 -22.582 1.00 77.75 200 LYS A C 1
ATOM 1595 O O . LYS A 1 200 ? -3.782 12.292 -22.976 1.00 77.75 200 LYS A O 1
ATOM 1600 N N . GLU A 1 201 ? -5.610 11.055 -23.364 1.00 67.75 201 GLU A N 1
ATOM 1601 C CA . GLU A 1 201 ? -5.245 10.749 -24.740 1.00 67.75 201 GLU A CA 1
ATOM 1602 C C . GLU A 1 201 ? -5.961 11.675 -25.718 1.00 67.75 201 GLU A C 1
ATOM 1604 O O . GLU A 1 201 ? -7.167 11.892 -25.635 1.00 67.75 201 GLU A O 1
ATOM 1609 N N . GLN A 1 202 ? -5.210 12.213 -26.680 1.00 57.44 202 GLN A N 1
ATOM 1610 C CA . GLN A 1 202 ? -5.765 13.032 -27.761 1.00 57.44 202 GLN A CA 1
ATOM 1611 C C . GLN A 1 202 ? -6.373 12.191 -28.892 1.00 57.44 202 GLN A C 1
ATOM 1613 O O . GLN A 1 202 ? -7.186 12.705 -29.658 1.00 57.44 202 GLN A O 1
ATOM 1618 N N . HIS A 1 203 ? -5.998 10.911 -28.987 1.00 51.62 203 HIS A N 1
ATOM 1619 C CA . HIS A 1 203 ? -6.269 10.056 -30.146 1.00 51.62 203 HIS A CA 1
ATOM 1620 C C . HIS A 1 203 ? -7.380 9.015 -29.934 1.00 51.62 203 HIS A C 1
ATOM 1622 O O . HIS A 1 203 ? -7.786 8.367 -30.897 1.00 51.62 203 HIS A O 1
ATOM 1628 N N . ILE A 1 204 ? -7.941 8.883 -28.723 1.00 48.09 204 ILE A N 1
ATOM 1629 C CA . ILE A 1 204 ? -9.092 7.994 -28.503 1.00 48.09 204 ILE A CA 1
ATOM 1630 C C . ILE A 1 204 ? -10.322 8.586 -29.193 1.00 48.09 204 ILE A C 1
ATOM 1632 O O . ILE A 1 204 ? -10.917 9.569 -28.741 1.00 48.09 204 ILE A O 1
ATOM 1636 N N . GLY A 1 205 ? -10.744 7.944 -30.280 1.00 39.06 205 GLY A N 1
ATOM 1637 C CA . GLY A 1 205 ? -12.059 8.166 -30.867 1.00 39.06 205 GLY A CA 1
ATOM 1638 C C . GLY A 1 205 ? -13.144 7.735 -29.879 1.00 39.06 205 GLY A C 1
ATOM 1639 O O . GLY A 1 205 ? -13.283 6.552 -29.587 1.00 39.06 205 GLY A O 1
ATOM 1640 N N . GLY A 1 206 ? -13.911 8.688 -29.350 1.00 40.09 206 GLY A N 1
ATOM 1641 C CA . GLY A 1 206 ? -14.998 8.386 -28.408 1.00 40.09 206 GLY A CA 1
ATOM 1642 C C . GLY A 1 206 ? -15.498 9.567 -27.575 1.00 40.09 206 GLY A C 1
ATOM 1643 O O . GLY A 1 206 ? -16.592 9.500 -27.019 1.00 40.09 206 GLY A O 1
ATOM 1644 N N . GLY A 1 207 ? -14.750 10.672 -27.515 1.00 39.41 207 GLY A N 1
ATOM 1645 C CA . GLY A 1 207 ? -15.252 11.923 -26.950 1.00 39.41 207 GLY A CA 1
ATOM 1646 C C . GLY A 1 207 ? -16.250 12.595 -27.894 1.00 39.41 207 GLY A C 1
ATOM 1647 O O . GLY A 1 207 ? -15.975 12.746 -29.083 1.00 39.41 207 GLY A O 1
ATOM 1648 N N . TYR A 1 208 ? -17.404 13.030 -27.379 1.00 43.44 208 TYR A N 1
ATOM 1649 C CA . TYR A 1 208 ? -18.243 13.974 -28.117 1.00 43.44 208 TYR A CA 1
ATOM 1650 C C . TYR A 1 208 ? -17.418 15.256 -28.356 1.00 43.44 208 TYR A C 1
ATOM 1652 O O . TYR A 1 208 ? -16.950 15.845 -27.378 1.00 43.44 208 TYR A O 1
ATOM 1660 N N . PRO A 1 209 ? -17.220 15.693 -29.614 1.00 45.34 209 PRO A N 1
ATOM 1661 C CA . PRO A 1 209 ? -16.294 16.777 -29.955 1.00 45.34 209 PRO A CA 1
ATOM 1662 C C . PRO A 1 209 ? -16.658 18.148 -29.356 1.00 45.34 209 PRO A C 1
ATOM 1664 O O . PRO A 1 209 ? -15.816 19.042 -29.338 1.00 45.34 209 PRO A O 1
ATOM 1667 N N . ASP A 1 210 ? -17.869 18.314 -28.820 1.00 48.50 210 ASP A N 1
ATOM 1668 C CA . ASP A 1 210 ? -18.389 19.615 -28.380 1.00 48.50 210 ASP A CA 1
ATOM 1669 C C . ASP A 1 210 ? -17.936 20.068 -26.973 1.00 48.50 210 ASP A C 1
ATOM 1671 O O . ASP A 1 210 ? -18.102 21.240 -26.641 1.00 48.50 210 ASP A O 1
ATOM 1675 N N . ASP A 1 211 ? -17.326 19.202 -26.149 1.00 49.31 211 ASP A N 1
ATOM 1676 C CA . ASP A 1 211 ? -16.981 19.544 -24.750 1.00 49.31 211 ASP A CA 1
ATOM 1677 C C . ASP A 1 211 ? -15.516 19.984 -24.529 1.00 49.31 211 ASP A C 1
ATOM 1679 O O . ASP A 1 211 ? -15.163 20.396 -23.420 1.00 49.31 211 ASP A O 1
ATOM 1683 N N . GLY A 1 212 ? -14.641 19.885 -25.539 1.00 53.72 212 GLY A N 1
ATOM 1684 C CA . GLY A 1 212 ? -13.225 20.281 -25.431 1.00 53.72 212 GLY A CA 1
ATOM 1685 C C . GLY A 1 212 ? -12.402 19.505 -24.386 1.00 53.72 212 GLY A C 1
ATOM 1686 O O . GLY A 1 212 ? -11.382 20.005 -23.913 1.00 53.72 212 GLY A O 1
ATOM 1687 N N . VAL A 1 213 ? -12.845 18.308 -23.982 1.00 56.38 213 VAL A N 1
ATOM 1688 C CA . VAL A 1 213 ? -12.224 17.495 -22.921 1.00 56.38 213 VAL A CA 1
ATOM 1689 C C . VAL A 1 213 ? -11.681 16.201 -23.517 1.00 56.38 213 VAL A C 1
ATOM 1691 O O . VAL A 1 213 ? -12.408 15.480 -24.195 1.00 56.38 213 VAL A O 1
ATOM 1694 N N . LEU A 1 214 ? -10.404 15.922 -23.250 1.00 59.88 214 LEU A N 1
ATOM 1695 C CA . LEU A 1 214 ? -9.716 14.725 -23.731 1.00 59.88 214 LEU A CA 1
ATOM 1696 C C . LEU A 1 214 ? -10.203 13.462 -22.990 1.00 59.88 214 LEU A C 1
ATOM 1698 O O . LEU A 1 214 ? -10.380 13.532 -21.770 1.00 59.88 214 LEU A O 1
ATOM 1702 N N . PRO A 1 215 ? -10.394 12.330 -23.691 1.00 69.75 215 PRO A N 1
ATOM 1703 C CA . PRO A 1 215 ? -10.603 11.011 -23.091 1.00 69.75 215 PRO A CA 1
ATOM 1704 C C . PRO A 1 215 ? -9.553 10.650 -22.028 1.00 69.75 215 PRO A C 1
ATOM 1706 O O . PRO A 1 215 ? -8.385 11.023 -22.147 1.00 69.75 215 PRO A O 1
ATOM 1709 N N . GLU A 1 216 ? -9.969 9.909 -20.997 1.00 77.06 216 GLU A N 1
ATOM 1710 C CA . GLU A 1 216 ? -9.118 9.497 -19.872 1.00 77.06 216 GLU A CA 1
ATOM 1711 C C . GLU A 1 216 ? -8.959 7.967 -19.856 1.00 77.06 216 GLU A C 1
ATOM 1713 O O . GLU A 1 216 ? -9.956 7.247 -19.823 1.00 77.06 216 GLU A O 1
ATOM 1718 N N . ARG A 1 217 ? -7.715 7.467 -19.840 1.00 80.31 217 ARG A N 1
ATOM 1719 C CA . ARG A 1 217 ? -7.400 6.063 -19.524 1.00 80.31 217 ARG A CA 1
ATOM 1720 C C . ARG A 1 217 ? -6.893 5.951 -18.093 1.00 80.31 217 ARG A C 1
ATOM 1722 O O . ARG A 1 217 ? -6.081 6.766 -17.648 1.00 80.31 217 ARG A O 1
ATOM 1729 N N . TYR A 1 218 ? -7.366 4.927 -17.390 1.00 85.94 218 TYR A N 1
ATOM 1730 C CA . TYR A 1 218 ? -7.018 4.652 -16.000 1.00 85.94 218 TYR A CA 1
ATOM 1731 C C . TYR A 1 218 ? -6.062 3.468 -15.909 1.00 85.94 218 TYR A C 1
ATOM 1733 O O . TYR A 1 218 ? -6.235 2.458 -16.592 1.00 85.94 218 TYR A O 1
ATOM 1741 N N . TYR A 1 219 ? -5.076 3.583 -15.026 1.00 88.38 219 TYR A N 1
ATOM 1742 C CA . TYR A 1 219 ? -4.085 2.543 -14.773 1.00 88.38 219 TYR A CA 1
ATOM 1743 C C . TYR A 1 219 ? -3.932 2.330 -13.271 1.00 88.38 219 TYR A C 1
ATOM 1745 O O . TYR A 1 219 ? -3.998 3.284 -12.488 1.00 88.38 219 TYR A O 1
ATOM 1753 N N . LEU A 1 220 ? -3.708 1.077 -12.881 1.00 91.50 220 LEU A N 1
ATOM 1754 C CA . LEU A 1 220 ? -3.108 0.764 -11.595 1.00 91.50 220 LEU A CA 1
ATOM 1755 C C . LEU A 1 220 ? -1.604 0.994 -11.735 1.00 91.50 220 LEU A C 1
ATOM 1757 O O . LEU A 1 220 ? -0.938 0.312 -12.510 1.00 91.50 220 LEU A O 1
ATOM 1761 N N . HIS A 1 221 ? -1.101 1.968 -10.995 1.00 92.00 221 HIS A N 1
ATOM 1762 C CA . HIS A 1 221 ? 0.306 2.307 -10.898 1.00 92.00 221 HIS A CA 1
ATOM 1763 C C . HIS A 1 221 ? 0.876 1.762 -9.591 1.00 92.00 221 HIS A C 1
ATOM 1765 O O . HIS A 1 221 ? 0.192 1.784 -8.566 1.00 92.00 221 HIS A O 1
ATOM 1771 N N . ALA A 1 222 ? 2.122 1.311 -9.628 1.00 91.50 222 ALA A N 1
ATOM 1772 C CA . ALA A 1 222 ? 2.802 0.686 -8.507 1.00 91.50 222 ALA A CA 1
ATOM 1773 C C . ALA A 1 222 ? 4.235 1.204 -8.410 1.00 91.50 222 ALA A C 1
ATOM 1775 O O . ALA A 1 222 ? 4.947 1.271 -9.419 1.00 91.50 222 ALA A O 1
ATOM 1776 N N . VAL A 1 223 ? 4.639 1.553 -7.191 1.00 89.75 223 VAL A N 1
ATOM 1777 C CA . VAL A 1 223 ? 5.982 2.041 -6.863 1.00 89.75 223 VAL A CA 1
ATOM 1778 C C . VAL A 1 223 ? 6.517 1.346 -5.627 1.00 89.75 223 VAL A C 1
ATOM 1780 O O . VAL A 1 223 ? 5.761 0.989 -4.726 1.00 89.75 223 VAL A O 1
ATOM 1783 N N . ASP A 1 224 ? 7.827 1.189 -5.591 1.00 85.12 224 ASP A N 1
ATOM 1784 C CA . ASP A 1 224 ? 8.569 0.733 -4.428 1.00 85.12 224 ASP A CA 1
ATOM 1785 C C . ASP A 1 224 ? 8.666 1.863 -3.397 1.00 85.12 224 ASP A C 1
ATOM 1787 O O . ASP A 1 224 ? 9.019 2.996 -3.734 1.00 85.12 224 ASP A O 1
ATOM 1791 N N . ILE A 1 225 ? 8.345 1.579 -2.141 1.00 79.19 225 ILE A N 1
ATOM 1792 C CA . ILE A 1 225 ? 8.383 2.589 -1.079 1.00 79.19 225 ILE A CA 1
ATOM 1793 C C . ILE A 1 225 ? 9.788 2.818 -0.491 1.00 79.19 225 ILE A C 1
ATOM 1795 O O . ILE A 1 225 ? 10.006 3.773 0.254 1.00 79.19 225 ILE A O 1
ATOM 1799 N N . ASP A 1 226 ? 10.756 1.958 -0.781 1.00 78.88 226 ASP A N 1
ATOM 1800 C CA . ASP A 1 226 ? 12.111 2.066 -0.242 1.00 78.88 226 ASP A CA 1
ATOM 1801 C C . ASP A 1 226 ? 13.014 2.896 -1.150 1.00 78.88 226 ASP A C 1
ATOM 1803 O O . ASP A 1 226 ? 13.839 3.672 -0.664 1.00 78.88 226 ASP A O 1
ATOM 1807 N N . ASN A 1 227 ? 12.843 2.767 -2.465 1.00 80.19 227 ASN A N 1
ATOM 1808 C CA . ASN A 1 227 ? 13.655 3.478 -3.456 1.00 80.19 227 ASN A CA 1
ATOM 1809 C C . ASN A 1 227 ? 12.845 4.420 -4.367 1.00 80.19 227 ASN A C 1
ATOM 1811 O O . ASN A 1 227 ? 13.441 5.249 -5.054 1.00 80.19 227 ASN A O 1
ATOM 1815 N N . GLY A 1 228 ? 11.509 4.346 -4.359 1.00 83.31 228 GLY A N 1
ATOM 1816 C CA . GLY A 1 228 ? 10.642 5.195 -5.176 1.00 83.31 228 GLY A CA 1
ATOM 1817 C C . GLY A 1 228 ? 10.550 4.788 -6.647 1.00 83.31 228 GLY A C 1
ATOM 1818 O O . GLY A 1 228 ? 9.853 5.454 -7.410 1.00 83.31 228 GLY A O 1
ATOM 1819 N N . LEU A 1 229 ? 11.224 3.721 -7.080 1.00 87.38 229 LEU A N 1
ATOM 1820 C CA . LEU A 1 229 ? 11.221 3.274 -8.472 1.00 87.38 229 LEU A CA 1
ATOM 1821 C C . LEU A 1 229 ? 9.869 2.671 -8.862 1.00 87.38 229 LEU A C 1
ATOM 1823 O O . LEU A 1 229 ? 9.105 2.178 -8.029 1.00 87.38 229 LEU A O 1
ATOM 1827 N N . ALA A 1 230 ? 9.564 2.719 -10.159 1.00 89.38 230 ALA A N 1
ATOM 1828 C CA . ALA A 1 230 ? 8.352 2.104 -10.676 1.00 89.38 230 ALA A CA 1
ATOM 1829 C C . ALA A 1 230 ? 8.489 0.581 -10.638 1.00 89.38 230 ALA A C 1
ATOM 1831 O O . ALA A 1 230 ? 9.450 0.015 -11.163 1.00 89.38 230 ALA A O 1
ATOM 1832 N N . GLN A 1 231 ? 7.484 -0.073 -10.064 1.00 88.12 231 GLN A N 1
ATOM 1833 C CA . GLN A 1 231 ? 7.369 -1.524 -10.037 1.00 88.12 231 GLN A CA 1
ATOM 1834 C C . GLN A 1 231 ? 6.436 -1.957 -11.173 1.00 88.12 231 GLN A C 1
ATOM 1836 O O . GLN A 1 231 ? 5.255 -2.248 -10.969 1.00 88.12 231 GLN A O 1
ATOM 1841 N N . PHE A 1 232 ? 6.953 -1.904 -12.405 1.00 87.06 232 PHE A N 1
ATOM 1842 C CA . PHE A 1 232 ? 6.175 -2.085 -13.635 1.00 87.06 232 PHE A CA 1
ATOM 1843 C C . PHE A 1 232 ? 5.409 -3.411 -13.684 1.00 87.06 232 PHE A C 1
ATOM 1845 O O . PHE A 1 232 ? 4.283 -3.451 -14.173 1.00 87.06 232 PHE A O 1
ATOM 1852 N N . GLN A 1 233 ? 5.957 -4.472 -13.101 1.00 82.75 233 GLN A N 1
ATOM 1853 C CA . GLN A 1 233 ? 5.332 -5.789 -12.994 1.00 82.75 233 GLN A CA 1
ATOM 1854 C C . GLN A 1 233 ? 4.048 -5.834 -12.164 1.00 82.75 233 GLN A C 1
ATOM 1856 O O . GLN A 1 233 ? 3.272 -6.783 -12.274 1.00 82.75 233 GLN A O 1
ATOM 1861 N N . TYR A 1 234 ? 3.798 -4.790 -11.379 1.00 87.62 234 TYR A N 1
ATOM 1862 C CA . TYR A 1 234 ? 2.574 -4.594 -10.614 1.00 87.62 234 TYR A CA 1
ATOM 1863 C C . TYR A 1 234 ? 1.719 -3.447 -11.175 1.00 87.62 234 TYR A C 1
ATOM 1865 O O . TYR A 1 234 ? 0.901 -2.867 -10.460 1.00 87.62 234 TYR A O 1
ATOM 1873 N N . GLN A 1 235 ? 1.868 -3.125 -12.465 1.00 88.31 235 GLN A N 1
ATOM 1874 C CA . GLN A 1 235 ? 1.036 -2.148 -13.165 1.00 88.31 235 GLN A CA 1
ATOM 1875 C C . GLN A 1 235 ? 0.122 -2.825 -14.190 1.00 88.31 235 GLN A C 1
ATOM 1877 O O . GLN A 1 235 ? 0.556 -3.701 -14.935 1.00 88.31 235 GLN A O 1
ATOM 1882 N N . ILE A 1 236 ? -1.141 -2.394 -14.268 1.00 85.38 236 ILE A N 1
ATOM 1883 C CA . ILE A 1 236 ? -2.089 -2.860 -15.294 1.00 85.38 236 ILE A CA 1
ATOM 1884 C C . ILE A 1 236 ? -3.006 -1.735 -15.788 1.00 85.38 236 ILE A C 1
ATOM 1886 O O . ILE A 1 236 ? -3.381 -0.852 -15.009 1.00 85.38 236 ILE A O 1
ATOM 1890 N N . PRO A 1 237 ? -3.439 -1.783 -17.060 1.00 84.94 237 PRO A N 1
ATOM 1891 C CA . PRO A 1 237 ? -4.521 -0.938 -17.545 1.00 84.94 237 PRO A CA 1
ATOM 1892 C C . PRO A 1 237 ? -5.859 -1.361 -16.925 1.00 84.94 237 PRO A C 1
ATOM 1894 O O . PRO A 1 237 ? -6.228 -2.538 -16.936 1.00 84.94 237 PRO A O 1
ATOM 1897 N N . LEU A 1 238 ? -6.633 -0.390 -16.445 1.00 85.19 238 LEU A N 1
ATOM 1898 C CA . LEU A 1 238 ? -7.982 -0.602 -15.922 1.00 85.19 238 LEU A CA 1
ATOM 1899 C C . LEU A 1 238 ? -8.994 -0.493 -17.066 1.00 85.19 238 LEU A C 1
ATOM 1901 O O . LEU A 1 238 ? -9.691 0.509 -17.236 1.00 85.19 238 LEU A O 1
ATOM 1905 N N . LYS A 1 239 ? -9.023 -1.525 -17.916 1.00 73.00 239 LYS A N 1
ATOM 1906 C CA . LYS A 1 239 ? -9.886 -1.560 -19.103 1.00 73.00 239 LYS A CA 1
ATOM 1907 C C . LYS A 1 239 ? -11.358 -1.516 -18.683 1.00 73.00 239 LYS A C 1
ATOM 1909 O O . LYS A 1 239 ? -11.867 -2.463 -18.095 1.00 73.00 239 LYS A O 1
ATOM 1914 N N . GLY A 1 240 ? -12.046 -0.436 -19.051 1.00 66.69 240 GLY A N 1
ATOM 1915 C CA . GLY A 1 240 ? -13.496 -0.322 -18.907 1.00 66.69 240 GLY A CA 1
ATOM 1916 C C . GLY A 1 240 ? -13.990 0.451 -17.688 1.00 66.69 240 GLY A C 1
ATOM 1917 O O . GLY A 1 240 ? -15.204 0.585 -17.568 1.00 66.69 240 GLY A O 1
ATOM 1918 N N . GLY A 1 241 ? -13.127 1.004 -16.830 1.00 74.38 241 GLY A N 1
ATOM 1919 C CA . GLY A 1 241 ? -13.623 1.794 -15.708 1.00 74.38 241 GLY A CA 1
ATOM 1920 C C . GLY A 1 241 ? -12.588 2.345 -14.740 1.00 74.38 241 GLY A C 1
ATOM 1921 O O . GLY A 1 241 ? -11.382 2.138 -14.865 1.00 74.38 241 GLY A O 1
ATOM 1922 N N . ILE A 1 242 ? -13.103 3.066 -13.750 1.00 79.75 242 ILE A N 1
ATOM 1923 C CA . ILE A 1 242 ? -12.340 3.687 -12.668 1.00 79.75 242 ILE A CA 1
ATOM 1924 C C . ILE A 1 242 ? -12.561 2.909 -11.367 1.00 79.75 242 ILE A C 1
ATOM 1926 O O . ILE A 1 242 ? -13.663 2.432 -11.086 1.00 79.75 242 ILE A O 1
ATOM 1930 N N . LEU A 1 243 ? -11.494 2.795 -10.573 1.00 85.19 243 LEU A N 1
ATOM 1931 C CA . LEU A 1 243 ? -11.531 2.193 -9.245 1.00 85.19 243 LEU A CA 1
ATOM 1932 C C . LEU A 1 243 ? -11.619 3.265 -8.153 1.00 85.19 243 LEU A C 1
ATOM 1934 O O . LEU A 1 243 ? -10.860 4.240 -8.161 1.00 85.19 243 LEU A O 1
ATOM 1938 N N . TYR A 1 244 ? -12.511 3.051 -7.188 1.00 81.19 244 TYR A N 1
ATOM 1939 C CA . TYR A 1 244 ? -12.688 3.876 -5.994 1.00 81.19 244 TYR A CA 1
ATOM 1940 C C . TYR A 1 244 ? -12.352 3.093 -4.733 1.00 81.19 244 TYR A C 1
ATOM 1942 O O . TYR A 1 244 ? -12.614 1.895 -4.647 1.00 81.19 244 TYR A O 1
ATOM 1950 N N . GLY A 1 245 ? -11.812 3.793 -3.733 1.00 80.69 245 GLY A N 1
ATOM 1951 C CA . GLY A 1 245 ? -11.610 3.214 -2.405 1.00 80.69 245 GLY A CA 1
ATOM 1952 C C . GLY A 1 245 ? -10.701 1.984 -2.398 1.00 80.69 245 GLY A C 1
ATOM 1953 O O . GLY A 1 245 ? -10.994 1.040 -1.677 1.00 80.69 245 GLY A O 1
ATOM 1954 N N . LEU A 1 246 ? -9.650 1.978 -3.225 1.00 85.19 246 LEU A N 1
ATOM 1955 C CA . LEU A 1 246 ? -8.680 0.883 -3.317 1.00 85.19 246 LEU A CA 1
ATOM 1956 C C . LEU A 1 246 ? -8.114 0.529 -1.933 1.00 85.19 246 LEU A C 1
ATOM 1958 O O . LEU A 1 246 ? -7.591 1.410 -1.254 1.00 85.19 246 LEU A O 1
ATOM 1962 N N . GLN A 1 247 ? -8.210 -0.742 -1.554 1.00 84.19 247 GLN A N 1
ATOM 1963 C CA . GLN A 1 247 ? -7.649 -1.319 -0.332 1.00 84.19 247 GLN A CA 1
ATOM 1964 C C . GLN A 1 247 ? -6.804 -2.543 -0.688 1.00 84.19 247 GLN A C 1
ATOM 1966 O O . GLN A 1 247 ? -7.107 -3.232 -1.664 1.00 84.19 247 GLN A O 1
ATOM 1971 N N . TYR A 1 248 ? -5.757 -2.807 0.090 1.00 82.12 248 TYR A N 1
ATOM 1972 C CA . TYR A 1 248 ? -4.944 -4.010 -0.055 1.00 82.12 248 TYR A CA 1
ATOM 1973 C C . TYR A 1 248 ? -5.351 -5.037 0.996 1.00 82.12 248 TYR A C 1
ATOM 1975 O O . TYR A 1 248 ? -5.337 -4.741 2.186 1.00 82.12 248 TYR A O 1
ATOM 1983 N N . ASP A 1 249 ? -5.718 -6.222 0.531 1.00 78.38 249 ASP A N 1
ATOM 1984 C CA . ASP A 1 249 ? -6.002 -7.386 1.353 1.00 78.38 249 ASP A CA 1
ATOM 1985 C C . ASP A 1 249 ? -4.698 -8.131 1.618 1.00 78.38 249 ASP A C 1
ATOM 1987 O O . ASP A 1 249 ? -4.144 -8.791 0.730 1.00 78.38 249 ASP A O 1
ATOM 1991 N N . ILE A 1 250 ? -4.217 -7.987 2.851 1.00 70.31 250 ILE A N 1
ATOM 1992 C CA . ILE A 1 250 ? -2.972 -8.593 3.309 1.00 70.31 250 ILE A CA 1
ATOM 1993 C C . ILE A 1 250 ? -3.041 -10.122 3.359 1.00 70.31 250 ILE A C 1
ATOM 1995 O O . ILE A 1 250 ? -2.009 -10.760 3.168 1.00 70.31 250 ILE A O 1
ATOM 1999 N N . ASP A 1 251 ? -4.230 -10.686 3.597 1.00 65.75 251 ASP A N 1
ATOM 2000 C CA . ASP A 1 251 ? -4.447 -12.114 3.844 1.00 65.75 251 ASP A CA 1
ATOM 2001 C C . ASP A 1 251 ? -4.620 -12.910 2.553 1.00 65.75 251 ASP A C 1
ATOM 2003 O O . ASP A 1 251 ? -4.430 -14.115 2.544 1.00 65.75 251 ASP A O 1
ATOM 2007 N N . SER A 1 252 ? -5.037 -12.270 1.461 1.00 70.12 252 SER A N 1
ATOM 2008 C CA . SER A 1 252 ? -5.288 -12.943 0.175 1.00 70.12 252 SER A CA 1
ATOM 2009 C C . SER A 1 252 ? -4.515 -12.327 -0.994 1.00 70.12 252 SER A C 1
ATOM 2011 O O . SER A 1 252 ? -4.908 -12.523 -2.146 1.00 70.12 252 SER A O 1
ATOM 2013 N N . THR A 1 253 ? -3.485 -11.518 -0.699 1.00 76.94 253 THR A N 1
ATOM 2014 C CA . THR A 1 253 ? -2.609 -10.834 -1.676 1.00 76.94 253 THR A CA 1
ATOM 2015 C C . THR A 1 253 ? -3.363 -10.232 -2.863 1.00 76.94 253 THR A C 1
ATOM 2017 O O . THR A 1 253 ? -2.991 -10.370 -4.033 1.00 76.94 253 THR A O 1
ATOM 2020 N N . ARG A 1 254 ? -4.453 -9.519 -2.574 1.00 83.38 254 ARG A N 1
ATOM 2021 C CA . ARG A 1 254 ? -5.345 -8.939 -3.587 1.00 83.38 254 ARG A CA 1
ATOM 2022 C C . ARG A 1 254 ? -5.661 -7.486 -3.276 1.00 83.38 254 ARG A C 1
ATOM 2024 O O . ARG A 1 254 ? -5.653 -7.062 -2.130 1.00 83.38 254 ARG A O 1
ATOM 2031 N N . LEU A 1 255 ? -5.970 -6.705 -4.301 1.00 88.06 255 LEU A N 1
ATOM 2032 C CA . LEU A 1 255 ? -6.525 -5.365 -4.131 1.00 88.06 255 LEU A CA 1
ATOM 2033 C C . LEU A 1 255 ? -8.036 -5.430 -4.294 1.00 88.06 255 LEU A C 1
ATOM 2035 O O . LEU A 1 255 ? -8.527 -6.095 -5.203 1.00 88.06 255 LEU A O 1
ATOM 2039 N N . VAL A 1 256 ? -8.774 -4.703 -3.465 1.00 88.12 256 VAL A N 1
ATOM 2040 C CA . VAL A 1 256 ? -10.236 -4.640 -3.543 1.00 88.12 256 VAL A CA 1
ATOM 2041 C C . VAL A 1 256 ? -10.680 -3.187 -3.647 1.00 88.12 256 VAL A C 1
ATOM 2043 O O . VAL A 1 256 ? -10.164 -2.309 -2.955 1.00 88.12 256 VAL A O 1
ATOM 2046 N N . ALA A 1 257 ? -11.617 -2.915 -4.548 1.00 88.88 257 ALA A N 1
ATOM 2047 C CA . ALA A 1 257 ? -12.117 -1.574 -4.827 1.00 88.88 257 ALA A CA 1
ATOM 2048 C C . ALA A 1 257 ? -13.562 -1.617 -5.334 1.00 88.88 257 ALA A C 1
ATOM 2050 O O . ALA A 1 257 ? -14.046 -2.653 -5.787 1.00 88.88 257 ALA A O 1
ATOM 2051 N N . LEU A 1 258 ? -14.236 -0.467 -5.344 1.00 86.56 258 LEU A N 1
ATOM 2052 C CA . LEU A 1 258 ? -15.428 -0.303 -6.175 1.00 86.56 258 LEU A CA 1
ATOM 2053 C C . LEU A 1 258 ? -15.023 0.036 -7.600 1.00 86.56 258 LEU A C 1
ATOM 2055 O O . LEU A 1 258 ? -14.197 0.914 -7.820 1.00 86.56 258 LEU A O 1
ATOM 2059 N N . HIS A 1 259 ? -15.667 -0.602 -8.560 1.00 85.69 259 HIS A N 1
ATOM 2060 C CA . HIS A 1 259 ? -15.516 -0.333 -9.977 1.00 85.69 259 HIS A CA 1
ATOM 2061 C C . HIS A 1 259 ? -16.789 0.296 -10.532 1.00 85.69 259 HIS A C 1
ATOM 2063 O O . HIS A 1 259 ? -17.892 -0.206 -10.300 1.00 85.69 259 HIS A O 1
ATOM 2069 N N . THR A 1 260 ? -16.633 1.357 -11.317 1.00 78.69 260 THR A N 1
ATOM 2070 C CA . THR A 1 260 ? -17.705 1.897 -12.161 1.00 78.69 260 THR A CA 1
ATOM 2071 C C . THR A 1 260 ? -17.258 1.875 -13.609 1.00 78.69 260 THR A C 1
ATOM 2073 O O . THR A 1 260 ? -16.124 2.254 -13.911 1.00 78.69 260 THR A O 1
ATOM 2076 N N . TYR A 1 261 ? -18.157 1.475 -14.505 1.00 71.88 261 TYR A N 1
ATOM 2077 C CA . TYR A 1 261 ? -17.876 1.516 -15.934 1.00 71.88 261 TYR A CA 1
ATOM 2078 C C . TYR A 1 261 ? -17.877 2.966 -16.423 1.00 71.88 261 TYR A C 1
ATOM 2080 O O . TYR A 1 261 ? -18.923 3.606 -16.455 1.00 71.88 261 TYR A O 1
ATOM 2088 N N . ASP A 1 262 ? -16.705 3.489 -16.778 1.00 66.00 262 ASP A N 1
ATOM 2089 C CA . ASP A 1 262 ? -16.555 4.841 -17.317 1.00 66.00 262 ASP A CA 1
ATOM 2090 C C . ASP A 1 262 ? -15.301 4.927 -18.197 1.00 66.00 262 ASP A C 1
ATOM 2092 O O . ASP A 1 262 ? -14.197 4.592 -17.771 1.00 66.00 262 ASP A O 1
ATOM 2096 N N . LEU A 1 263 ? -15.483 5.369 -19.442 1.00 56.56 263 LEU A N 1
ATOM 2097 C CA . LEU A 1 263 ? -14.420 5.527 -20.444 1.00 56.56 263 LEU A CA 1
ATOM 2098 C C . LEU A 1 263 ? -14.002 6.993 -20.640 1.00 56.56 263 LEU A C 1
ATOM 2100 O O . LEU A 1 263 ? -13.079 7.281 -21.398 1.00 56.56 263 LEU A O 1
ATOM 2104 N N . VAL A 1 264 ? -14.706 7.938 -20.010 1.00 57.03 264 VAL A N 1
ATOM 2105 C CA . VAL A 1 264 ? -14.495 9.385 -20.184 1.00 57.03 264 VAL A CA 1
ATOM 2106 C C . VAL A 1 264 ? -14.299 10.119 -18.855 1.00 57.03 264 VAL A C 1
ATOM 2108 O O . VAL A 1 264 ? -14.204 11.349 -18.843 1.00 57.03 264 VAL A O 1
ATOM 2111 N N . GLY A 1 265 ? -14.263 9.388 -17.737 1.00 54.84 265 GLY A N 1
ATOM 2112 C CA . GLY A 1 265 ? -14.190 9.955 -16.389 1.00 54.84 265 GLY A CA 1
ATOM 2113 C C . GLY A 1 265 ? -15.392 10.831 -16.034 1.00 54.84 265 GLY A C 1
ATOM 2114 O O . GLY A 1 265 ? -15.301 11.699 -15.159 1.00 54.84 265 GLY A O 1
ATOM 2115 N N . ARG A 1 266 ? -16.497 10.677 -16.771 1.00 57.09 266 ARG A N 1
ATOM 2116 C CA . ARG A 1 266 ? -17.752 11.395 -16.581 1.00 57.09 266 ARG A CA 1
ATOM 2117 C C . ARG A 1 266 ? -18.920 10.420 -16.663 1.00 57.09 266 ARG A C 1
ATOM 2119 O O . ARG A 1 266 ? -19.346 10.040 -17.749 1.00 57.09 266 ARG A O 1
ATOM 2126 N N . VAL A 1 267 ? -19.521 10.184 -15.506 1.00 54.62 267 VAL A N 1
ATOM 2127 C CA . VAL A 1 267 ? -20.802 9.497 -15.332 1.00 54.62 267 VAL A CA 1
ATOM 2128 C C . VAL A 1 267 ? -21.909 10.323 -16.010 1.00 54.62 267 VAL A C 1
ATOM 2130 O O . VAL A 1 267 ? -22.157 11.462 -15.601 1.00 54.62 267 VAL A O 1
ATOM 2133 N N . ARG A 1 268 ? -22.541 9.812 -17.080 1.00 51.41 268 ARG A N 1
ATOM 2134 C CA . ARG A 1 268 ? -23.563 10.553 -17.859 1.00 51.41 268 ARG A CA 1
ATOM 2135 C C . ARG A 1 268 ? -24.954 9.919 -17.793 1.00 51.41 268 ARG A C 1
ATOM 2137 O O . ARG A 1 268 ? -25.931 10.639 -17.995 1.00 51.41 268 ARG A O 1
ATOM 2144 N N . GLY A 1 269 ? -25.066 8.620 -17.512 1.00 50.31 269 GLY A N 1
ATOM 2145 C CA . GLY A 1 269 ? -26.338 7.895 -17.446 1.00 50.31 269 GLY A CA 1
ATOM 2146 C C . GLY A 1 269 ? -26.558 7.122 -16.145 1.00 50.31 269 GLY A C 1
ATOM 2147 O O . GLY A 1 269 ? -25.621 6.789 -15.434 1.00 50.31 269 GLY A O 1
ATOM 2148 N N . ASP A 1 270 ? -27.820 6.782 -15.861 1.00 49.75 270 ASP A N 1
ATOM 2149 C CA . ASP A 1 270 ? -28.245 5.992 -14.689 1.00 49.75 270 ASP A CA 1
ATOM 2150 C C . ASP A 1 270 ? -27.542 4.621 -14.566 1.00 49.75 270 ASP A C 1
ATOM 2152 O O . ASP A 1 270 ? -27.392 4.100 -13.464 1.00 49.75 270 ASP A O 1
ATOM 2156 N N . LEU A 1 271 ? -27.122 4.028 -15.690 1.00 47.94 271 LEU A N 1
ATOM 2157 C CA . LEU A 1 271 ? -26.404 2.746 -15.732 1.00 47.94 271 LEU A CA 1
ATOM 2158 C C . LEU A 1 271 ? -24.925 2.880 -15.334 1.00 47.94 271 LEU A C 1
ATOM 2160 O O . LEU A 1 271 ? -24.347 1.923 -14.828 1.00 47.94 271 LEU A O 1
ATOM 2164 N N . ASP A 1 272 ? -24.348 4.073 -15.482 1.00 50.25 272 ASP A N 1
ATOM 2165 C CA . ASP A 1 272 ? -22.965 4.376 -15.094 1.00 50.25 272 ASP A CA 1
ATOM 2166 C C . ASP A 1 272 ? -22.828 4.515 -13.555 1.00 50.25 272 ASP A C 1
ATOM 2168 O O . ASP A 1 272 ? -21.724 4.593 -13.021 1.00 50.25 272 ASP A O 1
ATOM 2172 N N . TRP A 1 273 ? -23.956 4.514 -12.824 1.00 58.06 273 TRP A N 1
ATOM 2173 C CA . TRP A 1 273 ? -24.050 4.592 -11.356 1.00 58.06 273 TRP A CA 1
ATOM 2174 C C . TRP A 1 273 ? -24.080 3.227 -10.647 1.00 58.06 273 TRP A C 1
ATOM 2176 O O . TRP A 1 273 ? -24.279 3.165 -9.430 1.00 58.06 273 TRP A O 1
ATOM 2186 N N . GLN A 1 274 ? -23.918 2.126 -11.383 1.00 69.19 274 GLN A N 1
ATOM 2187 C CA . GLN A 1 274 ? -23.867 0.784 -10.805 1.00 69.19 274 GLN A CA 1
ATOM 2188 C C . GLN A 1 274 ? -22.459 0.490 -10.282 1.00 69.19 274 GLN A C 1
ATOM 2190 O O . GLN A 1 274 ? -21.530 0.256 -11.057 1.00 69.19 274 GLN A O 1
ATOM 2195 N N . TYR A 1 275 ? -22.306 0.504 -8.956 1.00 78.12 275 TYR A N 1
ATOM 2196 C CA . TYR A 1 275 ? -21.075 0.058 -8.315 1.00 78.12 275 TYR A CA 1
ATOM 2197 C C . TYR A 1 275 ? -20.940 -1.453 -8.442 1.00 78.12 275 TYR A C 1
ATOM 2199 O O . TYR A 1 275 ? -21.878 -2.202 -8.172 1.00 78.12 275 TYR A O 1
ATOM 2207 N N . LYS A 1 276 ? -19.746 -1.890 -8.815 1.00 85.12 276 LYS A N 1
ATOM 2208 C CA . LYS A 1 276 ? -19.354 -3.294 -8.840 1.00 85.12 276 LYS A CA 1
ATOM 2209 C C . LYS A 1 276 ? -18.187 -3.498 -7.897 1.00 85.12 276 LYS A C 1
ATOM 2211 O O . LYS A 1 276 ? -17.414 -2.570 -7.669 1.00 85.12 276 LYS A O 1
ATOM 2216 N N . LEU A 1 277 ? -18.053 -4.694 -7.349 1.00 88.94 277 LEU A N 1
ATOM 2217 C CA . LEU A 1 277 ? -16.896 -5.047 -6.544 1.00 88.94 277 LEU A CA 1
ATOM 2218 C C . LEU A 1 277 ? -15.781 -5.497 -7.487 1.00 88.94 277 LEU A C 1
ATOM 2220 O O . LEU A 1 277 ? -15.938 -6.485 -8.195 1.00 88.94 277 LEU A O 1
ATOM 2224 N N . ALA A 1 278 ? -14.672 -4.770 -7.516 1.00 90.38 278 ALA A N 1
ATOM 2225 C CA . ALA A 1 278 ? -13.471 -5.170 -8.233 1.00 90.38 278 ALA A CA 1
ATOM 2226 C C . ALA A 1 278 ? -12.472 -5.812 -7.276 1.00 90.38 278 ALA A C 1
ATOM 2228 O O . ALA A 1 278 ? -12.182 -5.266 -6.213 1.00 90.38 278 ALA A O 1
ATOM 2229 N N . THR A 1 279 ? -11.914 -6.939 -7.701 1.00 90.69 279 THR A N 1
ATOM 2230 C CA . THR A 1 279 ? -10.815 -7.631 -7.035 1.00 90.69 279 THR A CA 1
ATOM 2231 C C . THR A 1 279 ? -9.672 -7.781 -8.028 1.00 90.69 279 THR A C 1
ATOM 2233 O O . THR A 1 279 ? -9.873 -8.307 -9.116 1.00 90.69 279 THR A O 1
ATOM 2236 N N . ILE A 1 280 ? -8.475 -7.321 -7.680 1.00 90.12 280 ILE A N 1
ATOM 2237 C CA . ILE A 1 280 ? -7.258 -7.562 -8.454 1.00 90.12 280 ILE A CA 1
ATOM 2238 C C . ILE A 1 280 ? -6.423 -8.560 -7.668 1.00 90.12 280 ILE A C 1
ATOM 2240 O O . ILE A 1 280 ? -5.774 -8.187 -6.693 1.00 90.12 280 ILE A O 1
ATOM 2244 N N . LEU A 1 281 ? -6.457 -9.826 -8.070 1.00 87.00 281 LEU A N 1
ATOM 2245 C CA . LEU A 1 281 ? -5.598 -10.846 -7.476 1.00 87.00 281 LEU A CA 1
ATOM 2246 C C . LEU A 1 281 ? -4.157 -10.575 -7.901 1.00 87.00 281 LEU A C 1
ATOM 2248 O O . LEU A 1 281 ? -3.917 -10.431 -9.101 1.00 87.00 281 LEU A O 1
ATOM 2252 N N . VAL A 1 282 ? -3.211 -10.539 -6.959 1.00 84.19 282 VAL A N 1
ATOM 2253 C CA . VAL A 1 282 ? -1.786 -10.461 -7.286 1.00 84.19 282 VAL A CA 1
ATOM 2254 C C . VAL A 1 282 ? -1.140 -11.818 -7.062 1.00 84.19 282 VAL A C 1
ATOM 2256 O O . VAL A 1 282 ? -0.650 -12.138 -5.986 1.00 84.19 282 VAL A O 1
ATOM 2259 N N . ASN A 1 283 ? -1.138 -12.635 -8.110 1.00 76.25 283 ASN A N 1
ATOM 2260 C CA . ASN A 1 283 ? -0.532 -13.953 -8.069 1.00 76.25 283 ASN A CA 1
ATOM 2261 C C . ASN A 1 283 ? 0.991 -13.827 -8.158 1.00 76.25 283 ASN A C 1
ATOM 2263 O O . ASN A 1 283 ? 1.517 -13.400 -9.183 1.00 76.25 283 ASN A O 1
ATOM 2267 N N . THR A 1 284 ? 1.691 -14.250 -7.109 1.00 70.69 284 THR A N 1
ATOM 2268 C CA . THR A 1 284 ? 3.158 -14.268 -7.022 1.00 70.69 284 THR A CA 1
ATOM 2269 C C . THR A 1 284 ? 3.727 -15.688 -6.970 1.00 70.69 284 THR A C 1
ATOM 2271 O O . THR A 1 284 ? 4.903 -15.857 -6.649 1.00 70.69 284 THR A O 1
ATOM 2274 N N . THR A 1 285 ? 2.951 -16.721 -7.349 1.00 64.81 285 THR A N 1
ATOM 2275 C CA . THR A 1 285 ? 3.397 -18.134 -7.374 1.00 64.81 285 THR A CA 1
ATOM 2276 C C . THR A 1 285 ? 4.736 -18.297 -8.097 1.00 64.81 285 THR A C 1
ATOM 2278 O O . THR A 1 285 ? 5.535 -19.174 -7.778 1.00 64.81 285 THR A O 1
ATOM 2281 N N . ASN A 1 286 ? 5.010 -17.423 -9.065 1.00 59.97 286 ASN A N 1
ATOM 2282 C CA . ASN A 1 286 ? 6.367 -17.149 -9.492 1.00 59.97 286 ASN A CA 1
ATOM 2283 C C . ASN A 1 286 ? 6.698 -15.680 -9.197 1.00 59.97 286 ASN A C 1
ATOM 2285 O O . ASN A 1 286 ? 6.177 -14.789 -9.862 1.00 59.97 286 ASN A O 1
ATOM 2289 N N . GLN A 1 287 ? 7.576 -15.441 -8.219 1.00 55.00 287 GLN A N 1
ATOM 2290 C CA . GLN A 1 287 ? 7.947 -14.099 -7.748 1.00 55.00 287 GLN A CA 1
ATOM 2291 C C . GLN A 1 287 ? 8.554 -13.216 -8.853 1.00 55.00 287 GLN A C 1
ATOM 2293 O O . GLN A 1 287 ? 8.396 -12.002 -8.830 1.00 55.00 287 GLN A O 1
ATOM 2298 N N . PHE A 1 288 ? 9.169 -13.825 -9.872 1.00 51.59 288 PHE A N 1
ATOM 2299 C CA . PHE A 1 288 ? 9.709 -13.135 -11.053 1.00 51.59 288 PHE A CA 1
ATOM 2300 C C . PHE A 1 288 ? 8.669 -12.953 -12.174 1.00 51.59 288 PHE A C 1
ATOM 2302 O O . PHE A 1 288 ? 8.961 -12.443 -13.258 1.00 51.59 288 PHE A O 1
ATOM 2309 N N . ARG A 1 289 ? 7.448 -13.457 -11.970 1.00 62.12 289 ARG A N 1
ATOM 2310 C CA . ARG A 1 289 ? 6.339 -13.437 -12.932 1.00 62.12 289 ARG A CA 1
ATOM 2311 C C . ARG A 1 289 ? 5.015 -13.132 -12.229 1.00 62.12 289 ARG A C 1
ATOM 2313 O O . ARG A 1 289 ? 4.075 -13.919 -12.386 1.00 62.12 289 ARG A O 1
ATOM 2320 N N . PRO A 1 290 ? 4.926 -12.038 -11.452 1.00 70.31 290 PRO A N 1
ATOM 2321 C CA . PRO A 1 290 ? 3.668 -11.712 -10.826 1.00 70.31 290 PRO A CA 1
ATOM 2322 C C . PRO A 1 290 ? 2.619 -11.488 -11.914 1.00 70.31 290 PRO A C 1
ATOM 2324 O O . PRO A 1 290 ? 2.874 -10.857 -12.944 1.00 70.31 290 PRO A O 1
ATOM 2327 N N . TYR A 1 291 ? 1.449 -12.072 -11.711 1.00 74.62 291 TYR A N 1
ATOM 2328 C CA . TYR A 1 291 ? 0.320 -11.927 -12.608 1.00 74.62 291 TYR A CA 1
ATOM 2329 C C . TYR A 1 291 ? -0.813 -11.259 -11.853 1.00 74.62 291 TYR A C 1
ATOM 2331 O O . TYR A 1 291 ? -1.238 -11.737 -10.803 1.00 74.62 291 TYR A O 1
ATOM 2339 N N . MET A 1 292 ? -1.297 -10.150 -12.404 1.00 83.88 292 MET A N 1
ATOM 2340 C CA . MET A 1 292 ? -2.440 -9.444 -11.854 1.00 83.88 292 MET A CA 1
ATOM 2341 C C . MET A 1 292 ? -3.669 -9.675 -12.719 1.00 83.88 292 MET A C 1
ATOM 2343 O O . MET A 1 292 ? -3.642 -9.441 -13.929 1.00 83.88 292 MET A O 1
ATOM 2347 N N . GLN A 1 293 ? -4.753 -10.105 -12.083 1.00 86.00 293 GLN A N 1
ATOM 2348 C CA . GLN A 1 293 ? -6.026 -10.354 -12.746 1.00 86.00 293 GLN A CA 1
ATOM 2349 C C . GLN A 1 293 ? -7.120 -9.525 -12.093 1.00 86.00 293 GLN A C 1
ATOM 2351 O O . GLN A 1 293 ? -7.411 -9.713 -10.916 1.00 86.00 293 GLN A O 1
ATOM 2356 N N . LEU A 1 294 ? -7.734 -8.633 -12.874 1.00 87.94 294 LEU A N 1
ATOM 2357 C CA . LEU A 1 294 ? -8.925 -7.899 -12.463 1.00 87.94 294 LEU A CA 1
ATOM 2358 C C . LEU A 1 294 ? -10.169 -8.766 -12.679 1.00 87.94 294 LEU A C 1
ATOM 2360 O O . LEU A 1 294 ? -10.484 -9.157 -13.803 1.00 87.94 294 LEU A O 1
ATOM 2364 N N . GLU A 1 295 ? -10.902 -8.999 -11.604 1.00 89.62 295 GLU A N 1
ATOM 2365 C CA . GLU A 1 295 ? -12.221 -9.614 -11.583 1.00 89.62 295 GLU A CA 1
ATOM 2366 C C . GLU A 1 295 ? -13.243 -8.599 -11.075 1.00 89.62 295 GLU A C 1
ATOM 2368 O O . GLU A 1 295 ? -12.958 -7.810 -10.175 1.00 89.62 295 GLU A O 1
ATOM 2373 N N . VAL A 1 296 ? -14.438 -8.600 -11.664 1.00 88.19 296 VAL A N 1
ATOM 2374 C CA . VAL A 1 296 ? -15.506 -7.659 -11.314 1.00 88.19 296 VAL A CA 1
ATOM 2375 C C . VAL A 1 296 ? -16.787 -8.438 -11.040 1.00 88.19 296 VAL A C 1
ATOM 2377 O O . VAL A 1 296 ? -17.269 -9.161 -11.911 1.00 88.19 296 VAL A O 1
ATOM 2380 N N . ALA A 1 297 ? -17.347 -8.264 -9.846 1.00 88.69 297 ALA A N 1
ATOM 2381 C CA . ALA A 1 297 ? -18.608 -8.849 -9.410 1.00 88.69 297 ALA A CA 1
ATOM 2382 C C . ALA A 1 297 ? -19.698 -7.776 -9.284 1.00 88.69 297 ALA A C 1
ATOM 2384 O O . ALA A 1 297 ? -19.446 -6.654 -8.840 1.00 88.69 297 ALA A O 1
ATOM 2385 N N . GLU A 1 298 ? -20.924 -8.115 -9.678 1.00 85.69 298 GLU A N 1
ATOM 2386 C CA . GLU A 1 298 ? -22.074 -7.216 -9.546 1.00 85.69 298 GLU A CA 1
ATOM 2387 C C . GLU A 1 298 ? -22.463 -7.035 -8.074 1.00 85.69 298 GLU A C 1
ATOM 2389 O O . GLU A 1 298 ? -22.490 -7.997 -7.310 1.00 85.69 298 GLU A O 1
ATOM 2394 N N . ILE A 1 299 ? -22.821 -5.807 -7.690 1.00 82.31 299 ILE A N 1
ATOM 2395 C CA . ILE A 1 299 ? -23.445 -5.528 -6.393 1.00 82.31 299 ILE A CA 1
ATOM 2396 C C . ILE A 1 299 ? -24.920 -5.226 -6.655 1.00 82.31 299 ILE A C 1
ATOM 2398 O O . ILE A 1 299 ? -25.281 -4.154 -7.148 1.00 82.31 299 ILE A O 1
ATOM 2402 N N . GLU A 1 300 ? -25.796 -6.172 -6.324 1.00 73.56 300 GLU A N 1
ATOM 2403 C CA . GLU A 1 300 ? -27.241 -5.975 -6.450 1.00 73.56 300 GLU A CA 1
ATOM 2404 C C . GLU A 1 300 ? -27.761 -5.091 -5.311 1.00 73.56 300 GLU A C 1
ATOM 2406 O O . GLU A 1 300 ? -28.102 -5.568 -4.231 1.00 73.56 300 GLU A O 1
ATOM 2411 N N . LEU A 1 301 ? -27.842 -3.780 -5.548 1.00 67.12 301 LEU A N 1
ATOM 2412 C CA . LEU A 1 301 ? -28.473 -2.852 -4.610 1.00 67.12 301 LEU A CA 1
ATOM 2413 C C . LEU A 1 301 ? -29.975 -3.177 -4.507 1.00 67.12 301 LEU A C 1
ATOM 2415 O O . LEU A 1 301 ? -30.758 -2.911 -5.418 1.00 67.12 301 LEU A O 1
ATOM 2419 N N . THR A 1 302 ? -30.385 -3.764 -3.382 1.00 50.78 302 THR A N 1
ATOM 2420 C CA . THR A 1 302 ? -31.711 -4.367 -3.159 1.00 50.78 302 THR A CA 1
ATOM 2421 C C . THR A 1 302 ? -32.893 -3.395 -3.073 1.00 50.78 302 THR A C 1
ATOM 2423 O O . THR A 1 302 ? -34.014 -3.822 -2.799 1.00 50.78 302 THR A O 1
ATOM 2426 N N . THR A 1 303 ? -32.710 -2.097 -3.320 1.00 47.66 303 THR A N 1
ATOM 2427 C CA . THR A 1 303 ? -33.814 -1.125 -3.314 1.00 47.66 303 THR A CA 1
ATOM 2428 C C . THR A 1 303 ? -34.298 -0.826 -4.737 1.00 47.66 303 THR A C 1
ATOM 2430 O O . THR A 1 303 ? -33.720 0.012 -5.431 1.00 47.66 303 THR A O 1
ATOM 2433 N N . PRO A 1 304 ? -35.390 -1.458 -5.212 1.00 39.53 304 PRO A N 1
ATOM 2434 C CA . PRO A 1 304 ? -36.007 -1.053 -6.466 1.00 39.53 304 PRO A CA 1
ATOM 2435 C C . PRO A 1 304 ? -36.494 0.399 -6.363 1.00 39.53 304 PRO A C 1
ATOM 2437 O O . PRO A 1 304 ? -37.234 0.748 -5.440 1.00 39.53 304 PRO A O 1
ATOM 2440 N N . ARG A 1 305 ? -36.152 1.220 -7.371 1.00 42.81 305 ARG A N 1
ATOM 2441 C CA . ARG A 1 305 ? -36.591 2.626 -7.567 1.00 42.81 305 ARG A CA 1
ATOM 2442 C C . ARG A 1 305 ? -38.100 2.865 -7.360 1.00 42.81 305 ARG A C 1
ATOM 2444 O O . ARG A 1 305 ? -38.515 4.006 -7.221 1.00 42.81 305 ARG A O 1
ATOM 2451 N N . GLN A 1 306 ? -38.926 1.818 -7.382 1.00 36.47 306 GLN A N 1
ATOM 2452 C CA . GLN A 1 306 ? -40.387 1.902 -7.365 1.00 36.47 306 GLN A CA 1
ATOM 2453 C C . GLN A 1 306 ? -41.043 1.812 -5.975 1.00 36.47 306 GLN A C 1
ATOM 2455 O O . GLN A 1 306 ? -42.252 2.016 -5.895 1.00 36.47 306 GLN A O 1
ATOM 2460 N N . ALA A 1 307 ? -40.307 1.528 -4.893 1.00 37.09 307 ALA A N 1
ATOM 2461 C CA . ALA A 1 307 ? -40.911 1.307 -3.566 1.00 37.09 307 ALA A CA 1
ATOM 2462 C C . ALA A 1 307 ? -40.418 2.244 -2.449 1.00 37.09 307 ALA A C 1
ATOM 2464 O O . ALA A 1 307 ? -40.872 2.120 -1.312 1.00 37.09 307 ALA A O 1
ATOM 2465 N N . VAL A 1 308 ? -39.504 3.170 -2.745 1.00 43.53 308 VAL A N 1
ATOM 2466 C CA . VAL A 1 308 ? -38.852 4.005 -1.728 1.00 43.53 308 VAL A CA 1
ATOM 2467 C C . VAL A 1 308 ? -39.369 5.456 -1.834 1.00 43.53 308 VAL A C 1
ATOM 2469 O O . VAL A 1 308 ? -39.449 5.974 -2.949 1.00 43.53 308 VAL A O 1
ATOM 2472 N N . PRO A 1 309 ? -39.781 6.116 -0.729 1.00 45.56 309 PRO A N 1
ATOM 2473 C CA . PRO A 1 309 ? -40.232 7.515 -0.745 1.00 45.56 309 PRO A CA 1
ATOM 2474 C C . PRO A 1 309 ? -39.176 8.442 -1.365 1.00 45.56 309 PRO A C 1
ATOM 2476 O O . PRO A 1 309 ? -37.988 8.183 -1.194 1.00 45.56 309 PRO A O 1
ATOM 2479 N N . GLU A 1 310 ? -39.565 9.541 -2.025 1.00 44.78 310 GLU A N 1
ATOM 2480 C CA . GLU A 1 310 ? -38.638 10.468 -2.721 1.00 44.78 310 GLU A CA 1
ATOM 2481 C C . GLU A 1 310 ? -37.411 10.905 -1.885 1.00 44.78 310 GLU A C 1
ATOM 2483 O O . GLU A 1 310 ? -36.347 11.166 -2.437 1.00 44.78 310 GLU A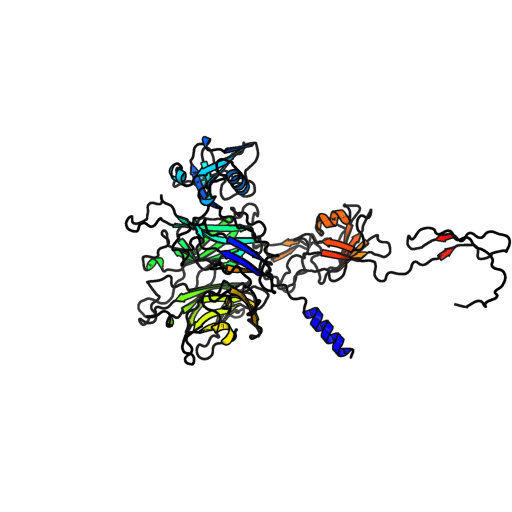 O 1
ATOM 2488 N N . GLU A 1 311 ? -37.513 10.898 -0.553 1.00 43.03 311 GLU A N 1
ATOM 2489 C CA . GLU A 1 311 ? -36.429 11.203 0.398 1.00 43.03 311 GLU A CA 1
ATOM 2490 C C . GLU A 1 311 ? -35.308 10.145 0.489 1.00 43.03 311 GLU A C 1
ATOM 2492 O O . GLU A 1 311 ? -34.333 10.334 1.210 1.00 43.03 311 GLU A O 1
ATOM 2497 N N . SER A 1 312 ? -35.429 9.026 -0.222 1.00 43.44 312 SER A N 1
ATOM 2498 C CA . SER A 1 312 ? -34.481 7.898 -0.197 1.00 43.44 312 SER A CA 1
ATOM 2499 C C . SER A 1 312 ? -33.894 7.569 -1.570 1.00 43.44 312 SER A C 1
ATOM 2501 O O . SER A 1 312 ? -33.213 6.556 -1.740 1.00 43.44 312 SER A O 1
ATOM 2503 N N . ILE A 1 313 ? -34.139 8.440 -2.551 1.00 48.88 313 ILE A N 1
ATOM 2504 C CA . ILE A 1 313 ? -33.559 8.325 -3.881 1.00 48.88 313 ILE A CA 1
ATOM 2505 C C . ILE A 1 313 ? -32.049 8.574 -3.766 1.00 48.88 313 ILE A C 1
ATOM 2507 O O . ILE A 1 313 ? -31.585 9.595 -3.255 1.00 48.88 313 ILE A O 1
ATOM 2511 N N . VAL A 1 314 ? -31.276 7.597 -4.230 1.00 52.69 314 VAL A N 1
ATOM 2512 C CA . VAL A 1 314 ? -29.830 7.700 -4.433 1.00 52.69 314 VAL A CA 1
ATOM 2513 C C . VAL A 1 314 ? -29.542 8.869 -5.380 1.00 52.69 314 VAL A C 1
ATOM 2515 O O . VAL A 1 314 ? -30.174 8.978 -6.427 1.00 52.69 314 VAL A O 1
ATOM 2518 N N . SER A 1 315 ? -28.598 9.744 -5.021 1.00 46.16 315 SER A N 1
ATOM 2519 C CA . SER A 1 315 ? -28.237 10.912 -5.838 1.00 46.16 315 SER A CA 1
ATOM 2520 C C . SER A 1 315 ? -27.791 10.506 -7.253 1.00 46.16 315 SER A C 1
ATOM 2522 O O . SER A 1 315 ? -26.791 9.814 -7.406 1.00 46.16 315 SER A O 1
ATOM 2524 N N . ASP A 1 316 ? -28.489 11.014 -8.270 1.00 42.94 316 ASP A N 1
ATOM 2525 C CA . ASP A 1 316 ? -28.271 10.823 -9.715 1.00 42.94 316 ASP A CA 1
ATOM 2526 C C . ASP A 1 316 ? -27.299 11.848 -10.339 1.00 42.94 316 ASP A C 1
ATOM 2528 O O . ASP A 1 316 ? -26.928 11.749 -11.507 1.00 42.94 316 ASP A O 1
ATOM 2532 N N . ARG A 1 317 ? -26.904 12.874 -9.572 1.00 35.75 317 ARG A N 1
ATOM 2533 C CA . ARG A 1 317 ? -26.225 14.080 -10.093 1.00 35.75 317 ARG A CA 1
ATOM 2534 C C . ARG A 1 317 ? -24.766 14.248 -9.683 1.00 35.75 317 ARG A C 1
ATOM 2536 O O . ARG A 1 317 ? -24.101 15.142 -10.202 1.00 35.75 317 ARG A O 1
ATOM 2543 N N . TYR A 1 318 ? -24.266 13.440 -8.753 1.00 46.09 318 TYR A N 1
ATOM 2544 C CA . TYR A 1 318 ? -22.915 13.572 -8.199 1.00 46.09 318 TYR A CA 1
ATOM 2545 C C . TYR A 1 318 ? -22.382 12.215 -7.787 1.00 46.09 318 TYR A C 1
ATOM 2547 O O . TYR A 1 318 ? -23.175 11.400 -7.322 1.00 46.09 318 TYR A O 1
ATOM 2555 N N . LEU A 1 319 ? -21.058 12.013 -7.905 1.00 50.25 319 LEU A N 1
ATOM 2556 C CA . LEU A 1 319 ? -20.372 10.821 -7.395 1.00 50.25 319 LEU A CA 1
ATOM 2557 C C . LEU A 1 319 ? -20.743 10.662 -5.918 1.00 50.25 319 LEU A C 1
ATOM 2559 O O . LEU A 1 319 ? -20.259 11.407 -5.070 1.00 50.25 319 LEU A O 1
ATOM 2563 N N . ALA A 1 320 ? -21.708 9.778 -5.648 1.00 56.44 320 ALA A N 1
ATOM 2564 C CA . ALA A 1 320 ? -22.369 9.658 -4.351 1.00 56.44 320 ALA A CA 1
ATOM 2565 C C . ALA A 1 320 ? -21.546 8.821 -3.369 1.00 56.44 320 ALA A C 1
ATOM 2567 O O . ALA A 1 320 ? -21.973 8.591 -2.250 1.00 56.44 320 ALA A O 1
ATOM 2568 N N . TYR A 1 321 ? -20.379 8.350 -3.778 1.00 64.12 321 TYR A N 1
ATOM 2569 C CA . TYR A 1 321 ? -19.436 7.684 -2.907 1.00 64.12 321 TYR A CA 1
ATOM 2570 C C . TYR A 1 321 ? -18.740 8.706 -1.997 1.00 64.12 321 TYR A C 1
ATOM 2572 O O . TYR A 1 321 ? -18.212 9.714 -2.475 1.00 64.12 321 TYR A O 1
ATOM 2580 N N . SER A 1 322 ? -18.757 8.466 -0.685 1.00 64.00 322 SER A N 1
ATOM 2581 C CA . SER A 1 322 ? -18.197 9.394 0.307 1.00 64.00 322 SER A CA 1
ATOM 2582 C C . SER A 1 322 ? -17.113 8.774 1.198 1.00 64.00 322 SER A C 1
ATOM 2584 O O . SER A 1 322 ? -16.294 9.510 1.739 1.00 64.00 322 SER A O 1
ATOM 2586 N N . GLY A 1 323 ? -17.038 7.441 1.280 1.00 63.31 323 GLY A N 1
ATOM 2587 C CA . GLY A 1 323 ? -15.974 6.691 1.941 1.00 63.31 323 GLY A CA 1
ATOM 2588 C C . GLY A 1 323 ? -16.072 5.184 1.673 1.00 63.31 323 GLY A C 1
ATOM 2589 O O . GLY A 1 323 ? -17.162 4.640 1.502 1.00 63.31 323 GLY A O 1
ATOM 2590 N N . ALA A 1 324 ? -14.927 4.507 1.661 1.00 70.62 324 ALA A N 1
ATOM 2591 C CA . ALA A 1 324 ? -14.813 3.052 1.678 1.00 70.62 324 ALA A CA 1
ATOM 2592 C C . ALA A 1 324 ? -13.741 2.662 2.672 1.00 70.62 324 ALA A C 1
ATOM 2594 O O . ALA A 1 324 ? -12.795 3.407 2.929 1.00 70.62 324 ALA A O 1
ATOM 2595 N N . SER A 1 325 ? -13.891 1.451 3.164 1.00 73.00 325 SER A N 1
ATOM 2596 C CA . SER A 1 325 ? -12.869 0.714 3.868 1.00 73.00 325 SER A CA 1
ATOM 2597 C C . SER A 1 325 ? -13.086 -0.766 3.578 1.00 73.00 325 SER A C 1
ATOM 2599 O O . SER A 1 325 ? -14.112 -1.160 3.023 1.00 73.00 325 SER A O 1
ATOM 2601 N N . ALA A 1 326 ? -12.134 -1.597 3.947 1.00 61.00 326 ALA A N 1
ATOM 2602 C CA . ALA A 1 326 ? -12.294 -3.032 3.869 1.00 61.00 326 ALA A CA 1
ATOM 2603 C C . ALA A 1 326 ? -11.865 -3.650 5.192 1.00 61.00 326 ALA A C 1
ATOM 2605 O O . ALA A 1 326 ? -11.071 -3.071 5.924 1.00 61.00 326 ALA A O 1
ATOM 2606 N N . ILE A 1 327 ? -12.479 -4.780 5.514 1.00 62.69 327 ILE A N 1
ATOM 2607 C CA . ILE A 1 327 ? -12.097 -5.651 6.612 1.00 62.69 327 ILE A CA 1
ATOM 2608 C C . ILE A 1 327 ? -11.658 -6.955 5.968 1.00 62.69 327 ILE A C 1
ATOM 2610 O O . ILE A 1 327 ? -12.499 -7.716 5.474 1.00 62.69 327 ILE A O 1
ATOM 2614 N N . PHE A 1 328 ? -10.355 -7.181 5.997 1.00 65.31 328 PHE A N 1
ATOM 2615 C CA . PHE A 1 328 ? -9.708 -8.415 5.602 1.00 65.31 328 PHE A CA 1
ATOM 2616 C C . PHE A 1 328 ? -9.222 -9.144 6.853 1.00 65.31 328 PHE A C 1
ATOM 2618 O O . PHE A 1 328 ? -8.456 -8.620 7.666 1.00 65.31 328 PHE A O 1
ATOM 2625 N N . SER A 1 329 ? -9.732 -10.350 7.050 1.00 59.50 329 SER A N 1
ATOM 2626 C CA . SER A 1 329 ? -9.215 -11.280 8.043 1.00 59.50 329 SER A CA 1
ATOM 2627 C C . SER A 1 329 ? -9.431 -12.698 7.529 1.00 59.50 329 SER A C 1
ATOM 2629 O O . SER A 1 329 ? -10.453 -12.965 6.895 1.00 59.50 329 SER A O 1
ATOM 2631 N N . LYS A 1 330 ? -8.570 -13.639 7.923 1.00 57.00 330 LYS A N 1
ATOM 2632 C CA . LYS A 1 330 ? -8.693 -15.083 7.630 1.00 57.00 330 LYS A CA 1
ATOM 2633 C C . LYS A 1 330 ? -10.110 -15.671 7.774 1.00 57.00 330 LYS A C 1
ATOM 2635 O O . LYS A 1 330 ? -10.430 -16.687 7.158 1.00 57.00 330 LYS A O 1
ATOM 2640 N N . GLU A 1 331 ? -10.967 -15.073 8.602 1.00 65.06 331 GLU A N 1
ATOM 2641 C CA . GLU A 1 331 ? -12.344 -15.523 8.818 1.00 65.06 331 GLU A CA 1
ATOM 2642 C C . GLU A 1 331 ? -13.424 -14.606 8.216 1.00 65.06 331 GLU A C 1
ATOM 2644 O O . GLU A 1 331 ? -14.551 -15.067 8.002 1.00 65.06 331 GLU A O 1
ATOM 2649 N N . VAL A 1 332 ? -13.119 -13.338 7.933 1.00 73.88 332 VAL A N 1
ATOM 2650 C CA . VAL A 1 332 ? -14.070 -12.311 7.482 1.00 73.88 332 VAL A CA 1
ATOM 2651 C C . VAL A 1 332 ? -13.479 -11.517 6.328 1.00 73.88 332 VAL A C 1
ATOM 2653 O O . VAL A 1 332 ? -12.570 -10.723 6.533 1.00 73.88 332 VAL A O 1
ATOM 2656 N N . ASP A 1 333 ? -14.124 -11.656 5.172 1.00 83.81 333 ASP A N 1
ATOM 2657 C CA . ASP A 1 333 ? -13.833 -10.917 3.948 1.00 83.81 333 ASP A CA 1
ATOM 2658 C C . ASP A 1 333 ? -14.999 -9.976 3.623 1.00 83.81 333 ASP A C 1
ATOM 2660 O O . ASP A 1 333 ? -16.033 -10.396 3.082 1.00 83.81 333 ASP A O 1
ATOM 2664 N N . CYS A 1 334 ? -14.868 -8.701 3.991 1.00 87.06 334 CYS A N 1
ATOM 2665 C CA . CYS A 1 334 ? -15.920 -7.709 3.793 1.00 87.06 334 CYS A CA 1
ATOM 2666 C C . CYS A 1 334 ? -15.363 -6.388 3.264 1.00 87.06 334 CYS A C 1
ATOM 2668 O O . CYS A 1 334 ? -14.529 -5.751 3.895 1.00 87.06 334 CYS A O 1
ATOM 2670 N N . TYR A 1 335 ? -15.916 -5.907 2.157 1.00 88.69 335 TYR A N 1
ATOM 2671 C CA . TYR A 1 335 ? -15.696 -4.550 1.678 1.00 88.69 335 TYR A CA 1
ATOM 2672 C C . TYR A 1 335 ? -16.850 -3.657 2.147 1.00 88.69 335 TYR A C 1
ATOM 2674 O O . TYR A 1 335 ? -18.015 -4.053 2.094 1.00 88.69 335 TYR A O 1
ATOM 2682 N N . VAL A 1 336 ? -16.556 -2.459 2.644 1.00 88.25 336 VAL A N 1
ATOM 2683 C CA . VAL A 1 336 ? -17.558 -1.534 3.184 1.00 88.25 336 VAL A CA 1
ATOM 2684 C C . VAL A 1 336 ? -17.482 -0.222 2.430 1.00 88.25 336 VAL A C 1
ATOM 2686 O O . VAL A 1 336 ? -16.428 0.400 2.353 1.00 88.25 336 VAL A O 1
ATOM 2689 N N . PHE A 1 337 ? -18.608 0.247 1.910 1.00 86.94 337 PHE A N 1
ATOM 2690 C CA . PHE A 1 337 ? -18.665 1.534 1.229 1.00 86.94 337 PHE A CA 1
ATOM 2691 C C . PHE A 1 337 ? -19.917 2.312 1.583 1.00 86.94 337 PHE A C 1
ATOM 2693 O O . PHE A 1 337 ? -20.899 1.767 2.086 1.00 86.94 337 PHE A O 1
ATOM 2700 N N . THR A 1 338 ? -19.881 3.609 1.311 1.00 84.19 338 THR A N 1
ATOM 2701 C CA . THR A 1 338 ? -21.011 4.499 1.535 1.00 84.19 338 THR A CA 1
ATOM 2702 C C . THR A 1 338 ? -21.595 5.026 0.239 1.00 84.19 338 THR A C 1
ATOM 2704 O O . THR A 1 338 ? -20.914 5.190 -0.776 1.00 84.19 338 THR A O 1
ATOM 2707 N N . GLN A 1 339 ? -22.876 5.359 0.307 1.00 78.88 339 GLN A N 1
ATOM 2708 C CA . GLN A 1 339 ? -23.575 6.089 -0.732 1.00 78.88 339 GLN A CA 1
ATOM 2709 C C . GLN A 1 339 ? -24.369 7.234 -0.112 1.00 78.88 339 GLN A C 1
ATOM 2711 O O . GLN A 1 339 ? -25.216 7.025 0.760 1.00 78.88 339 GLN A O 1
ATOM 2716 N N . SER A 1 340 ? -24.116 8.445 -0.589 1.00 76.38 340 SER A N 1
ATOM 2717 C CA . SER A 1 340 ? -24.850 9.641 -0.220 1.00 76.38 340 SER A CA 1
ATOM 2718 C C . SER A 1 340 ? -26.275 9.595 -0.745 1.00 76.38 340 SER A C 1
ATOM 2720 O O . SER A 1 340 ? -26.540 9.418 -1.938 1.00 76.38 340 SER A O 1
ATOM 2722 N N . GLN A 1 341 ? -27.197 9.813 0.182 1.00 72.62 341 GLN A N 1
ATOM 2723 C CA . GLN A 1 341 ? -28.603 10.031 -0.094 1.00 72.62 341 GLN A CA 1
ATOM 2724 C C . GLN A 1 341 ? -28.793 11.431 -0.669 1.00 72.62 341 GLN A C 1
ATOM 2726 O O . GLN A 1 341 ? -28.063 12.375 -0.335 1.00 72.62 341 GLN A O 1
ATOM 2731 N N . TRP A 1 342 ? -29.783 11.570 -1.547 1.00 67.94 342 TRP A N 1
ATOM 2732 C CA . TRP A 1 342 ? -30.153 12.877 -2.057 1.00 67.94 342 TRP A CA 1
ATOM 2733 C C . TRP A 1 342 ? -30.601 13.796 -0.912 1.00 67.94 342 TRP A C 1
ATOM 2735 O O . TRP A 1 342 ? -31.358 13.404 -0.027 1.00 67.94 342 TRP A O 1
ATOM 2745 N N . ALA A 1 343 ? -30.136 15.044 -0.940 1.00 67.62 343 ALA A N 1
ATOM 2746 C CA . ALA A 1 343 ? -30.574 16.077 -0.016 1.00 67.62 343 ALA A CA 1
ATOM 2747 C C . ALA A 1 343 ? -30.609 17.435 -0.719 1.00 67.62 343 ALA A C 1
ATOM 2749 O O . ALA A 1 343 ? -29.722 17.765 -1.509 1.00 67.62 343 ALA A O 1
ATOM 2750 N N . ALA A 1 344 ? -31.598 18.261 -0.370 1.00 66.31 344 ALA A N 1
ATOM 2751 C CA . ALA A 1 344 ? -31.758 19.599 -0.942 1.00 66.31 344 ALA A CA 1
ATOM 2752 C C . ALA A 1 344 ? -30.575 20.538 -0.633 1.00 66.31 344 ALA A C 1
ATOM 2754 O O . ALA A 1 344 ? -30.323 21.488 -1.372 1.00 66.31 344 ALA A O 1
ATOM 2755 N N . THR A 1 345 ? -29.841 20.293 0.460 1.00 63.81 345 THR A N 1
ATOM 2756 C CA . THR A 1 345 ? -28.654 21.071 0.840 1.00 63.81 345 THR A CA 1
ATOM 2757 C C . THR A 1 345 ? -27.552 20.167 1.397 1.00 63.81 345 THR A C 1
ATOM 2759 O O . THR A 1 345 ? -27.834 19.142 2.013 1.00 63.81 345 THR A O 1
ATOM 2762 N N . LYS A 1 346 ? -26.280 20.565 1.216 1.00 62.38 346 LYS A N 1
ATOM 2763 C CA . LYS A 1 346 ? -25.107 19.810 1.706 1.00 62.38 346 LYS A CA 1
ATOM 2764 C C . LYS A 1 346 ? -25.156 19.459 3.206 1.00 62.38 346 LYS A C 1
ATOM 2766 O O . LYS A 1 346 ? -24.814 18.328 3.526 1.00 62.38 346 LYS A O 1
ATOM 2771 N N . PRO A 1 347 ? -25.580 20.353 4.125 1.00 65.69 347 PRO A N 1
ATOM 2772 C CA . PRO A 1 347 ? -25.637 20.032 5.556 1.00 65.69 347 PRO A CA 1
ATOM 2773 C C . PRO A 1 347 ? -26.659 18.950 5.920 1.00 65.69 347 PRO A C 1
ATOM 2775 O O . PRO A 1 347 ? -26.555 18.358 6.985 1.00 65.69 347 PRO A O 1
ATOM 2778 N N . LEU A 1 348 ? -27.648 18.709 5.055 1.00 70.69 348 LEU A N 1
ATOM 2779 C CA . LEU A 1 348 ? -28.681 17.692 5.249 1.00 70.69 348 LEU A CA 1
ATOM 2780 C C . LEU A 1 348 ? -28.330 16.358 4.578 1.00 70.69 348 LEU A C 1
ATOM 2782 O O . LEU A 1 348 ? -29.134 15.430 4.637 1.00 70.69 348 LEU A O 1
ATOM 2786 N N . MET A 1 349 ? -27.168 16.267 3.920 1.00 74.75 349 MET A N 1
ATOM 2787 C CA . MET A 1 349 ? -26.709 15.022 3.311 1.00 74.75 349 MET A CA 1
ATOM 2788 C C . MET A 1 349 ? -26.462 13.968 4.388 1.00 74.75 349 MET A C 1
ATOM 2790 O O . MET A 1 349 ? -25.854 14.243 5.423 1.00 74.75 349 MET A O 1
ATOM 2794 N N . LYS A 1 350 ? -26.921 12.756 4.099 1.00 82.88 350 LYS A N 1
ATOM 2795 C CA . LYS A 1 350 ? -26.761 11.558 4.919 1.00 82.88 350 LYS A CA 1
ATOM 2796 C C . LYS A 1 350 ? -26.254 10.439 4.038 1.00 82.88 350 LYS A C 1
ATOM 2798 O O . LYS A 1 350 ? -26.525 10.450 2.837 1.00 82.88 350 LYS A O 1
ATOM 2803 N N . ASP A 1 351 ? -25.596 9.460 4.637 1.00 82.88 351 ASP A N 1
ATOM 2804 C CA . ASP A 1 351 ? -25.108 8.303 3.900 1.00 82.88 351 ASP A CA 1
ATOM 2805 C C . ASP A 1 351 ? -25.807 7.007 4.322 1.00 82.88 351 ASP A C 1
ATOM 2807 O O . ASP A 1 351 ? -26.309 6.849 5.439 1.00 82.88 351 ASP A O 1
ATOM 2811 N N . ARG A 1 352 ? -25.841 6.060 3.386 1.00 84.75 352 ARG A N 1
ATOM 2812 C CA . ARG A 1 352 ? -26.112 4.647 3.639 1.00 84.75 352 ARG A CA 1
ATOM 2813 C C . ARG A 1 352 ? -24.797 3.887 3.550 1.00 84.75 352 ARG A C 1
ATOM 2815 O O . ARG A 1 352 ? -24.023 4.126 2.628 1.00 84.75 352 ARG A O 1
ATOM 2822 N N . VAL A 1 353 ? -24.554 3.007 4.510 1.00 87.94 353 VAL A N 1
ATOM 2823 C CA . VAL A 1 353 ? -23.387 2.129 4.574 1.00 87.94 353 VAL A CA 1
ATOM 2824 C C . VAL A 1 353 ? -23.796 0.764 4.038 1.00 87.94 353 VAL A C 1
ATOM 2826 O O . VAL A 1 353 ? -24.785 0.196 4.500 1.00 87.94 353 VAL A O 1
ATOM 2829 N N . TYR A 1 354 ? -23.032 0.241 3.087 1.00 87.44 354 TYR A N 1
ATOM 2830 C CA . TYR A 1 354 ? -23.182 -1.096 2.526 1.00 87.44 354 TYR A CA 1
ATOM 2831 C C . TYR A 1 354 ? -21.981 -1.942 2.916 1.00 87.44 354 TYR A C 1
ATOM 2833 O O . TYR A 1 354 ? -20.838 -1.508 2.782 1.00 87.44 354 TYR A O 1
ATOM 2841 N N . MET A 1 355 ? -22.249 -3.153 3.387 1.00 90.81 355 MET A N 1
ATOM 2842 C CA . MET A 1 355 ? -21.242 -4.144 3.748 1.00 90.81 355 MET A CA 1
ATOM 2843 C C . MET A 1 355 ? -21.398 -5.314 2.793 1.00 90.81 355 MET A C 1
ATOM 2845 O O . MET A 1 355 ? -22.399 -6.034 2.852 1.00 90.81 355 MET A O 1
ATOM 2849 N N . VAL A 1 356 ? -20.442 -5.468 1.885 1.00 89.56 356 VAL A N 1
ATOM 2850 C CA . VAL A 1 356 ? -20.475 -6.472 0.824 1.00 89.56 356 VAL A CA 1
ATOM 2851 C C . VAL A 1 356 ? -19.411 -7.529 1.054 1.00 89.56 356 VAL A C 1
ATOM 2853 O O . VAL A 1 356 ? -18.288 -7.236 1.458 1.00 89.56 356 VAL A O 1
ATOM 2856 N N . ARG A 1 357 ? -19.773 -8.779 0.802 1.00 89.06 357 ARG A N 1
ATOM 2857 C CA . ARG A 1 357 ? -18.858 -9.909 0.872 1.00 89.06 357 ARG A CA 1
ATOM 2858 C C . ARG A 1 357 ? -17.926 -9.900 -0.335 1.00 89.06 357 ARG A C 1
ATOM 2860 O O . ARG A 1 357 ? -18.340 -9.595 -1.453 1.00 89.06 357 ARG A O 1
ATOM 2867 N N . ILE A 1 358 ? -16.674 -10.267 -0.097 1.00 86.62 358 ILE A N 1
ATOM 2868 C CA . ILE A 1 358 ? -15.677 -10.485 -1.146 1.00 86.62 358 ILE A CA 1
ATOM 2869 C C . ILE A 1 358 ? -15.568 -12.001 -1.394 1.00 86.62 358 ILE A C 1
ATOM 2871 O O . ILE A 1 358 ? -15.664 -12.778 -0.441 1.00 86.62 358 ILE A O 1
ATOM 2875 N N . PRO A 1 359 ? -15.385 -12.457 -2.647 1.00 83.75 359 PRO A N 1
ATOM 2876 C CA . PRO A 1 359 ? -15.305 -11.672 -3.887 1.00 83.75 359 PRO A CA 1
ATOM 2877 C C . PRO A 1 359 ? -16.651 -11.473 -4.599 1.00 83.75 359 PRO A C 1
ATOM 2879 O O . PRO A 1 359 ? -16.696 -10.841 -5.647 1.00 83.75 359 PRO A O 1
ATOM 2882 N N . ASP A 1 360 ? -17.747 -12.020 -4.075 1.00 85.81 360 ASP A N 1
ATOM 2883 C CA . ASP A 1 360 ? -18.994 -12.166 -4.833 1.00 85.81 360 ASP A CA 1
ATOM 2884 C C . ASP A 1 360 ? -19.911 -10.934 -4.852 1.00 85.81 360 ASP A C 1
ATOM 2886 O O . ASP A 1 360 ? -20.919 -10.949 -5.554 1.00 85.81 360 ASP A O 1
ATOM 2890 N N . GLY A 1 361 ? -19.589 -9.879 -4.100 1.00 86.06 361 GLY A N 1
ATOM 2891 C CA . GLY A 1 361 ? -20.367 -8.638 -4.083 1.00 86.06 361 GLY A CA 1
ATOM 2892 C C . GLY A 1 361 ? -21.698 -8.742 -3.330 1.00 86.06 361 GLY A C 1
ATOM 2893 O O . GLY A 1 361 ? -22.499 -7.807 -3.367 1.00 86.06 361 GLY A O 1
ATOM 2894 N N . TYR A 1 362 ? -21.950 -9.848 -2.619 1.00 88.62 362 TYR A N 1
ATOM 2895 C CA . TYR A 1 362 ? -23.204 -10.058 -1.897 1.00 88.62 362 TYR A CA 1
ATOM 2896 C C . TYR A 1 362 ? -23.350 -9.075 -0.727 1.00 88.62 362 TYR A C 1
ATOM 2898 O O . TYR A 1 362 ? -22.488 -9.015 0.150 1.00 88.62 362 TYR A O 1
ATOM 2906 N N . ILE A 1 363 ? -24.468 -8.345 -0.657 1.00 87.50 363 ILE A N 1
ATOM 2907 C CA . ILE A 1 363 ? -24.748 -7.419 0.450 1.00 87.50 363 ILE A CA 1
ATOM 2908 C C . ILE A 1 363 ? -25.078 -8.218 1.719 1.00 87.50 363 ILE A C 1
ATOM 2910 O O . ILE A 1 363 ? -26.148 -8.812 1.851 1.00 87.50 363 ILE A O 1
ATOM 2914 N N . ILE A 1 364 ? -24.160 -8.202 2.685 1.00 90.25 364 ILE A N 1
ATOM 2915 C CA . ILE A 1 364 ? -24.333 -8.817 4.008 1.00 90.25 364 ILE A CA 1
ATOM 2916 C C . ILE A 1 364 ? -25.342 -8.005 4.825 1.00 90.25 364 ILE A C 1
ATOM 2918 O O . ILE A 1 364 ? -26.212 -8.563 5.498 1.00 90.25 364 ILE A O 1
ATOM 2922 N N . LYS A 1 365 ? -25.195 -6.678 4.790 1.00 89.56 365 LYS A N 1
ATOM 2923 C CA . LYS A 1 365 ? -25.958 -5.722 5.591 1.00 89.56 365 LYS A CA 1
ATOM 2924 C C . LYS A 1 365 ? -25.904 -4.346 4.923 1.00 89.56 365 LYS A C 1
ATOM 2926 O O . LYS A 1 365 ? -24.879 -3.960 4.364 1.00 89.56 365 LYS A O 1
ATOM 2931 N N . GLU A 1 366 ? -26.989 -3.594 5.041 1.00 87.94 366 GLU A N 1
ATOM 2932 C CA . GLU A 1 366 ? -27.030 -2.165 4.741 1.00 87.94 366 GLU A CA 1
ATOM 2933 C C . GLU A 1 366 ? -27.710 -1.411 5.889 1.00 87.94 366 GLU A C 1
ATOM 2935 O O . GLU A 1 366 ? -28.684 -1.901 6.460 1.00 87.94 366 GLU A O 1
ATOM 2940 N N . GLU A 1 367 ? -27.194 -0.236 6.247 1.00 89.38 367 GLU A N 1
ATOM 2941 C CA . GLU A 1 367 ? -27.737 0.607 7.321 1.00 89.38 367 GLU A CA 1
ATOM 2942 C C . GLU A 1 367 ? -27.578 2.094 6.980 1.00 89.38 367 GLU A C 1
ATOM 2944 O O . GLU A 1 367 ? -26.641 2.498 6.292 1.00 89.38 367 GLU A O 1
ATOM 2949 N N . ALA A 1 368 ? -28.501 2.932 7.452 1.00 86.69 368 ALA A N 1
ATOM 2950 C CA . ALA A 1 368 ? -28.442 4.380 7.246 1.00 86.69 368 ALA A CA 1
ATOM 2951 C C . ALA A 1 368 ? -27.865 5.098 8.473 1.00 86.69 368 ALA A C 1
ATOM 2953 O O . ALA A 1 368 ? -28.176 4.745 9.611 1.00 86.69 368 ALA A O 1
ATOM 2954 N N . VAL A 1 369 ? -27.086 6.155 8.242 1.00 87.56 369 VAL A N 1
ATOM 2955 C CA . VAL A 1 369 ? -26.588 7.049 9.298 1.00 87.56 369 VAL A CA 1
ATOM 2956 C C . VAL A 1 369 ? -27.249 8.426 9.213 1.00 87.56 369 VAL A C 1
ATOM 2958 O O . VAL A 1 369 ? -27.795 8.816 8.181 1.00 87.56 369 VAL A O 1
ATOM 2961 N N . ASP A 1 370 ? -27.231 9.182 10.313 1.00 86.88 370 ASP A N 1
ATOM 2962 C CA . ASP A 1 370 ? -27.882 10.499 10.388 1.00 86.88 370 ASP A CA 1
ATOM 2963 C C . ASP A 1 370 ? -26.993 11.671 9.938 1.00 86.88 370 ASP A C 1
ATOM 2965 O O . ASP A 1 370 ? -27.387 12.832 10.065 1.00 86.88 370 ASP A O 1
ATOM 2969 N N . PHE A 1 371 ? -25.819 11.369 9.381 1.00 83.25 371 PHE A N 1
ATOM 2970 C CA . PHE A 1 371 ? -24.805 12.333 8.975 1.00 83.25 371 PHE A CA 1
ATOM 2971 C C . PHE A 1 371 ? -24.098 11.893 7.687 1.00 83.25 371 PHE A C 1
ATOM 2973 O O . PHE A 1 371 ? -24.223 10.747 7.253 1.00 83.25 371 PHE A O 1
ATOM 2980 N N . LYS A 1 372 ? -23.360 12.812 7.059 1.00 82.12 372 LYS A N 1
ATOM 2981 C CA . LYS A 1 372 ? -22.510 12.490 5.910 1.00 82.12 372 LYS A CA 1
ATOM 2982 C C . LYS A 1 372 ? -21.186 11.927 6.409 1.00 82.12 372 LYS A C 1
ATOM 2984 O O . LYS A 1 372 ? -20.482 12.600 7.156 1.00 82.12 372 LYS A O 1
ATOM 2989 N N . ILE A 1 373 ? -20.826 10.736 5.966 1.00 82.19 373 ILE A N 1
ATOM 2990 C CA . ILE A 1 373 ? -19.534 10.112 6.222 1.00 82.19 373 ILE A CA 1
ATOM 2991 C C . ILE A 1 373 ? -18.531 10.711 5.237 1.00 82.19 373 ILE A C 1
ATOM 2993 O O . ILE A 1 373 ? -18.775 10.787 4.040 1.00 82.19 373 ILE A O 1
ATOM 2997 N N . MET A 1 374 ? -17.408 11.196 5.751 1.00 77.38 374 MET A N 1
ATOM 2998 C CA . MET A 1 374 ? -16.279 11.679 4.950 1.00 77.38 374 MET A CA 1
ATOM 2999 C C . MET A 1 374 ? -15.188 10.621 4.820 1.00 77.38 374 MET A C 1
ATOM 3001 O O . MET A 1 374 ? -14.390 10.681 3.892 1.00 77.38 374 MET A O 1
ATOM 3005 N N . SER A 1 375 ? -15.119 9.697 5.781 1.00 78.38 375 SER A N 1
ATOM 3006 C CA . SER A 1 375 ? -14.208 8.563 5.740 1.00 78.38 375 SER A CA 1
ATOM 3007 C C . SER A 1 375 ? -14.720 7.427 6.622 1.00 78.38 375 SER A C 1
ATOM 3009 O O . SER A 1 375 ? -15.245 7.668 7.714 1.00 78.38 375 SER A O 1
ATOM 3011 N N . LEU A 1 376 ? -14.548 6.200 6.136 1.00 81.00 376 LEU A N 1
ATOM 3012 C CA . LEU A 1 376 ? -14.769 4.960 6.876 1.00 81.00 376 LEU A CA 1
ATOM 3013 C C . LEU A 1 376 ? -13.424 4.377 7.285 1.00 81.00 376 LEU A C 1
ATOM 3015 O O . LEU A 1 376 ? -12.470 4.462 6.513 1.00 81.00 376 LEU A O 1
ATOM 3019 N N . TYR A 1 377 ? -13.370 3.750 8.457 1.00 80.06 377 TYR A N 1
ATOM 3020 C CA . TYR A 1 377 ? -12.183 3.035 8.907 1.00 80.06 377 TYR A CA 1
ATOM 3021 C C . TYR A 1 377 ? -12.557 1.681 9.481 1.00 80.06 377 TYR A C 1
ATOM 3023 O O . TYR A 1 377 ? -13.550 1.543 10.195 1.00 80.06 377 TYR A O 1
ATOM 3031 N N . ALA A 1 378 ? -11.724 0.701 9.179 1.00 77.50 378 ALA A N 1
ATOM 3032 C CA . ALA A 1 378 ? -11.856 -0.662 9.633 1.00 77.50 378 ALA A CA 1
ATOM 3033 C C . ALA A 1 378 ? -10.657 -1.035 10.503 1.00 77.50 378 ALA A C 1
ATOM 3035 O O . ALA A 1 378 ? -9.515 -0.724 10.176 1.00 77.50 378 ALA A O 1
ATOM 3036 N N . ASN A 1 379 ? -10.903 -1.702 11.622 1.00 75.56 379 ASN A N 1
ATOM 3037 C CA . ASN A 1 379 ? -9.883 -2.437 12.357 1.00 75.56 379 ASN A CA 1
ATOM 3038 C C . ASN A 1 379 ? -10.125 -3.918 12.108 1.00 75.56 379 ASN A C 1
ATOM 3040 O O . ASN A 1 379 ? -11.060 -4.506 12.654 1.00 75.56 379 ASN A O 1
ATOM 3044 N N . GLU A 1 380 ? -9.291 -4.508 11.270 1.00 69.81 380 GLU A N 1
ATOM 3045 C CA . GLU A 1 380 ? -9.590 -5.803 10.669 1.00 69.81 380 GLU A CA 1
ATOM 3046 C C . GLU A 1 380 ? -9.272 -6.971 11.617 1.00 69.81 380 GLU A C 1
ATOM 3048 O O . GLU A 1 380 ? -9.909 -8.014 11.521 1.00 69.81 380 GLU A O 1
ATOM 3053 N N . MET A 1 381 ? -8.425 -6.772 12.641 1.00 70.69 381 MET A N 1
ATOM 3054 C CA . MET A 1 381 ? -8.209 -7.772 13.703 1.00 70.69 381 MET A CA 1
ATOM 3055 C C . MET A 1 381 ? -9.460 -8.008 14.550 1.00 70.69 381 MET A C 1
ATOM 3057 O O . MET A 1 381 ? -9.726 -9.131 14.978 1.00 70.69 381 MET A O 1
ATOM 3061 N N . TYR A 1 382 ? -10.220 -6.952 14.843 1.00 74.31 382 TYR A N 1
ATOM 3062 C CA . TYR A 1 382 ? -11.421 -7.062 15.679 1.00 74.31 382 TYR A CA 1
ATOM 3063 C C . TYR A 1 382 ? -12.725 -6.986 14.884 1.00 74.31 382 TYR A C 1
ATOM 3065 O O . TYR A 1 382 ? -13.790 -7.282 15.448 1.00 74.31 382 TYR A O 1
ATOM 3073 N N . GLY A 1 383 ? -12.625 -6.609 13.609 1.00 78.12 383 GLY A N 1
ATOM 3074 C CA . GLY A 1 383 ? -13.733 -6.327 12.712 1.00 78.12 383 GLY A CA 1
ATOM 3075 C C . GLY A 1 383 ? -14.493 -5.052 13.069 1.00 78.12 383 GLY A C 1
ATOM 3076 O O . GLY A 1 383 ? -15.685 -4.966 12.794 1.00 78.12 383 GLY A O 1
ATOM 3077 N N . ASP A 1 384 ? -13.859 -4.086 13.738 1.00 84.25 384 ASP A N 1
ATOM 3078 C CA . ASP A 1 384 ? -14.538 -2.846 14.125 1.00 84.25 384 ASP A CA 1
ATOM 3079 C C . ASP A 1 384 ? -14.628 -1.887 12.944 1.00 84.25 384 ASP A C 1
ATOM 3081 O O . ASP A 1 384 ? -13.627 -1.607 12.291 1.00 84.25 384 ASP A O 1
ATOM 3085 N N . LEU A 1 385 ? -15.815 -1.335 12.718 1.00 86.75 385 LEU A N 1
ATOM 3086 C CA . LEU A 1 385 ? -16.067 -0.295 11.735 1.00 86.75 385 LEU A CA 1
ATOM 3087 C C . LEU A 1 385 ? -16.336 1.025 12.453 1.00 86.75 385 LEU A C 1
ATOM 3089 O O . LEU A 1 385 ? -17.204 1.107 13.325 1.00 86.75 385 LEU A O 1
ATOM 3093 N N . THR A 1 386 ? -15.640 2.076 12.047 1.00 86.94 386 THR A N 1
ATOM 3094 C CA . THR A 1 386 ? -15.797 3.431 12.572 1.00 86.94 386 THR A CA 1
ATOM 3095 C C . THR A 1 386 ? -15.960 4.426 11.424 1.00 86.94 386 THR A C 1
ATOM 3097 O O . T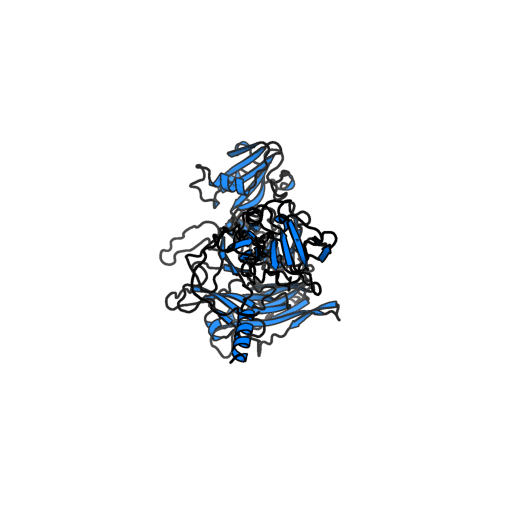HR A 1 386 ? -15.624 4.148 10.269 1.00 86.94 386 THR A O 1
ATOM 3100 N N . ALA A 1 387 ? -16.527 5.594 11.717 1.00 86.19 387 ALA A N 1
ATOM 3101 C CA . ALA A 1 387 ? -16.806 6.606 10.706 1.00 86.19 387 ALA A CA 1
ATOM 3102 C C . ALA A 1 387 ? -16.567 8.017 11.222 1.00 86.19 387 ALA A C 1
ATOM 3104 O O . ALA A 1 387 ? -16.899 8.345 12.363 1.00 86.19 387 ALA A O 1
ATOM 3105 N N . LEU A 1 388 ? -16.028 8.861 10.344 1.00 81.88 388 LEU A N 1
ATOM 3106 C CA . LEU A 1 388 ? -15.793 10.278 10.585 1.00 81.88 388 LEU A CA 1
ATOM 3107 C C . LEU A 1 388 ? -16.598 11.122 9.599 1.00 81.88 388 LEU A C 1
ATOM 3109 O O . LEU A 1 388 ? -16.576 10.864 8.395 1.00 81.88 388 LEU A O 1
ATOM 3113 N N . GLY A 1 389 ? -17.262 12.167 10.085 1.00 80.88 389 GLY A N 1
ATOM 3114 C CA . GLY A 1 389 ? -17.912 13.139 9.211 1.00 80.88 389 GLY A CA 1
ATOM 3115 C C . GLY A 1 389 ? -18.684 14.238 9.942 1.00 80.88 389 GLY A C 1
ATOM 3116 O O . GLY A 1 389 ? -18.824 14.191 11.165 1.00 80.88 389 GLY A O 1
ATOM 3117 N N . PRO A 1 390 ? -19.175 15.260 9.218 1.00 78.19 390 PRO A N 1
ATOM 3118 C CA . PRO A 1 390 ? -19.923 16.358 9.812 1.00 78.19 390 PRO A CA 1
ATOM 3119 C C . PRO A 1 390 ? -21.332 15.915 10.211 1.00 78.19 390 PRO A C 1
ATOM 3121 O O . PRO A 1 390 ? -22.109 15.464 9.370 1.00 78.19 390 PRO A O 1
ATOM 3124 N N . ARG A 1 391 ? -21.686 16.130 11.479 1.00 78.50 391 ARG A N 1
ATOM 3125 C CA . ARG A 1 391 ? -22.997 15.819 12.052 1.00 78.50 391 ARG A CA 1
ATOM 3126 C C . ARG A 1 391 ? -23.646 17.072 12.636 1.00 78.50 391 ARG A C 1
ATOM 3128 O O . ARG A 1 391 ? -23.015 17.843 13.360 1.00 78.50 391 ARG A O 1
ATOM 3135 N N . LEU A 1 392 ? -24.918 17.290 12.306 1.00 71.56 392 LEU A N 1
ATOM 3136 C CA . LEU A 1 392 ? -25.722 18.373 12.874 1.00 71.56 392 LEU A CA 1
ATOM 3137 C C . LEU A 1 392 ? -26.255 17.937 14.241 1.00 71.56 392 LEU A C 1
ATOM 3139 O O . LEU A 1 392 ? -27.162 17.113 14.322 1.00 71.56 392 LEU A O 1
ATOM 3143 N N . GLU A 1 393 ? -25.707 18.489 15.320 1.00 65.19 393 GLU A N 1
ATOM 3144 C CA . GLU A 1 393 ? -26.257 18.279 16.659 1.00 65.19 393 GLU A CA 1
ATOM 3145 C C . GLU A 1 393 ? -27.302 19.346 16.977 1.00 65.19 393 GLU A C 1
ATOM 3147 O O . GLU A 1 393 ? -27.056 20.538 16.820 1.00 65.19 393 GLU A O 1
ATOM 3152 N N . ALA A 1 394 ? -28.469 18.926 17.473 1.00 56.09 394 ALA A N 1
ATOM 3153 C CA . ALA A 1 394 ? -29.562 19.839 17.818 1.00 56.09 394 ALA A CA 1
ATOM 3154 C C . ALA A 1 394 ? -29.166 20.908 18.862 1.00 56.09 394 ALA A C 1
ATOM 3156 O O . ALA A 1 394 ? -29.810 21.951 18.953 1.00 56.09 394 ALA A O 1
ATOM 3157 N N . SER A 1 395 ? -28.112 20.655 19.644 1.00 52.62 395 SER A N 1
ATOM 3158 C CA . SER A 1 395 ? -27.584 21.538 20.686 1.00 52.62 395 SER A CA 1
ATOM 3159 C C . SER A 1 395 ? -26.541 22.554 20.206 1.00 52.62 395 SER A C 1
ATOM 3161 O O . SER A 1 395 ? -26.187 23.438 20.985 1.00 52.62 395 SER A O 1
ATOM 3163 N N . VAL A 1 396 ? -26.037 22.464 18.968 1.00 54.16 396 VAL A N 1
ATOM 3164 C CA . VAL A 1 396 ? -24.944 23.316 18.467 1.00 54.16 396 VAL A CA 1
ATOM 3165 C C . VAL A 1 396 ? -25.328 23.923 17.115 1.00 54.16 396 VAL A C 1
ATOM 3167 O O . VAL A 1 396 ? -25.683 23.218 16.175 1.00 54.16 396 VAL A O 1
ATOM 3170 N N . GLN A 1 397 ? -25.269 25.254 16.993 1.00 46.22 397 GLN A N 1
ATOM 3171 C CA . GLN A 1 397 ? -25.450 25.914 15.697 1.00 46.22 397 GLN A CA 1
ATOM 3172 C C . GLN A 1 397 ? -24.217 25.670 14.814 1.00 46.22 397 GLN A C 1
ATOM 3174 O O . GLN A 1 397 ? -23.148 26.216 15.073 1.00 46.22 397 GLN A O 1
ATOM 3179 N N . GLY A 1 398 ? -24.389 24.869 13.759 1.00 55.41 398 GLY A N 1
ATOM 3180 C CA . GLY A 1 398 ? -23.333 24.488 12.815 1.00 55.41 398 GLY A CA 1
ATOM 3181 C C . GLY A 1 398 ? -22.908 23.030 12.998 1.00 55.41 398 GLY A C 1
ATOM 3182 O O . GLY A 1 398 ? -22.740 22.563 14.119 1.00 55.41 398 GLY A O 1
ATOM 3183 N N . GLY A 1 399 ? -22.775 22.284 11.897 1.00 61.09 399 GLY A N 1
ATOM 3184 C CA . GLY A 1 399 ? -22.341 20.885 11.953 1.00 61.09 399 GLY A CA 1
ATOM 3185 C C . GLY A 1 399 ? -20.905 20.780 12.462 1.00 61.09 399 GLY A C 1
ATOM 3186 O O . GLY A 1 399 ? -20.023 21.452 11.929 1.00 61.09 399 GLY A O 1
ATOM 3187 N N . GLN A 1 400 ? -20.675 19.944 13.474 1.00 71.50 400 GLN A N 1
ATOM 3188 C CA . GLN A 1 400 ? -19.336 19.612 13.967 1.00 71.50 400 GLN A CA 1
ATOM 3189 C C . GLN A 1 400 ? -18.891 18.271 13.380 1.00 71.50 400 GLN A C 1
ATOM 3191 O O . GLN A 1 400 ? -19.726 17.417 13.079 1.00 71.50 400 GLN A O 1
ATOM 3196 N N . GLN A 1 401 ? -17.583 18.077 13.193 1.00 77.12 401 GLN A N 1
ATOM 3197 C CA . GLN A 1 401 ? -17.066 16.749 12.858 1.00 77.12 401 GLN A CA 1
ATOM 3198 C C . GLN A 1 401 ? -17.330 15.797 14.030 1.00 77.12 401 GLN A C 1
ATOM 3200 O O . GLN A 1 401 ? -17.216 16.183 15.193 1.00 77.12 401 GLN A O 1
ATOM 3205 N N . THR A 1 402 ? -17.702 14.559 13.724 1.00 81.00 402 THR A N 1
ATOM 3206 C CA . THR A 1 402 ? -17.911 13.502 14.710 1.00 81.00 402 THR A CA 1
ATOM 3207 C C . THR A 1 402 ? -17.170 12.244 14.289 1.00 81.00 402 THR A C 1
ATOM 3209 O O . THR A 1 402 ? -17.233 11.868 13.120 1.00 81.00 402 THR A O 1
ATOM 3212 N N . TYR A 1 403 ? -16.476 11.608 15.234 1.00 83.94 403 TYR A N 1
ATOM 3213 C CA . TYR A 1 403 ? -15.823 10.320 15.043 1.00 83.94 403 TYR A CA 1
ATOM 3214 C C . TYR A 1 403 ? -16.505 9.273 15.921 1.00 83.94 403 TYR A C 1
ATOM 3216 O O . TYR A 1 403 ? -16.493 9.394 17.150 1.00 83.94 403 TYR A O 1
ATOM 3224 N N . VAL A 1 404 ? -17.141 8.284 15.293 1.00 87.50 404 VAL A N 1
ATOM 3225 C CA . VAL A 1 404 ? -18.057 7.349 15.959 1.00 87.50 404 VAL A CA 1
ATOM 3226 C C . VAL A 1 404 ? -17.751 5.897 15.621 1.00 87.50 404 VAL A C 1
ATOM 3228 O O . VAL A 1 404 ? -17.296 5.581 14.520 1.00 87.50 404 VAL A O 1
ATOM 3231 N N . TYR A 1 405 ? -18.052 5.014 16.567 1.00 89.81 405 TYR A N 1
ATOM 3232 C CA . TYR A 1 405 ? -18.103 3.576 16.334 1.00 89.81 405 TYR A CA 1
ATOM 3233 C C . TYR A 1 405 ? -19.418 3.206 15.633 1.00 89.81 405 TYR A C 1
ATOM 3235 O O . TYR A 1 405 ? -20.485 3.687 16.027 1.00 89.81 405 TYR A O 1
ATOM 3243 N N . LEU A 1 406 ? -19.345 2.383 14.582 1.00 91.00 406 LEU A N 1
ATOM 3244 C CA . LEU A 1 406 ? -20.511 1.960 13.807 1.00 91.00 406 LEU A CA 1
ATOM 3245 C C . LEU A 1 406 ? -20.986 0.548 14.150 1.00 91.00 406 LEU A C 1
ATOM 3247 O O . LEU A 1 406 ? -22.154 0.338 14.490 1.00 91.00 406 LEU A O 1
ATOM 3251 N N . ALA A 1 407 ? -20.097 -0.427 13.991 1.00 91.94 407 ALA A N 1
ATOM 3252 C CA . ALA A 1 407 ? -20.452 -1.836 14.037 1.00 91.94 407 ALA A CA 1
ATOM 3253 C C . ALA A 1 407 ? -19.229 -2.721 14.265 1.00 91.94 407 ALA A C 1
ATOM 3255 O O . ALA A 1 407 ? -18.094 -2.292 14.059 1.00 91.94 407 ALA A O 1
ATOM 3256 N N . ARG A 1 408 ? -19.492 -3.987 14.591 1.00 90.00 408 ARG A N 1
ATOM 3257 C CA . ARG A 1 408 ? -18.517 -5.073 14.537 1.00 90.00 408 ARG A CA 1
ATOM 3258 C C . ARG A 1 408 ? -18.920 -6.108 13.495 1.00 90.00 408 ARG A C 1
ATOM 3260 O O . ARG A 1 408 ? -20.033 -6.627 13.533 1.00 90.00 408 ARG A O 1
ATOM 3267 N N . ILE A 1 409 ? -18.004 -6.464 12.609 1.00 88.69 409 ILE A N 1
ATOM 3268 C CA . ILE A 1 409 ? -18.176 -7.501 11.593 1.00 88.69 409 ILE A CA 1
ATOM 3269 C C . ILE A 1 409 ? -17.362 -8.721 12.032 1.00 88.69 409 ILE A C 1
ATOM 3271 O O . ILE A 1 409 ? -16.185 -8.606 12.346 1.00 88.69 409 ILE A O 1
ATOM 3275 N N . TYR A 1 410 ? -17.988 -9.891 12.132 1.00 87.38 410 TYR A N 1
ATOM 3276 C CA . TYR A 1 410 ? -17.326 -11.098 12.637 1.00 87.38 410 TYR A CA 1
ATOM 3277 C C . TYR A 1 410 ? -17.903 -12.363 12.002 1.00 87.38 410 TYR A C 1
ATOM 3279 O O . TYR A 1 410 ? -19.051 -12.389 11.550 1.00 87.38 410 TYR A O 1
ATOM 3287 N N . ARG A 1 411 ? -17.127 -13.450 11.995 1.00 84.25 411 ARG A N 1
ATOM 3288 C CA . ARG A 1 411 ? -17.619 -14.766 11.587 1.00 84.25 411 ARG A CA 1
ATOM 3289 C C . ARG A 1 411 ? -18.312 -15.458 12.753 1.00 84.25 411 ARG A C 1
ATOM 3291 O O . ARG A 1 411 ? -17.729 -15.654 13.815 1.00 84.25 411 ARG A O 1
ATOM 3298 N N . SER A 1 412 ? -19.563 -15.864 12.557 1.00 83.38 412 SER A N 1
ATOM 3299 C CA . SER A 1 412 ? -20.255 -16.733 13.508 1.00 83.38 412 SER A CA 1
ATOM 3300 C C . SER A 1 412 ? -19.948 -18.189 13.187 1.00 83.38 412 SER A C 1
ATOM 3302 O O . SER A 1 412 ? -20.352 -18.696 12.141 1.00 83.38 412 SER A O 1
ATOM 3304 N N . PHE A 1 413 ? -19.272 -18.888 14.102 1.00 79.38 413 PHE A N 1
ATOM 3305 C CA . PHE A 1 413 ? -19.030 -20.331 13.974 1.00 79.38 413 PHE A CA 1
ATOM 3306 C C . PHE A 1 413 ? -20.315 -21.159 14.065 1.00 79.38 413 PHE A C 1
ATOM 3308 O O . PHE A 1 413 ? -20.396 -22.233 13.480 1.00 79.38 413 PHE A O 1
ATOM 3315 N N . ILE A 1 414 ? -21.328 -20.655 14.776 1.00 80.62 414 ILE A N 1
ATOM 3316 C CA . ILE A 1 414 ? -22.620 -21.336 14.930 1.00 80.62 414 ILE A CA 1
ATOM 3317 C C . ILE A 1 414 ? -23.417 -21.253 13.625 1.00 80.62 414 ILE A C 1
ATOM 3319 O O . ILE A 1 414 ? -24.008 -22.240 13.197 1.00 80.62 414 ILE A O 1
ATOM 3323 N N . GLU A 1 415 ? -23.426 -20.082 12.985 1.00 84.19 415 GLU A N 1
ATOM 3324 C CA . GLU A 1 415 ? -24.195 -19.848 11.756 1.00 84.19 415 GLU A CA 1
ATOM 3325 C C . GLU A 1 415 ? -23.380 -20.081 10.476 1.00 84.19 415 GLU A C 1
ATOM 3327 O O . GLU A 1 415 ? -23.922 -19.976 9.377 1.00 84.19 415 GLU A O 1
ATOM 3332 N N . ALA A 1 416 ? -22.084 -20.377 10.615 1.00 81.75 416 ALA A N 1
ATOM 3333 C CA . ALA A 1 416 ? -21.120 -20.564 9.532 1.00 81.75 416 ALA A CA 1
ATOM 3334 C C . ALA A 1 416 ? -21.121 -19.428 8.487 1.00 81.75 416 ALA A C 1
ATOM 3336 O O . ALA A 1 416 ? -20.852 -19.658 7.307 1.00 81.75 416 ALA A O 1
ATOM 3337 N N . ARG A 1 417 ? -21.412 -18.193 8.914 1.00 83.38 417 ARG A N 1
ATOM 3338 C CA . ARG A 1 417 ? -21.493 -17.009 8.047 1.00 83.38 417 ARG A CA 1
ATOM 3339 C C . ARG A 1 417 ? -20.965 -15.755 8.734 1.00 83.38 417 ARG A C 1
ATOM 3341 O O . ARG A 1 417 ? -20.919 -15.684 9.964 1.00 83.38 417 ARG A O 1
ATOM 3348 N N . THR A 1 418 ? -20.604 -14.765 7.926 1.00 87.38 418 THR A N 1
ATOM 3349 C CA . THR A 1 418 ? -20.273 -13.414 8.388 1.00 87.38 418 THR A CA 1
ATOM 3350 C C . THR A 1 418 ? -21.532 -12.714 8.884 1.00 87.38 418 THR A C 1
ATOM 3352 O O . THR A 1 418 ? -22.553 -12.700 8.193 1.00 87.38 418 THR A O 1
ATOM 3355 N N . LEU A 1 419 ? -21.457 -12.145 10.082 1.00 89.62 419 LEU A N 1
ATOM 3356 C CA . LEU A 1 419 ? -22.510 -11.360 10.712 1.00 89.62 419 LEU A CA 1
ATOM 3357 C C . LEU A 1 419 ? -22.017 -9.946 11.001 1.00 89.62 419 LEU A C 1
ATOM 3359 O O . LEU A 1 419 ? -20.824 -9.702 11.178 1.00 89.62 419 LEU A O 1
ATOM 3363 N N . VAL A 1 420 ? -22.977 -9.029 11.082 1.00 92.06 420 VAL A N 1
ATOM 3364 C CA . VAL A 1 420 ? -22.750 -7.631 11.439 1.00 92.06 420 VAL A CA 1
ATOM 3365 C C . VAL A 1 420 ? -23.528 -7.332 12.712 1.00 92.06 420 VAL A C 1
ATOM 3367 O O . VAL A 1 420 ? -24.760 -7.377 12.713 1.00 92.06 420 VAL A O 1
ATOM 3370 N N . ASP A 1 421 ? -22.807 -7.005 13.778 1.00 92.75 421 ASP A N 1
ATOM 3371 C CA . ASP A 1 421 ? -23.358 -6.427 15.000 1.00 92.75 421 ASP A CA 1
ATOM 3372 C C . ASP A 1 421 ? -23.333 -4.901 14.886 1.00 92.75 421 ASP A C 1
ATOM 3374 O O . ASP A 1 421 ? -22.303 -4.254 15.078 1.00 92.75 421 ASP A O 1
ATOM 3378 N N . TRP A 1 422 ? -24.465 -4.333 14.478 1.00 93.00 422 TRP A N 1
ATOM 3379 C CA . TRP A 1 422 ? -24.625 -2.892 14.318 1.00 93.00 422 TRP A CA 1
ATOM 3380 C C . TRP A 1 422 ? -24.996 -2.252 15.656 1.00 93.00 422 TRP A C 1
ATOM 3382 O O . TRP A 1 422 ? -26.098 -2.465 16.165 1.00 93.00 422 TRP A O 1
ATOM 3392 N N . THR A 1 423 ? -24.094 -1.443 16.209 1.00 90.25 423 THR A N 1
ATOM 3393 C CA . THR A 1 423 ? -24.264 -0.823 17.533 1.00 90.25 423 THR A CA 1
ATOM 3394 C C . THR A 1 423 ? -24.568 0.671 17.457 1.00 90.25 423 THR A C 1
ATOM 3396 O O . THR A 1 423 ? -25.018 1.262 18.441 1.00 90.25 423 THR A O 1
ATOM 3399 N N . TYR A 1 424 ? -24.368 1.295 16.293 1.00 91.12 424 TYR A N 1
ATOM 3400 C CA . TYR A 1 424 ? -24.596 2.721 16.112 1.00 91.12 424 TYR A CA 1
ATOM 3401 C C . TYR A 1 424 ? -26.048 3.124 16.361 1.00 91.12 424 TYR A C 1
ATOM 3403 O O . TYR A 1 424 ? -26.986 2.646 15.717 1.00 91.12 424 TYR A O 1
ATOM 3411 N N . ASN A 1 425 ? -26.207 4.095 17.259 1.00 89.31 425 ASN A N 1
ATOM 3412 C CA . ASN A 1 425 ? -27.480 4.710 17.584 1.00 89.31 425 ASN A CA 1
ATOM 3413 C C . ASN A 1 425 ? -27.406 6.225 17.335 1.00 89.31 425 ASN A C 1
ATOM 3415 O O . ASN A 1 425 ? -26.661 6.910 18.038 1.00 89.31 425 ASN A O 1
ATOM 3419 N N . PRO A 1 426 ? -28.210 6.790 16.417 1.00 85.88 426 PRO A N 1
ATOM 3420 C CA . PRO A 1 426 ? -28.191 8.226 16.148 1.00 85.88 426 PRO A CA 1
ATOM 3421 C C . PRO A 1 426 ? -28.597 9.065 17.373 1.00 85.88 426 PRO A C 1
ATOM 3423 O O . PRO A 1 426 ? -28.138 10.188 17.539 1.00 85.88 426 PRO A O 1
ATOM 3426 N N . LEU A 1 427 ? -29.409 8.549 18.298 1.00 85.00 427 LEU A N 1
ATOM 3427 C CA . LEU A 1 427 ? -29.791 9.310 19.495 1.00 85.00 427 LEU A CA 1
ATOM 3428 C C . LEU A 1 427 ? -28.656 9.413 20.522 1.00 85.00 427 LEU A C 1
ATOM 3430 O O . LEU A 1 427 ? -28.594 10.387 21.268 1.00 85.00 427 LEU A O 1
ATOM 3434 N N . ASN A 1 428 ? -27.770 8.418 20.563 1.00 85.06 428 ASN A N 1
ATOM 3435 C CA . ASN A 1 428 ? -26.654 8.360 21.500 1.00 85.06 428 ASN A CA 1
ATOM 3436 C C . ASN A 1 428 ? -25.472 7.603 20.871 1.00 85.06 428 ASN A C 1
ATOM 3438 O O . ASN A 1 428 ? -25.265 6.431 21.196 1.00 85.06 428 ASN A O 1
ATOM 3442 N N . PRO A 1 429 ? -24.734 8.230 19.937 1.00 86.50 429 PRO A N 1
ATOM 3443 C CA . PRO A 1 429 ? -23.640 7.557 19.256 1.00 86.50 429 PRO A CA 1
ATOM 3444 C C . PRO A 1 429 ? -22.439 7.394 20.188 1.00 86.50 429 PRO A C 1
ATOM 3446 O O . PRO A 1 429 ? -22.086 8.313 20.932 1.00 86.50 429 PRO A O 1
ATOM 3449 N N . GLU A 1 430 ? -21.776 6.242 20.110 1.00 87.56 430 GLU A N 1
ATOM 3450 C CA . GLU A 1 430 ? -20.510 6.002 20.797 1.00 87.56 430 GLU A CA 1
ATOM 3451 C C . GLU A 1 430 ? -19.397 6.815 20.122 1.00 87.56 430 GLU A C 1
ATOM 3453 O O . GLU A 1 430 ? -18.954 6.503 19.015 1.00 87.56 430 GLU A O 1
ATOM 3458 N N . ARG A 1 431 ? -18.983 7.907 20.774 1.00 84.56 431 ARG A N 1
ATOM 3459 C CA . ARG A 1 431 ? -17.948 8.814 20.263 1.00 84.56 431 ARG A CA 1
ATOM 3460 C C . ARG A 1 431 ? -16.562 8.326 20.661 1.00 84.56 431 ARG A C 1
ATOM 3462 O O . ARG A 1 431 ? -16.320 8.030 21.829 1.00 84.56 431 ARG A O 1
ATOM 3469 N N . LEU A 1 432 ? -15.649 8.332 19.697 1.00 82.62 432 LEU A N 1
ATOM 3470 C CA . LEU A 1 432 ? -14.260 7.905 19.878 1.00 82.62 432 LEU A CA 1
ATOM 3471 C C . LEU A 1 432 ? -13.308 9.075 20.175 1.00 82.62 432 LEU A C 1
ATOM 3473 O O . LEU A 1 432 ? -12.227 8.859 20.714 1.00 82.62 432 LEU A O 1
ATOM 3477 N N . ALA A 1 433 ? -13.715 10.309 19.859 1.00 78.38 433 ALA A N 1
ATOM 3478 C CA . ALA A 1 433 ? -12.940 11.529 20.092 1.00 78.38 433 ALA A CA 1
ATOM 3479 C C . ALA A 1 433 ? -13.790 12.640 20.735 1.00 78.38 433 ALA A C 1
ATOM 3481 O O . ALA A 1 433 ? -15.018 12.670 20.592 1.00 78.38 433 ALA A O 1
ATOM 3482 N N . GLU A 1 434 ? -13.133 13.568 21.438 1.00 74.50 434 GLU A N 1
ATOM 3483 C CA . GLU A 1 434 ? -13.812 14.677 22.116 1.00 74.50 434 GLU A CA 1
ATOM 3484 C C . GLU A 1 434 ? -14.302 15.761 21.127 1.00 74.50 434 GLU A C 1
ATOM 3486 O O . GLU A 1 434 ? -13.566 16.147 20.212 1.00 74.50 434 GLU A O 1
ATOM 3491 N N . PRO A 1 435 ? -15.516 16.324 21.314 1.00 69.31 435 PRO A N 1
ATOM 3492 C CA . PRO A 1 435 ? -16.083 17.324 20.398 1.00 69.31 435 PRO A CA 1
ATOM 3493 C C . PRO A 1 435 ? -15.257 18.610 20.263 1.00 69.31 435 PRO A C 1
ATOM 3495 O O . PRO A 1 435 ? -15.220 19.210 19.193 1.00 69.31 435 PRO A O 1
ATOM 3498 N N . THR A 1 436 ? -14.583 19.026 21.336 1.00 65.12 436 THR A N 1
ATOM 3499 C CA . THR A 1 436 ? -13.755 20.244 21.405 1.00 65.12 436 THR A CA 1
ATOM 3500 C C . THR A 1 436 ? -12.511 20.176 20.527 1.00 65.12 436 THR A C 1
ATOM 3502 O O . THR A 1 436 ? -12.069 21.202 20.030 1.00 65.12 436 THR A O 1
ATOM 3505 N N . MET A 1 437 ? -11.949 18.987 20.299 1.00 63.34 437 MET A N 1
ATOM 3506 C CA . MET A 1 437 ? -10.849 18.817 19.345 1.00 63.34 437 MET A CA 1
ATOM 3507 C C . MET A 1 437 ? -11.366 18.696 17.911 1.00 63.34 437 MET A C 1
ATOM 3509 O O . MET A 1 437 ? -10.745 19.203 16.982 1.00 63.34 437 MET A O 1
ATOM 3513 N N . MET A 1 438 ? -12.522 18.056 17.721 1.00 68.62 438 MET A N 1
ATOM 3514 C CA . MET A 1 438 ? -13.124 17.877 16.397 1.00 68.62 438 MET A CA 1
ATOM 3515 C C . MET A 1 438 ? -13.730 19.166 15.821 1.00 68.62 438 MET A C 1
ATOM 3517 O O . MET A 1 438 ? -13.886 19.276 14.603 1.00 68.62 438 MET A O 1
ATOM 3521 N N . SER A 1 439 ? -14.031 20.170 16.653 1.00 61.78 439 SER A N 1
ATOM 3522 C CA . SER A 1 439 ? -14.392 21.510 16.173 1.00 61.78 439 SER A CA 1
ATOM 3523 C C . SER A 1 439 ? -13.253 22.204 15.420 1.00 61.78 439 SER A C 1
ATOM 3525 O O . SER A 1 439 ? -13.527 23.033 14.553 1.00 61.78 439 SER A O 1
ATOM 3527 N N . ASP A 1 440 ? -12.003 21.811 15.686 1.00 56.69 440 ASP A N 1
ATOM 3528 C CA . ASP A 1 440 ? -10.796 22.337 15.041 1.00 56.69 440 ASP A CA 1
ATOM 3529 C C . ASP A 1 440 ? -10.336 21.492 13.845 1.00 56.69 440 ASP A C 1
ATOM 3531 O O . ASP A 1 440 ? -9.212 21.664 13.377 1.00 56.69 440 ASP A O 1
ATOM 3535 N N . TRP A 1 441 ? -11.180 20.587 13.326 1.00 63.78 441 TRP A N 1
ATOM 3536 C CA . TRP A 1 441 ? -10.905 19.775 12.131 1.00 63.78 441 TRP A CA 1
ATOM 3537 C C . TRP A 1 441 ? -11.650 20.325 10.896 1.00 63.78 441 TRP A C 1
ATOM 3539 O O . TRP A 1 441 ? -12.564 19.672 10.372 1.00 63.78 441 TRP A O 1
ATOM 3549 N N . PRO A 1 442 ? -11.335 21.540 10.397 1.00 52.03 442 PRO A N 1
ATOM 3550 C CA . PRO A 1 442 ? -11.928 22.038 9.177 1.00 52.03 442 PRO A CA 1
ATOM 3551 C C . PRO A 1 442 ? -11.332 21.285 7.986 1.00 52.03 442 PRO A C 1
ATOM 3553 O O . PRO A 1 442 ? -10.284 21.653 7.471 1.00 52.03 442 PRO A O 1
ATOM 3556 N N . ILE A 1 443 ? -12.108 20.319 7.491 1.00 49.88 443 ILE A N 1
ATOM 3557 C CA . ILE A 1 443 ? -12.158 19.919 6.080 1.00 49.88 443 ILE A CA 1
ATOM 3558 C C . ILE A 1 443 ? -10.939 19.085 5.640 1.00 49.88 443 ILE A C 1
ATOM 3560 O O . ILE A 1 443 ? -9.833 19.591 5.516 1.00 49.88 443 ILE A O 1
ATOM 3564 N N . MET A 1 444 ? -11.215 17.818 5.307 1.00 49.12 444 MET A N 1
ATOM 3565 C CA . MET A 1 444 ? -10.298 16.760 4.844 1.00 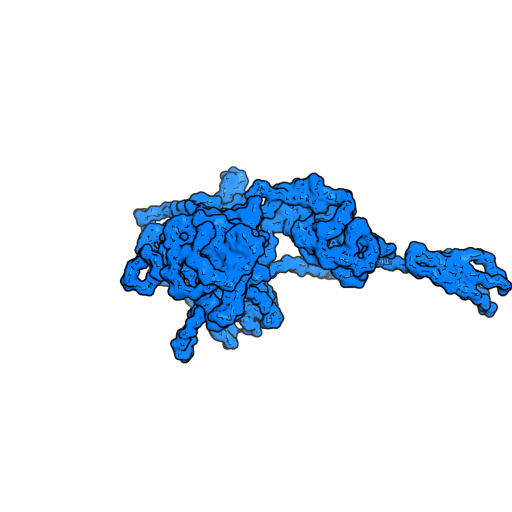49.12 444 MET A CA 1
ATOM 3566 C C . MET A 1 444 ? -9.614 15.977 5.969 1.00 49.12 444 MET A C 1
ATOM 3568 O O . MET A 1 444 ? -8.477 16.281 6.327 1.00 49.12 444 MET A O 1
ATOM 3572 N N . PRO A 1 445 ? -10.268 14.926 6.500 1.00 45.44 445 PRO A N 1
ATOM 3573 C CA . PRO A 1 445 ? -9.498 13.839 7.076 1.00 45.44 445 PRO A CA 1
ATOM 3574 C C . PRO A 1 445 ? -8.634 13.229 5.972 1.00 45.44 445 PRO A C 1
ATOM 3576 O O . PRO A 1 445 ? -9.143 12.661 5.005 1.00 45.44 445 PRO A O 1
ATOM 3579 N N . GLY A 1 446 ? -7.324 13.418 6.088 1.00 36.84 446 GLY A N 1
ATOM 3580 C CA . GLY A 1 446 ? -6.365 12.581 5.397 1.00 36.84 446 GLY A CA 1
ATOM 3581 C C . GLY A 1 446 ? -6.517 11.156 5.914 1.00 36.84 446 GLY A C 1
ATOM 3582 O O . GLY A 1 446 ? -6.780 10.932 7.098 1.00 36.84 446 GLY A O 1
ATOM 3583 N N . VAL A 1 447 ? -6.425 10.233 4.966 1.00 50.19 447 VAL A N 1
ATOM 3584 C CA . VAL A 1 447 ? -6.527 8.776 5.090 1.00 50.19 447 VAL A CA 1
ATOM 3585 C C . VAL A 1 447 ? -5.959 8.263 6.397 1.00 50.19 447 VAL A C 1
ATOM 3587 O O . VAL A 1 447 ? -4.923 8.733 6.867 1.00 50.19 447 VAL A O 1
ATOM 3590 N N . VAL A 1 448 ? -6.626 7.256 6.935 1.00 48.19 448 VAL A N 1
ATOM 3591 C CA . VAL A 1 448 ? -6.243 6.605 8.174 1.00 48.19 448 VAL A CA 1
ATOM 3592 C C . VAL A 1 448 ? -5.520 5.307 7.880 1.00 48.19 448 VAL A C 1
ATOM 3594 O O . VAL A 1 448 ? -6.039 4.453 7.169 1.00 48.19 448 VAL A O 1
ATOM 3597 N N . ALA A 1 449 ? -4.371 5.131 8.525 1.00 51.59 449 ALA A N 1
ATOM 3598 C CA . ALA A 1 449 ? -3.847 3.807 8.809 1.00 51.59 449 ALA A CA 1
ATOM 3599 C C . ALA A 1 449 ? -4.591 3.306 10.058 1.00 51.59 449 ALA A C 1
ATOM 3601 O O . ALA A 1 449 ? -4.264 3.692 11.185 1.00 51.59 449 ALA A O 1
ATOM 3602 N N . SER A 1 450 ? -5.676 2.560 9.862 1.00 48.00 450 SER A N 1
ATOM 3603 C CA . SER A 1 450 ? -6.303 1.787 10.934 1.00 48.00 450 SER A CA 1
ATOM 3604 C C . SER A 1 450 ? -5.771 0.397 10.730 1.00 48.00 450 SER A C 1
ATOM 3606 O O . SER A 1 450 ? -6.170 -0.298 9.806 1.00 48.00 450 SER A O 1
ATOM 3608 N N . GLU A 1 451 ? -4.751 0.073 11.501 1.00 50.56 451 GLU A N 1
ATOM 3609 C CA . GLU A 1 451 ? -3.942 -1.085 11.205 1.00 50.56 451 GLU A CA 1
ATOM 3610 C C . GLU A 1 451 ? -4.272 -2.227 12.163 1.00 50.56 451 GLU A C 1
ATOM 3612 O O . GLU A 1 451 ? -4.316 -2.024 13.384 1.00 50.56 451 GLU A O 1
ATOM 3617 N N . HIS A 1 452 ? -4.453 -3.414 11.575 1.00 52.47 452 HIS A N 1
ATOM 3618 C CA . HIS A 1 452 ? -4.098 -4.729 12.110 1.00 52.47 452 HIS A CA 1
ATOM 3619 C C . HIS A 1 452 ? -4.063 -4.835 13.639 1.00 52.47 452 HIS A C 1
ATOM 3621 O O . HIS A 1 452 ? -4.964 -5.319 14.312 1.00 52.47 452 HIS A O 1
ATOM 3627 N N . LEU A 1 453 ? -2.943 -4.393 14.200 1.00 52.59 453 LEU A N 1
ATOM 3628 C CA . LEU A 1 453 ? -2.462 -4.842 15.498 1.00 52.59 453 LEU A CA 1
ATOM 3629 C C . LEU A 1 453 ? -2.692 -3.849 16.646 1.00 52.59 453 LEU A C 1
ATOM 3631 O O . LEU A 1 453 ? -2.543 -4.223 17.813 1.00 52.59 453 LEU A O 1
ATOM 3635 N N . PHE A 1 454 ? -3.029 -2.584 16.365 1.00 57.59 454 PHE A N 1
ATOM 3636 C CA . PHE A 1 454 ? -2.788 -1.509 17.342 1.00 57.59 454 PHE A CA 1
ATOM 3637 C C . PHE A 1 454 ? -4.020 -0.868 17.978 1.00 57.59 454 PHE A C 1
ATOM 3639 O O . PHE A 1 454 ? -3.848 0.001 18.833 1.00 57.59 454 PHE A O 1
ATOM 3646 N N . ASN A 1 455 ? -5.246 -1.308 17.659 1.00 70.75 455 ASN A N 1
ATOM 3647 C CA . ASN A 1 455 ? -6.485 -0.734 18.225 1.00 70.75 455 ASN A CA 1
ATOM 3648 C C . ASN A 1 455 ? -6.553 0.797 18.116 1.00 70.75 455 ASN A C 1
ATOM 3650 O O . ASN A 1 455 ? -7.143 1.472 18.966 1.00 70.75 455 ASN A O 1
ATOM 3654 N N . LYS A 1 456 ? -5.925 1.348 17.079 1.00 73.75 456 LYS A N 1
ATOM 3655 C CA . LYS A 1 456 ? -5.703 2.774 16.897 1.00 73.75 456 LYS A CA 1
ATOM 3656 C C . LYS A 1 456 ? -6.037 3.176 15.476 1.00 73.75 456 LYS A C 1
ATOM 3658 O O . LYS A 1 456 ? -5.753 2.449 14.533 1.00 73.75 456 LYS A O 1
ATOM 3663 N N . SER A 1 457 ? -6.571 4.378 15.350 1.00 76.12 457 SER A N 1
ATOM 3664 C CA . SER A 1 457 ? -6.722 5.076 14.082 1.00 76.12 457 SER A CA 1
ATOM 3665 C C . SER A 1 457 ? -5.812 6.296 14.095 1.00 76.12 457 SER A C 1
ATOM 3667 O O . SER A 1 457 ? -5.851 7.075 15.049 1.00 76.12 457 SER A O 1
ATOM 3669 N N . ALA A 1 458 ? -5.007 6.473 13.052 1.00 77.06 458 ALA A N 1
ATOM 3670 C CA . ALA A 1 458 ? -4.215 7.682 12.861 1.00 77.06 458 ALA A CA 1
ATOM 3671 C C . ALA A 1 458 ? -4.852 8.572 11.802 1.00 77.06 458 ALA A C 1
ATOM 3673 O O . ALA A 1 458 ? -4.908 8.182 10.647 1.00 77.06 458 ALA A O 1
ATOM 3674 N N . ILE A 1 459 ? -5.331 9.750 12.189 1.00 77.50 459 ILE A N 1
ATOM 3675 C CA . ILE A 1 459 ? -6.100 10.658 11.335 1.00 77.50 459 ILE A CA 1
ATOM 3676 C C . ILE A 1 459 ? -5.238 11.875 11.016 1.00 77.50 459 ILE A C 1
ATOM 3678 O O . ILE A 1 459 ? -4.857 12.610 11.930 1.00 77.50 459 ILE A O 1
ATOM 3682 N N . ALA A 1 460 ? -4.953 12.116 9.735 1.00 77.75 460 ALA A N 1
ATOM 3683 C CA . ALA A 1 460 ? -4.376 13.384 9.298 1.00 77.75 460 ALA A CA 1
ATOM 3684 C C . ALA A 1 46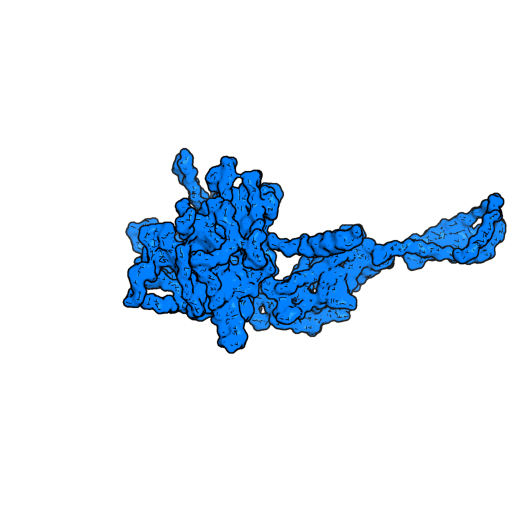0 ? -5.476 14.453 9.222 1.00 77.75 460 ALA A C 1
ATOM 3686 O O . ALA A 1 460 ? -6.534 14.226 8.641 1.00 77.75 460 ALA A O 1
ATOM 3687 N N . TYR A 1 461 ? -5.245 15.630 9.794 1.00 75.56 461 TYR A N 1
ATOM 3688 C CA . TYR A 1 461 ? -6.195 16.741 9.762 1.00 75.56 461 TYR A CA 1
ATOM 3689 C C . TYR A 1 461 ? -5.476 18.088 9.738 1.00 75.56 461 TYR A C 1
ATOM 3691 O O . TYR A 1 461 ? -4.306 18.209 10.111 1.00 75.56 461 TYR A O 1
ATOM 3699 N N . ARG A 1 462 ? -6.190 19.124 9.297 1.00 75.88 462 ARG A N 1
ATOM 3700 C CA . ARG A 1 462 ? -5.682 20.495 9.266 1.00 75.88 462 ARG A CA 1
ATOM 3701 C C . ARG A 1 462 ? -6.073 21.218 10.554 1.00 75.88 462 ARG A C 1
ATOM 3703 O O . ARG A 1 462 ? -7.253 21.420 10.797 1.00 75.88 462 ARG A O 1
ATOM 3710 N N . MET A 1 463 ? -5.100 21.619 11.362 1.00 73.81 463 MET A N 1
ATOM 3711 C CA . MET A 1 463 ? -5.281 22.386 12.595 1.00 73.81 463 MET A CA 1
ATOM 3712 C C . MET A 1 463 ? -5.008 23.867 12.329 1.00 73.81 463 MET A C 1
ATOM 3714 O O . MET A 1 463 ? -3.963 24.219 11.784 1.00 73.81 463 MET A O 1
ATOM 3718 N N . ARG A 1 464 ? -5.920 24.759 12.722 1.00 71.69 464 ARG A N 1
ATOM 3719 C CA . ARG A 1 464 ? -5.664 26.208 12.662 1.00 71.69 464 ARG A CA 1
ATOM 3720 C C . ARG A 1 464 ? -4.826 26.640 13.860 1.00 71.69 464 ARG A C 1
ATOM 3722 O O . ARG A 1 464 ? -5.135 26.269 14.986 1.00 71.69 464 ARG A O 1
ATOM 3729 N N . THR A 1 465 ? -3.799 27.446 13.618 1.00 66.94 465 THR A N 1
ATOM 3730 C CA . THR A 1 465 ? -3.006 28.099 14.669 1.00 66.94 465 THR A CA 1
ATOM 3731 C C . THR A 1 465 ? -3.094 29.613 14.505 1.00 66.94 465 THR A C 1
ATOM 3733 O O . THR A 1 465 ? -3.465 30.098 13.433 1.00 66.94 465 THR A O 1
ATOM 3736 N N . GLU A 1 466 ? -2.779 30.370 15.560 1.00 66.56 466 GLU A N 1
ATOM 3737 C CA . GLU A 1 466 ? -2.785 31.842 15.506 1.00 66.56 466 GLU A CA 1
ATOM 3738 C C . GLU A 1 466 ? -1.825 32.375 14.426 1.00 66.56 466 GLU A C 1
ATOM 3740 O O . GLU A 1 466 ? -2.163 33.323 13.717 1.00 66.56 466 GLU A O 1
ATOM 3745 N N . ASP A 1 467 ? -0.685 31.703 14.232 1.00 63.28 467 ASP A N 1
ATOM 3746 C CA . ASP A 1 467 ? 0.358 32.095 13.276 1.00 63.28 467 ASP A CA 1
ATOM 3747 C C . ASP A 1 467 ? 0.100 31.620 11.832 1.00 63.28 467 ASP A C 1
ATOM 3749 O O . ASP A 1 467 ? 0.655 32.174 10.881 1.00 63.28 467 ASP A O 1
ATOM 3753 N N . MET A 1 468 ? -0.746 30.601 11.633 1.00 65.81 468 MET A N 1
ATOM 3754 C CA . MET A 1 468 ? -1.109 30.071 10.312 1.00 65.81 468 MET A CA 1
ATOM 3755 C C . MET A 1 468 ? -2.634 29.931 10.182 1.00 65.81 468 MET A C 1
ATOM 3757 O O . MET A 1 468 ? -3.187 28.844 10.383 1.00 65.81 468 MET A O 1
ATOM 3761 N N . PRO A 1 469 ? -3.346 31.002 9.774 1.00 62.59 469 PRO A N 1
ATOM 3762 C CA . PRO A 1 469 ? -4.809 30.997 9.668 1.00 62.59 469 PRO A CA 1
ATOM 3763 C C . PRO A 1 469 ? -5.344 30.047 8.584 1.00 62.59 469 PRO A C 1
ATOM 3765 O O . PRO A 1 469 ? -6.495 29.611 8.648 1.00 62.59 469 PRO A O 1
ATOM 3768 N N . TRP A 1 470 ? -4.512 29.695 7.600 1.00 61.81 470 TRP A N 1
ATOM 3769 C CA . TRP A 1 470 ? -4.816 28.685 6.586 1.00 61.81 470 TRP A CA 1
ATOM 3770 C C . TRP A 1 470 ? -4.581 27.239 7.079 1.00 61.81 470 TRP A C 1
ATOM 3772 O O . TRP A 1 470 ? -4.994 26.306 6.393 1.00 61.81 470 TRP A O 1
ATOM 3782 N N . GLY A 1 471 ? -4.023 27.054 8.284 1.00 71.19 471 GLY A N 1
ATOM 3783 C CA . GLY A 1 471 ? -3.925 25.800 9.041 1.00 71.19 471 GLY A CA 1
ATOM 3784 C C . GLY A 1 471 ? -2.768 24.869 8.657 1.00 71.19 471 GLY A C 1
ATOM 3785 O O . GLY A 1 471 ? -2.487 24.672 7.480 1.00 71.19 471 GLY A O 1
ATOM 3786 N N . VAL A 1 472 ? -2.135 24.253 9.658 1.00 73.38 472 VAL A N 1
ATOM 3787 C CA . VAL A 1 472 ? -1.068 23.245 9.511 1.00 73.38 472 VAL A CA 1
ATOM 3788 C C . VAL A 1 472 ? -1.647 21.837 9.437 1.00 73.38 472 VAL A C 1
ATOM 3790 O O . VAL A 1 472 ? -2.673 21.567 10.056 1.00 73.38 472 VAL A O 1
ATOM 3793 N N . ILE A 1 473 ? -0.999 20.916 8.723 1.00 77.06 473 ILE A N 1
ATOM 3794 C CA . ILE A 1 473 ? -1.433 19.512 8.690 1.00 77.06 473 ILE A CA 1
ATOM 3795 C C . ILE A 1 473 ? -0.709 18.729 9.788 1.00 77.06 473 ILE A C 1
ATOM 3797 O O . ILE A 1 473 ? 0.516 18.778 9.896 1.00 77.06 473 ILE A O 1
ATOM 3801 N N . THR A 1 474 ? -1.475 18.016 10.610 1.00 77.94 474 THR A N 1
ATOM 3802 C CA . THR A 1 474 ? -0.996 17.202 11.733 1.00 77.94 474 THR A CA 1
ATOM 3803 C C . THR A 1 474 ? -1.700 15.843 11.774 1.00 77.94 474 THR A C 1
ATOM 3805 O O . THR A 1 474 ? -2.718 15.651 11.113 1.00 77.94 474 THR A O 1
ATOM 3808 N N . VAL A 1 475 ? -1.175 14.905 12.563 1.00 79.44 475 VAL A N 1
ATOM 3809 C CA . VAL A 1 475 ? -1.774 13.587 12.814 1.00 79.44 475 VAL A CA 1
ATOM 3810 C C . VAL A 1 475 ? -2.288 13.496 14.255 1.00 79.44 475 VAL A C 1
ATOM 3812 O O . VAL A 1 475 ? -1.610 13.920 15.196 1.00 79.44 475 VAL A O 1
ATOM 3815 N N . ALA A 1 476 ? -3.485 12.935 14.432 1.00 78.44 476 ALA A N 1
ATOM 3816 C CA . ALA A 1 476 ? -4.005 12.486 15.723 1.00 78.44 476 ALA A CA 1
ATOM 3817 C C . ALA A 1 476 ? -4.109 10.959 15.759 1.00 78.44 476 ALA A C 1
ATOM 3819 O O . ALA A 1 476 ? -4.682 10.354 14.859 1.00 78.44 476 ALA A O 1
ATOM 3820 N N . GLU A 1 477 ? -3.619 10.350 16.835 1.00 80.25 477 GLU A N 1
ATOM 3821 C CA . GLU A 1 477 ? -3.908 8.959 17.185 1.00 80.25 477 GLU A CA 1
ATOM 3822 C C . GLU A 1 477 ? -5.150 8.898 18.080 1.00 80.25 477 GLU A C 1
ATOM 3824 O O . GLU A 1 477 ? -5.233 9.613 19.084 1.00 80.25 477 GLU A O 1
ATOM 3829 N N . VAL A 1 478 ? -6.089 8.016 17.743 1.00 78.38 478 VAL A N 1
ATOM 3830 C CA . VAL A 1 478 ? -7.302 7.749 18.524 1.00 78.38 478 VAL A CA 1
ATOM 3831 C C . VAL A 1 478 ? -7.390 6.257 18.825 1.00 78.38 478 VAL A C 1
ATOM 3833 O O . VAL A 1 478 ? -7.385 5.443 17.903 1.00 78.38 478 VAL A O 1
ATOM 3836 N N . ASN A 1 479 ? -7.500 5.889 20.102 1.00 77.94 479 ASN A N 1
ATOM 3837 C CA . ASN A 1 479 ? -7.779 4.509 20.498 1.00 77.94 479 ASN A CA 1
ATOM 3838 C C . ASN A 1 479 ? -9.243 4.138 20.213 1.00 77.94 479 ASN A C 1
ATOM 3840 O O . ASN A 1 479 ? -10.161 4.833 20.645 1.00 77.94 479 ASN A O 1
ATOM 3844 N N . ILE A 1 480 ? -9.452 2.993 19.565 1.00 76.00 480 ILE A N 1
ATOM 3845 C CA . ILE A 1 480 ? -10.779 2.417 19.300 1.00 76.00 480 ILE A CA 1
ATOM 3846 C C . ILE A 1 480 ? -11.291 1.669 20.545 1.00 76.00 480 ILE A C 1
ATOM 3848 O O . ILE A 1 480 ? -12.484 1.674 20.830 1.00 76.00 480 ILE A O 1
ATOM 3852 N N . ARG A 1 481 ? -10.384 1.056 21.326 1.00 72.81 481 ARG A N 1
ATOM 3853 C CA . ARG A 1 481 ? -10.697 0.271 22.537 1.00 72.81 481 ARG A CA 1
ATOM 3854 C C . ARG A 1 481 ? -9.654 0.496 23.648 1.00 72.81 481 ARG A C 1
ATOM 3856 O O . ARG A 1 481 ? -8.467 0.349 23.357 1.00 72.81 481 ARG A O 1
ATOM 3863 N N . PRO A 1 482 ? -10.032 0.699 24.929 1.00 58.09 482 PRO A N 1
ATOM 3864 C CA . PRO A 1 482 ? -11.159 1.503 25.405 1.00 58.09 482 PRO A CA 1
ATOM 3865 C C . PRO A 1 482 ? -11.009 2.968 24.939 1.00 58.09 482 PRO A C 1
ATOM 3867 O O . PRO A 1 482 ? -9.877 3.464 24.882 1.00 58.09 482 PRO A O 1
ATOM 3870 N N . PRO A 1 483 ? -12.122 3.642 24.591 1.00 58.28 483 PRO A N 1
ATOM 3871 C CA . PRO A 1 483 ? -12.107 4.995 24.035 1.00 58.28 483 PRO A CA 1
ATOM 3872 C C . PRO A 1 483 ? -11.463 5.993 25.015 1.00 58.28 483 PRO A C 1
ATOM 3874 O O . PRO A 1 483 ? -11.224 5.662 26.174 1.00 58.28 483 PRO A O 1
ATOM 3877 N N . TYR A 1 484 ? -11.171 7.212 24.559 1.00 55.44 484 TYR A N 1
ATOM 3878 C CA . TYR A 1 484 ? -10.679 8.370 25.339 1.00 55.44 484 TYR A CA 1
ATOM 3879 C C . TYR A 1 484 ? -9.165 8.590 25.442 1.00 55.44 484 TYR A C 1
ATOM 3881 O O . TYR A 1 484 ? -8.770 9.685 25.841 1.00 55.44 484 TYR A O 1
ATOM 3889 N N . LEU A 1 485 ? -8.294 7.644 25.061 1.00 57.47 485 LEU A N 1
ATOM 3890 C CA . LEU A 1 485 ? -6.877 7.996 24.891 1.00 57.47 485 LEU A CA 1
ATOM 3891 C C . LEU A 1 485 ? -6.653 8.501 23.465 1.00 57.47 485 LEU A C 1
ATOM 3893 O O . LEU A 1 485 ? -6.568 7.726 22.512 1.00 57.47 485 LEU A O 1
ATOM 3897 N N . GLN A 1 486 ? -6.581 9.820 23.351 1.00 68.81 486 GLN A N 1
ATOM 3898 C CA . GLN A 1 486 ? -6.268 10.528 22.123 1.00 68.81 486 GLN A CA 1
ATOM 3899 C C . GLN A 1 486 ? -4.927 11.239 22.288 1.00 68.81 486 GLN A C 1
ATOM 3901 O O . GLN A 1 486 ? -4.614 11.778 23.351 1.00 68.81 486 GLN A O 1
ATOM 3906 N N . THR A 1 487 ? -4.103 11.238 21.246 1.00 73.38 487 THR A N 1
ATOM 3907 C CA . THR A 1 487 ? -2.825 11.957 21.247 1.00 73.38 487 THR A CA 1
ATOM 3908 C C . THR A 1 487 ? -2.650 12.677 19.921 1.00 73.38 487 THR A C 1
ATOM 3910 O O . THR A 1 487 ? -2.546 12.044 18.876 1.00 73.38 487 THR A O 1
ATOM 3913 N N . SER A 1 488 ? -2.611 14.010 19.964 1.00 75.19 488 SER A N 1
ATOM 3914 C CA . SER A 1 488 ? -2.138 14.802 18.828 1.00 75.19 488 SER A CA 1
ATOM 3915 C C . SER A 1 488 ? -0.617 14.781 18.813 1.00 75.19 488 SER A C 1
ATOM 3917 O O . SER A 1 488 ? 0.017 14.987 19.849 1.00 75.19 488 SER A O 1
ATOM 3919 N N . TRP A 1 489 ? -0.026 14.569 17.643 1.00 77.50 489 TRP A N 1
ATOM 3920 C CA . TRP A 1 489 ? 1.428 14.623 17.464 1.00 77.50 489 TRP A CA 1
ATOM 3921 C C . TRP A 1 489 ? 1.977 16.053 17.470 1.00 77.50 489 TRP A C 1
ATOM 3923 O O . TRP A 1 489 ? 3.187 16.261 17.454 1.00 77.50 489 TRP A O 1
ATOM 3933 N N . CYS A 1 490 ? 1.087 17.046 17.489 1.00 72.19 490 CYS A N 1
ATOM 3934 C CA . CYS A 1 490 ? 1.424 18.449 17.327 1.00 72.19 490 CYS A CA 1
ATOM 3935 C C . CYS A 1 490 ? 0.516 19.322 18.211 1.00 72.19 490 CYS A C 1
ATOM 3937 O O . CYS A 1 490 ? -0.691 19.085 18.310 1.00 72.19 490 CYS A O 1
ATOM 3939 N N . ASN A 1 491 ? 1.093 20.319 18.884 1.00 69.12 491 ASN A N 1
ATOM 3940 C CA . ASN A 1 491 ? 0.382 21.282 19.732 1.00 69.12 491 ASN A CA 1
ATOM 3941 C C . ASN A 1 491 ? 0.292 22.662 19.048 1.00 69.12 491 ASN A C 1
ATOM 3943 O O . ASN A 1 491 ? 0.813 22.851 17.957 1.00 69.12 491 ASN A O 1
ATOM 3947 N N . ALA A 1 492 ? -0.325 23.660 19.684 1.00 62.75 492 ALA A N 1
ATOM 3948 C CA . ALA A 1 492 ? -0.504 24.988 19.077 1.00 62.75 492 ALA A CA 1
ATOM 3949 C C . ALA A 1 492 ? 0.806 25.701 18.657 1.00 62.75 492 ALA A C 1
ATOM 3951 O O . ALA A 1 492 ? 0.756 26.616 17.844 1.00 62.75 492 ALA A O 1
ATOM 3952 N N . SER A 1 493 ? 1.964 25.285 19.187 1.00 63.09 493 SER A N 1
ATOM 3953 C CA . SER A 1 493 ? 3.280 25.887 18.916 1.00 63.09 493 SER A CA 1
ATOM 3954 C C . SER A 1 493 ? 4.099 25.201 17.812 1.00 63.09 493 SER A C 1
ATOM 3956 O O . SER A 1 493 ? 5.207 25.641 17.518 1.00 63.09 493 SER A O 1
ATOM 3958 N N 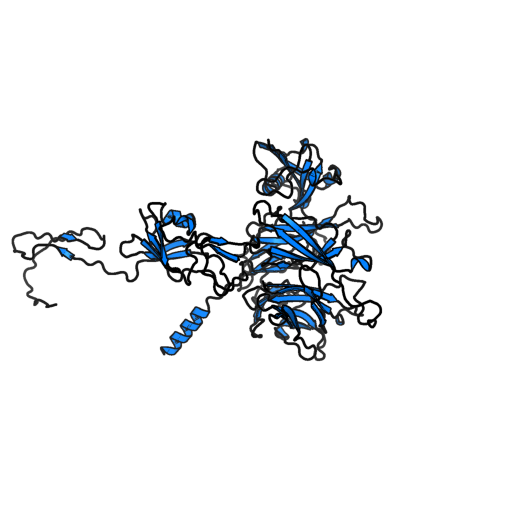. CYS A 1 494 ? 3.615 24.103 17.230 1.00 69.31 494 CYS A N 1
ATOM 3959 C CA . CYS A 1 494 ? 4.341 23.364 16.195 1.00 69.31 494 CYS A CA 1
ATOM 3960 C C . CYS A 1 494 ? 3.947 23.816 14.771 1.00 69.31 494 CYS A C 1
ATOM 3962 O O . CYS A 1 494 ? 2.862 24.350 14.548 1.00 69.31 494 CYS A O 1
ATOM 3964 N N . GLN A 1 495 ? 4.790 23.532 13.773 1.00 70.50 495 GLN A N 1
ATOM 3965 C CA . GLN A 1 495 ? 4.533 23.870 12.360 1.00 70.50 495 GLN A CA 1
ATOM 3966 C C . GLN A 1 495 ? 3.787 22.769 11.568 1.00 70.50 495 GLN A C 1
ATOM 3968 O O . GLN A 1 495 ? 3.798 22.784 10.339 1.00 70.50 495 GLN A O 1
ATOM 3973 N N . GLY A 1 496 ? 3.133 21.822 12.252 1.00 74.56 496 GLY A N 1
ATOM 3974 C CA . GLY A 1 496 ? 2.530 20.623 11.647 1.00 74.56 496 GLY A CA 1
ATOM 3975 C C . GLY A 1 496 ? 3.472 19.414 11.628 1.00 74.56 496 GLY A C 1
ATOM 3976 O O . GLY A 1 496 ? 4.635 19.522 12.011 1.00 74.56 496 GLY A O 1
ATOM 3977 N N . THR A 1 497 ? 2.961 18.248 11.222 1.00 75.88 497 THR A N 1
ATOM 3978 C CA . THR A 1 497 ? 3.748 17.021 10.967 1.00 75.88 497 THR A CA 1
ATOM 3979 C C . THR A 1 497 ? 4.043 16.814 9.483 1.00 75.88 497 THR A C 1
ATOM 3981 O O . THR A 1 497 ? 4.936 16.041 9.165 1.00 75.88 497 THR A O 1
ATOM 3984 N N . LEU A 1 498 ? 3.288 17.478 8.605 1.00 74.75 498 LEU A N 1
ATOM 3985 C CA . LEU A 1 498 ? 3.362 17.390 7.145 1.00 74.75 498 LEU A CA 1
ATOM 3986 C C . LEU A 1 498 ? 3.567 18.784 6.547 1.00 74.75 498 LEU A C 1
ATOM 3988 O O . LEU A 1 498 ? 3.280 19.790 7.209 1.00 74.75 498 LEU A O 1
ATOM 3992 N N . ASP A 1 499 ? 4.029 18.865 5.295 1.00 71.69 499 ASP A N 1
ATOM 3993 C CA . ASP A 1 499 ? 4.147 20.165 4.636 1.00 71.69 499 ASP A CA 1
ATOM 3994 C C . ASP A 1 499 ? 2.766 20.843 4.491 1.00 71.69 499 ASP A C 1
ATOM 3996 O O . ASP A 1 499 ? 1.822 20.267 3.945 1.00 71.69 499 ASP A O 1
ATOM 4000 N N . PRO A 1 500 ? 2.622 22.091 4.952 1.00 70.25 500 PRO A N 1
ATOM 4001 C CA . PRO A 1 500 ? 1.356 22.811 4.898 1.00 70.25 500 PRO A CA 1
ATOM 4002 C C . PRO A 1 500 ? 0.761 23.030 3.496 1.00 70.25 500 PRO A C 1
ATOM 4004 O O . PRO A 1 500 ? -0.454 23.221 3.351 1.00 70.25 500 PRO A O 1
ATOM 4007 N N . ASN A 1 501 ? 1.615 23.044 2.469 1.00 69.69 501 ASN A N 1
ATOM 4008 C CA . ASN A 1 501 ? 1.216 23.258 1.079 1.00 69.69 501 ASN A CA 1
ATOM 4009 C C . ASN A 1 501 ? 0.624 21.996 0.443 1.00 69.69 501 ASN A C 1
ATOM 4011 O O . ASN A 1 501 ? 0.116 22.048 -0.679 1.00 69.69 501 ASN A O 1
ATOM 4015 N N . ILE A 1 502 ? 0.683 20.862 1.139 1.00 70.62 502 ILE A N 1
ATOM 4016 C CA . ILE A 1 502 ? 0.076 19.622 0.682 1.00 70.62 502 ILE A CA 1
ATOM 4017 C C . ILE A 1 502 ? -1.442 19.734 0.864 1.00 70.62 502 ILE A C 1
ATOM 4019 O O . ILE A 1 502 ? -1.923 20.015 1.961 1.00 70.62 502 ILE A O 1
ATOM 4023 N N . PRO A 1 503 ? -2.240 19.533 -0.192 1.00 65.31 503 PRO A N 1
ATOM 4024 C CA . PRO A 1 503 ? -3.691 19.500 -0.084 1.00 65.31 503 PRO A CA 1
ATOM 4025 C C . PRO A 1 503 ? -4.175 18.175 0.508 1.00 65.31 503 PRO A C 1
ATOM 4027 O O . PRO A 1 503 ? -5.235 18.138 1.124 1.00 65.31 503 PRO A O 1
ATOM 4030 N N . TYR A 1 504 ? -3.418 17.093 0.295 1.00 70.62 504 TYR A N 1
ATOM 4031 C CA . TYR A 1 504 ? -3.815 15.735 0.630 1.00 70.62 504 TYR A CA 1
ATOM 4032 C C . TYR A 1 504 ? -2.602 14.823 0.861 1.00 70.62 504 TYR A C 1
ATOM 4034 O O . TYR A 1 504 ? -1.689 14.766 0.033 1.00 70.62 504 TYR A O 1
ATOM 4042 N N . ALA A 1 505 ? -2.631 14.072 1.961 1.00 72.44 505 ALA A N 1
ATOM 4043 C CA . ALA A 1 505 ? -1.642 13.052 2.283 1.00 72.44 505 ALA A CA 1
ATOM 4044 C C . ALA A 1 505 ? -2.353 11.768 2.718 1.00 72.44 505 ALA A C 1
ATOM 4046 O O . ALA A 1 505 ? -3.213 11.800 3.604 1.00 72.44 505 ALA A O 1
ATOM 4047 N N . ALA A 1 506 ? -1.995 10.652 2.086 1.00 75.56 506 ALA A N 1
ATOM 4048 C CA . ALA A 1 506 ? -2.448 9.338 2.515 1.00 75.56 506 ALA A CA 1
ATOM 4049 C C . ALA A 1 506 ? -1.495 8.800 3.582 1.00 75.56 506 ALA A C 1
ATOM 4051 O O . ALA A 1 506 ? -0.289 8.770 3.344 1.00 75.56 506 ALA A O 1
ATOM 4052 N N . LEU A 1 507 ? -2.015 8.396 4.741 1.00 77.56 507 LEU A N 1
ATOM 4053 C CA . LEU A 1 507 ? -1.222 7.737 5.773 1.00 77.56 507 LEU A CA 1
ATOM 4054 C C . LEU A 1 507 ? -1.296 6.225 5.601 1.00 77.56 507 LEU A C 1
ATOM 4056 O O . LEU A 1 507 ? -2.372 5.674 5.381 1.00 77.56 507 LEU A O 1
ATOM 4060 N N . PHE A 1 508 ? -0.162 5.566 5.774 1.00 74.81 508 PHE A N 1
ATOM 4061 C CA . PHE A 1 508 ? -0.072 4.119 5.895 1.00 74.81 508 PHE A CA 1
ATOM 4062 C C . PHE A 1 508 ? 0.962 3.782 6.970 1.00 74.81 508 PHE A C 1
ATOM 4064 O O . PHE A 1 508 ? 1.888 4.562 7.224 1.00 74.81 508 PHE A O 1
ATOM 4071 N N . ASN A 1 509 ? 0.798 2.643 7.636 1.00 70.81 509 ASN A N 1
ATOM 4072 C CA . ASN A 1 509 ? 1.893 2.102 8.425 1.00 70.81 509 ASN A CA 1
ATOM 4073 C C . ASN A 1 509 ? 2.813 1.335 7.471 1.00 70.81 509 ASN A C 1
ATOM 4075 O O . ASN A 1 509 ? 2.350 0.521 6.677 1.00 70.81 509 ASN A O 1
ATOM 4079 N N . ARG A 1 510 ? 4.105 1.668 7.505 1.00 68.12 510 ARG A N 1
ATOM 4080 C CA . ARG A 1 510 ? 5.112 1.027 6.653 1.00 68.12 510 ARG A CA 1
ATOM 4081 C C . ARG A 1 510 ? 5.511 -0.338 7.178 1.00 68.12 510 ARG A C 1
ATOM 4083 O O . ARG A 1 510 ? 5.857 -1.211 6.384 1.00 68.12 510 ARG A O 1
ATOM 4090 N N . GLU A 1 511 ? 5.548 -0.489 8.496 1.00 58.50 511 GLU A N 1
ATOM 4091 C CA . GLU A 1 511 ? 5.929 -1.766 9.075 1.00 58.50 511 GLU A CA 1
ATOM 4092 C C . GLU A 1 511 ? 4.876 -2.794 8.674 1.00 58.50 511 GLU A C 1
ATOM 4094 O O . GLU A 1 511 ? 3.691 -2.484 8.782 1.00 58.50 511 GLU A O 1
ATOM 4099 N N . PRO A 1 512 ? 5.276 -3.984 8.193 1.00 48.72 512 PRO A N 1
ATOM 4100 C CA . PRO A 1 512 ? 4.351 -5.076 7.982 1.00 48.72 512 PRO A CA 1
ATOM 4101 C C . PRO A 1 512 ? 3.817 -5.475 9.357 1.00 48.72 512 PRO A C 1
ATOM 4103 O O . PRO A 1 512 ? 4.335 -6.363 10.034 1.00 48.72 512 PRO A O 1
ATOM 4106 N N . GLY A 1 513 ? 2.779 -4.779 9.812 1.00 50.34 513 GLY A N 1
ATOM 4107 C CA . GLY A 1 513 ? 1.913 -5.204 10.889 1.00 50.34 513 GLY A CA 1
ATOM 4108 C C . GLY A 1 513 ? 1.038 -6.318 10.351 1.00 50.34 513 GLY A C 1
ATOM 4109 O O . GLY A 1 513 ? -0.176 -6.167 10.265 1.00 50.34 513 GLY A O 1
ATOM 4110 N N . ILE A 1 514 ? 1.678 -7.407 9.920 1.00 48.03 514 ILE A N 1
ATOM 4111 C CA . ILE A 1 514 ? 1.010 -8.601 9.439 1.00 48.03 514 ILE A CA 1
ATOM 4112 C C . ILE A 1 514 ? -0.043 -8.993 10.494 1.00 48.03 514 ILE A C 1
ATOM 4114 O O . ILE A 1 514 ? 0.219 -8.808 11.688 1.00 48.03 514 ILE A O 1
ATOM 4118 N N . PRO A 1 515 ? -1.164 -9.643 10.149 1.00 46.16 515 PRO A N 1
ATOM 4119 C CA . PRO A 1 515 ? -1.991 -10.420 11.085 1.00 46.16 515 PRO A CA 1
ATOM 4120 C C . PRO A 1 515 ? -1.244 -11.571 11.803 1.00 46.16 515 PRO A C 1
ATOM 4122 O O . PRO A 1 515 ? -1.826 -12.540 12.287 1.00 46.16 515 PRO A O 1
ATOM 4125 N N . LEU A 1 516 ? 0.072 -11.452 11.943 1.00 53.00 516 LEU A N 1
ATOM 4126 C CA . LEU A 1 516 ? 0.926 -12.162 12.860 1.00 53.00 516 LEU A CA 1
ATOM 4127 C C . LEU A 1 516 ? 0.818 -11.453 14.207 1.00 53.00 516 LEU A C 1
ATOM 4129 O O . LEU A 1 516 ? 1.611 -10.593 14.577 1.00 53.00 516 LEU A O 1
ATOM 4133 N N . SER A 1 517 ? -0.219 -11.805 14.959 1.00 54.69 517 SER A N 1
ATOM 4134 C CA . SER A 1 517 ? -0.448 -11.289 16.312 1.00 54.69 517 SER A CA 1
ATOM 4135 C C . SER A 1 517 ? 0.680 -11.624 17.299 1.00 54.69 517 SER A C 1
ATOM 4137 O O . SER A 1 517 ? 0.690 -11.093 18.415 1.00 54.69 517 SER A O 1
ATOM 4139 N N . LEU A 1 518 ? 1.647 -12.472 16.925 1.00 62.59 518 LEU A N 1
ATOM 4140 C CA . LEU A 1 518 ? 2.875 -12.670 17.687 1.00 62.59 518 LEU A CA 1
ATOM 4141 C C . LEU A 1 518 ? 3.925 -11.639 17.264 1.00 62.59 518 LEU A C 1
ATOM 4143 O O . LEU A 1 518 ? 4.229 -11.480 16.092 1.00 62.59 518 LEU A O 1
ATOM 4147 N N . LYS A 1 519 ? 4.557 -10.966 18.229 1.00 68.00 519 LYS A N 1
ATOM 4148 C CA . LYS A 1 519 ? 5.694 -10.077 17.921 1.00 68.00 519 LYS A CA 1
ATOM 4149 C C . LYS A 1 519 ? 6.871 -10.863 17.311 1.00 68.00 519 LYS A C 1
ATOM 4151 O O . LYS A 1 519 ? 7.047 -12.042 17.634 1.00 68.00 519 LYS A O 1
ATOM 4156 N N . ALA A 1 520 ? 7.696 -10.203 16.499 1.00 73.25 520 ALA A N 1
ATOM 4157 C CA . ALA A 1 520 ? 8.949 -10.778 16.008 1.00 73.25 520 ALA A CA 1
ATOM 4158 C C . ALA A 1 520 ? 9.883 -11.168 17.175 1.00 73.25 520 ALA A C 1
ATOM 4160 O O . ALA A 1 520 ? 9.852 -10.500 18.216 1.00 73.25 520 ALA A O 1
ATOM 4161 N N . PRO A 1 521 ? 10.708 -12.223 17.034 1.00 79.44 521 PRO A N 1
ATOM 4162 C CA . PRO A 1 521 ? 11.776 -12.509 17.984 1.00 79.44 521 PRO A CA 1
ATOM 4163 C C . PRO A 1 521 ? 12.776 -11.354 18.045 1.00 79.44 521 PRO A C 1
ATOM 4165 O O . PRO A 1 521 ? 13.237 -10.878 17.011 1.00 79.44 521 PRO A O 1
ATOM 4168 N N . ALA A 1 522 ? 13.142 -10.927 19.250 1.00 81.81 522 ALA A N 1
ATOM 4169 C CA . ALA A 1 522 ? 14.136 -9.880 19.465 1.00 81.81 522 ALA A CA 1
ATOM 4170 C C . ALA A 1 522 ? 15.199 -10.331 20.480 1.00 81.81 522 ALA A C 1
ATOM 4172 O O . ALA A 1 522 ? 14.865 -11.028 21.443 1.00 81.81 522 ALA A O 1
ATOM 4173 N N . PRO A 1 523 ? 16.476 -9.950 20.308 1.00 77.25 523 PRO A N 1
ATOM 4174 C CA . PRO A 1 523 ? 17.506 -10.241 21.297 1.00 77.25 523 PRO A CA 1
ATOM 4175 C C . PRO A 1 523 ? 17.269 -9.433 22.593 1.00 77.25 523 PRO A C 1
ATOM 4177 O O . PRO A 1 523 ? 17.197 -8.208 22.551 1.00 77.25 523 PRO A O 1
ATOM 4180 N N . ILE A 1 524 ? 17.138 -10.092 23.758 1.00 64.81 524 ILE A N 1
ATOM 4181 C CA . ILE A 1 524 ? 16.788 -9.418 25.043 1.00 64.81 524 ILE A CA 1
ATOM 4182 C C . ILE A 1 524 ? 18.013 -8.843 25.770 1.00 64.81 524 ILE A C 1
ATOM 4184 O O . ILE A 1 524 ? 17.897 -7.984 26.647 1.00 64.81 524 ILE A O 1
ATOM 4188 N N . GLN A 1 525 ? 19.196 -9.375 25.485 1.00 75.12 525 GLN A N 1
ATOM 4189 C CA . GLN A 1 525 ? 20.434 -9.072 26.198 1.00 75.12 525 GLN A CA 1
ATOM 4190 C C . GLN A 1 525 ? 21.544 -8.800 25.192 1.00 75.12 525 GLN A C 1
ATOM 4192 O O . GLN A 1 525 ? 21.457 -9.334 24.087 1.00 75.12 525 GLN A O 1
ATOM 4197 N N . PRO A 1 526 ? 22.584 -8.022 25.554 1.00 75.12 526 PRO A N 1
ATOM 4198 C CA . PRO A 1 526 ? 23.775 -7.957 24.723 1.00 75.12 526 PRO A CA 1
ATOM 4199 C C . PRO A 1 526 ? 24.275 -9.376 24.436 1.00 75.12 526 PRO A C 1
ATOM 4201 O O . PRO A 1 526 ? 24.214 -10.242 25.311 1.00 75.12 526 PRO A O 1
ATOM 4204 N N . ALA A 1 527 ? 24.744 -9.613 23.216 1.00 86.12 527 ALA A N 1
ATOM 4205 C CA . ALA A 1 527 ? 25.385 -10.868 22.865 1.00 86.12 527 ALA A CA 1
ATOM 4206 C C . ALA A 1 527 ? 26.667 -10.979 23.693 1.00 86.12 527 ALA A C 1
ATOM 4208 O O . ALA A 1 527 ? 27.401 -10.003 23.792 1.00 86.12 527 ALA A O 1
ATOM 4209 N N . ARG A 1 528 ? 26.940 -12.105 24.347 1.00 89.31 528 ARG A N 1
ATOM 4210 C CA . ARG A 1 528 ? 28.066 -12.182 25.295 1.00 89.31 528 ARG A CA 1
ATOM 4211 C C . ARG A 1 528 ? 29.115 -13.157 24.833 1.00 89.31 528 ARG A C 1
ATOM 4213 O O . ARG A 1 528 ? 28.768 -14.278 24.472 1.00 89.31 528 ARG A O 1
ATOM 4220 N N . PHE A 1 529 ? 30.375 -12.750 24.930 1.00 88.81 529 PHE A N 1
ATOM 4221 C CA . PHE A 1 529 ? 31.475 -13.702 24.895 1.00 88.81 529 PHE A CA 1
ATOM 4222 C C . PHE A 1 529 ? 31.367 -14.692 26.062 1.00 88.81 529 PHE A C 1
ATOM 4224 O O . PHE A 1 529 ? 30.911 -14.346 27.156 1.00 88.81 529 PHE A O 1
ATOM 4231 N N . ASN A 1 530 ? 31.822 -15.918 25.836 1.00 85.69 530 ASN A N 1
ATOM 4232 C CA . ASN A 1 530 ? 32.253 -16.806 26.909 1.00 85.69 530 ASN A CA 1
ATOM 4233 C C . ASN A 1 530 ? 33.612 -16.359 27.479 1.00 85.69 530 ASN A C 1
ATOM 4235 O O . ASN A 1 530 ? 34.300 -15.521 26.900 1.00 85.69 530 ASN A O 1
ATOM 4239 N N . MET A 1 531 ? 33.989 -16.910 28.635 1.00 80.62 531 MET A N 1
ATOM 4240 C CA . MET A 1 531 ? 35.197 -16.513 29.378 1.00 80.62 531 MET A CA 1
ATOM 4241 C C . MET A 1 531 ? 36.491 -16.617 28.560 1.00 80.62 531 MET A C 1
ATOM 4243 O O . MET A 1 531 ? 37.370 -15.775 28.690 1.00 80.62 531 MET A O 1
ATOM 4247 N N . ASP A 1 532 ? 36.575 -17.626 27.703 1.00 76.50 532 ASP A N 1
ATOM 4248 C CA . ASP A 1 532 ? 37.690 -17.941 26.809 1.00 76.50 532 ASP A CA 1
ATOM 4249 C C . ASP A 1 532 ? 37.598 -17.236 25.442 1.00 76.50 532 ASP A C 1
ATOM 4251 O O . ASP A 1 532 ? 38.411 -17.487 24.560 1.00 76.50 532 ASP A O 1
ATOM 4255 N N . ALA A 1 533 ? 36.596 -16.370 25.238 1.00 79.94 533 ALA A N 1
ATOM 4256 C CA . ALA A 1 533 ? 36.355 -15.635 23.993 1.00 79.94 533 ALA A CA 1
ATOM 4257 C C . ALA A 1 533 ? 36.353 -16.514 22.720 1.00 79.94 533 ALA A C 1
ATOM 4259 O O . ALA A 1 533 ? 36.666 -16.042 21.630 1.00 79.94 533 ALA A O 1
ATOM 4260 N N . SER A 1 534 ? 35.973 -17.788 22.852 1.00 84.88 534 SER A N 1
ATOM 4261 C CA . SER A 1 534 ? 35.845 -18.762 21.759 1.00 84.88 534 SER A CA 1
ATOM 4262 C C . SER A 1 534 ? 34.414 -18.878 21.220 1.00 84.88 534 SER A C 1
ATOM 4264 O O . SER A 1 534 ? 34.167 -19.525 20.199 1.00 84.88 534 SER A O 1
ATOM 4266 N N . ALA A 1 535 ? 33.439 -18.273 21.902 1.00 90.31 535 ALA A N 1
ATOM 4267 C CA . ALA A 1 535 ? 32.048 -18.267 21.489 1.00 90.31 535 ALA A CA 1
ATOM 4268 C C . ALA A 1 535 ? 31.287 -17.022 21.959 1.00 90.31 535 ALA A C 1
ATOM 4270 O O . ALA A 1 535 ? 31.573 -16.450 23.008 1.00 90.31 535 ALA A O 1
ATOM 4271 N N . ILE A 1 536 ? 30.258 -16.653 21.199 1.00 92.31 536 ILE A N 1
ATOM 4272 C CA . ILE A 1 536 ? 29.300 -15.599 21.530 1.00 92.31 536 ILE A CA 1
ATOM 4273 C C . ILE A 1 536 ? 27.907 -16.221 21.663 1.00 92.31 536 ILE A C 1
ATOM 4275 O O . ILE A 1 536 ? 27.468 -16.959 20.782 1.00 92.31 536 ILE A O 1
ATOM 4279 N N . THR A 1 537 ? 27.190 -15.911 22.741 1.00 92.94 537 THR A N 1
ATOM 4280 C CA . THR A 1 537 ? 25.807 -16.363 22.955 1.00 92.94 537 THR A CA 1
ATOM 4281 C C . THR A 1 537 ? 24.820 -15.231 22.694 1.00 92.94 537 THR A C 1
ATOM 4283 O O . THR A 1 537 ? 24.956 -14.139 23.252 1.00 92.94 537 THR A O 1
ATOM 4286 N N . VAL A 1 538 ? 23.798 -15.512 21.883 1.00 91.75 538 VAL A N 1
ATOM 4287 C CA . VAL A 1 538 ? 22.692 -14.605 21.548 1.00 91.75 538 VAL A CA 1
ATOM 4288 C C . VAL A 1 538 ? 21.378 -15.206 22.048 1.00 91.75 538 VAL A C 1
ATOM 4290 O O . VAL A 1 538 ? 21.015 -16.318 21.666 1.00 91.75 538 VAL A O 1
ATOM 4293 N N . ASN A 1 539 ? 20.661 -14.455 22.889 1.00 91.00 539 ASN A N 1
ATOM 4294 C CA . ASN A 1 539 ? 19.408 -14.882 23.516 1.00 91.00 539 ASN A CA 1
ATOM 4295 C C . ASN A 1 539 ? 18.213 -14.079 23.001 1.00 91.00 539 ASN A C 1
ATOM 4297 O O . ASN A 1 539 ? 18.217 -12.849 23.084 1.00 91.00 539 ASN A O 1
ATOM 4301 N N . PHE A 1 540 ? 17.168 -14.778 22.564 1.00 88.50 540 PHE A N 1
ATOM 4302 C CA . PHE A 1 540 ? 15.926 -14.206 22.048 1.00 88.50 540 PHE A CA 1
ATOM 4303 C C . PHE A 1 540 ? 14.812 -14.170 23.098 1.00 88.50 540 PHE A C 1
ATOM 4305 O O . PHE A 1 540 ? 14.774 -14.968 24.033 1.00 88.50 540 PHE A O 1
ATOM 4312 N N . ASP A 1 541 ? 13.864 -13.255 22.909 1.00 84.31 541 ASP A N 1
ATOM 4313 C CA . ASP A 1 541 ? 12.726 -13.014 23.802 1.00 84.31 541 ASP A CA 1
ATOM 4314 C C . ASP A 1 541 ? 11.608 -14.046 23.755 1.00 84.31 541 ASP A C 1
ATOM 4316 O O . ASP A 1 541 ? 10.686 -14.012 24.574 1.00 84.31 541 ASP A O 1
ATOM 4320 N N . ARG A 1 542 ? 11.713 -14.991 22.827 1.00 85.00 542 ARG A N 1
ATOM 4321 C CA . ARG A 1 542 ? 10.732 -16.039 22.583 1.00 85.00 542 ARG A CA 1
ATOM 4322 C C . ARG A 1 542 ? 11.371 -17.230 21.889 1.00 85.00 542 ARG A C 1
ATOM 4324 O O . ARG A 1 542 ? 12.475 -17.148 21.357 1.00 85.00 542 ARG A O 1
ATOM 4331 N N . SER A 1 543 ? 10.631 -18.331 21.865 1.00 88.69 543 SER A N 1
ATOM 4332 C CA . SER A 1 543 ? 10.983 -19.501 21.069 1.00 88.69 543 SER A CA 1
ATOM 4333 C C . SER A 1 543 ? 10.872 -19.200 19.575 1.00 88.69 543 SER A C 1
ATOM 4335 O O . SER A 1 543 ? 9.884 -18.628 19.115 1.00 88.69 543 SER A O 1
ATOM 4337 N N . THR A 1 544 ? 11.874 -19.636 18.830 1.00 88.69 544 THR A N 1
ATOM 4338 C CA . THR A 1 544 ? 12.039 -19.455 17.390 1.00 88.69 544 THR A CA 1
ATOM 4339 C C . THR A 1 544 ? 11.908 -20.783 16.651 1.00 88.69 544 THR A C 1
ATOM 4341 O O . THR A 1 544 ? 11.971 -21.850 17.264 1.00 88.69 544 THR A O 1
ATOM 4344 N N . LEU A 1 545 ? 11.734 -20.714 15.333 1.00 87.38 545 LEU A N 1
ATOM 4345 C CA . LEU A 1 545 ? 11.657 -21.873 14.442 1.00 87.38 545 LEU A CA 1
ATOM 4346 C C . LEU A 1 545 ? 13.008 -22.564 14.195 1.00 87.38 545 LEU A C 1
ATOM 4348 O O . LEU A 1 545 ? 13.028 -23.583 13.518 1.00 87.38 545 LEU A O 1
ATOM 4352 N N . GLN A 1 546 ? 14.124 -22.045 14.724 1.00 88.12 546 GLN A N 1
ATOM 4353 C CA . GLN A 1 546 ? 15.462 -22.641 14.562 1.00 88.12 546 GLN A CA 1
ATOM 4354 C C . GLN A 1 546 ? 15.834 -22.929 13.092 1.00 88.12 546 GLN A C 1
ATOM 4356 O O . GLN A 1 546 ? 16.425 -23.957 12.770 1.00 88.12 546 GLN A O 1
ATOM 4361 N N . GLY A 1 547 ? 15.444 -22.035 12.180 1.00 75.44 547 GLY A N 1
ATOM 4362 C CA . GLY A 1 547 ? 15.669 -22.200 10.740 1.00 75.44 547 GLY A CA 1
ATOM 4363 C C . GLY A 1 547 ? 14.702 -23.158 10.029 1.00 75.44 547 GLY A C 1
ATOM 4364 O O . GLY A 1 547 ? 14.854 -23.362 8.829 1.00 75.44 547 GLY A O 1
ATOM 4365 N N . ALA A 1 548 ? 13.699 -23.721 10.720 1.00 80.50 548 ALA A N 1
ATOM 4366 C CA . ALA A 1 548 ? 12.627 -24.470 10.066 1.00 80.50 548 ALA A CA 1
ATOM 4367 C C . ALA A 1 548 ? 11.894 -23.587 9.046 1.00 80.50 548 ALA A C 1
ATOM 4369 O O . ALA A 1 548 ? 11.654 -22.396 9.276 1.00 80.50 548 ALA A O 1
ATOM 4370 N N . ARG A 1 549 ? 11.537 -24.187 7.909 1.00 75.12 549 ARG A N 1
ATOM 4371 C CA . ARG A 1 549 ? 11.014 -23.459 6.759 1.00 75.12 549 ARG A CA 1
ATOM 4372 C C . ARG A 1 549 ? 9.529 -23.178 6.937 1.00 75.12 549 ARG A C 1
ATOM 4374 O O . ARG A 1 549 ? 8.738 -24.043 7.305 1.00 75.12 549 ARG A O 1
ATOM 4381 N N . GLN A 1 550 ? 9.140 -21.958 6.609 1.00 73.88 550 GLN A N 1
ATOM 4382 C CA . GLN A 1 550 ? 7.742 -21.591 6.468 1.00 73.88 550 GLN A CA 1
ATOM 4383 C C . GLN A 1 550 ? 7.225 -22.030 5.099 1.00 73.88 550 GLN A C 1
ATOM 4385 O O . GLN A 1 550 ? 7.891 -21.833 4.078 1.00 73.88 550 GLN A O 1
ATOM 4390 N N . VAL A 1 551 ? 6.054 -22.661 5.075 1.00 70.69 551 VAL A N 1
ATOM 4391 C CA . VAL A 1 551 ? 5.406 -23.087 3.836 1.00 70.69 551 VAL A CA 1
ATOM 4392 C C . VAL A 1 551 ? 4.087 -22.351 3.701 1.00 70.69 551 VAL A C 1
ATOM 4394 O O . VAL A 1 551 ? 3.171 -22.548 4.496 1.00 70.69 551 VAL A O 1
ATOM 4397 N N . ASP A 1 552 ? 4.028 -21.530 2.666 1.00 64.12 552 ASP A N 1
ATOM 4398 C CA . ASP A 1 552 ? 2.816 -20.942 2.117 1.00 64.12 552 ASP A CA 1
ATOM 4399 C C . ASP A 1 552 ? 2.250 -21.919 1.067 1.00 64.12 552 ASP A C 1
ATOM 4401 O O . ASP A 1 552 ? 2.961 -22.341 0.144 1.00 64.12 552 ASP A O 1
ATOM 4405 N N . LEU A 1 553 ? 1.003 -22.356 1.250 1.00 62.97 553 LEU A N 1
ATOM 4406 C CA . LEU A 1 553 ? 0.331 -23.301 0.358 1.00 62.97 553 LEU A CA 1
ATOM 4407 C C . LEU A 1 553 ? -0.567 -22.614 -0.673 1.00 62.97 553 LEU A C 1
ATOM 4409 O O . LEU A 1 553 ? -0.981 -23.274 -1.632 1.00 62.97 553 LEU A O 1
ATOM 4413 N N . ASN A 1 554 ? -0.902 -21.341 -0.486 1.00 56.09 554 ASN A N 1
ATOM 4414 C CA . ASN A 1 554 ? -1.914 -20.638 -1.269 1.00 56.09 554 ASN A CA 1
ATOM 4415 C C . ASN A 1 554 ? -1.344 -19.438 -2.065 1.00 56.09 554 ASN A C 1
ATOM 4417 O O . ASN A 1 554 ? -2.041 -18.911 -2.934 1.00 56.09 554 ASN A O 1
ATOM 4421 N N . GLY A 1 555 ? -0.071 -19.086 -1.863 1.00 54.12 555 GLY A N 1
ATOM 4422 C CA . GLY A 1 555 ? 0.635 -18.010 -2.555 1.00 54.12 555 GLY A CA 1
ATOM 4423 C C . GLY A 1 555 ? 0.377 -16.616 -1.979 1.00 54.12 555 GLY A C 1
ATOM 4424 O O . GLY A 1 555 ? 0.600 -15.633 -2.692 1.00 54.12 555 GLY A O 1
ATOM 4425 N N . ASP A 1 556 ? -0.129 -16.510 -0.748 1.00 52.53 556 ASP A N 1
ATOM 4426 C CA . ASP A 1 556 ? -0.401 -15.242 -0.062 1.00 52.53 556 ASP A CA 1
ATOM 4427 C C . ASP A 1 556 ? 0.810 -14.682 0.718 1.00 52.53 556 ASP A C 1
ATOM 4429 O O . ASP A 1 556 ? 0.717 -13.611 1.317 1.00 52.53 556 ASP A O 1
ATOM 4433 N N . LEU A 1 557 ? 1.966 -15.357 0.661 1.00 54.78 557 LEU A N 1
ATOM 4434 C CA . LEU A 1 557 ? 3.195 -15.066 1.413 1.00 54.78 557 LEU A CA 1
ATOM 4435 C C . LEU A 1 557 ? 3.061 -15.248 2.939 1.00 54.78 557 LEU A C 1
ATOM 4437 O O . LEU A 1 557 ? 4.053 -15.092 3.658 1.00 54.78 557 LEU A O 1
ATOM 4441 N N . ILE A 1 558 ? 1.882 -15.624 3.445 1.00 62.75 558 ILE A N 1
ATOM 4442 C CA . ILE A 1 558 ? 1.631 -15.983 4.838 1.00 62.75 558 ILE A CA 1
ATOM 4443 C C . ILE A 1 558 ? 1.907 -17.481 5.012 1.00 62.75 558 ILE A C 1
ATOM 4445 O O . ILE A 1 558 ? 1.387 -18.327 4.289 1.00 62.75 558 ILE A O 1
ATOM 4449 N N . PRO A 1 559 ? 2.705 -17.870 6.015 1.00 66.88 559 PRO A N 1
ATOM 4450 C CA . PRO A 1 559 ? 2.915 -19.281 6.300 1.00 66.88 559 PRO A CA 1
ATOM 4451 C C . PRO A 1 559 ? 1.613 -19.975 6.728 1.00 66.88 559 PRO A C 1
ATOM 4453 O O . PRO A 1 559 ? 0.971 -19.588 7.707 1.00 66.88 559 PRO A O 1
ATOM 4456 N N . ASP A 1 560 ? 1.257 -21.067 6.056 1.00 67.12 560 ASP A N 1
ATOM 4457 C CA . ASP A 1 560 ? 0.148 -21.939 6.454 1.00 67.12 560 ASP A CA 1
ATOM 4458 C C . ASP A 1 560 ? 0.606 -23.024 7.431 1.00 67.12 560 ASP A C 1
ATOM 4460 O O . ASP A 1 560 ? -0.117 -23.405 8.357 1.00 67.12 560 ASP A O 1
ATOM 4464 N N . GLN A 1 561 ? 1.824 -23.530 7.226 1.00 77.12 561 GLN A N 1
ATOM 4465 C CA . GLN A 1 561 ? 2.406 -24.618 8.005 1.00 77.12 561 GLN A CA 1
ATOM 4466 C C . GLN A 1 561 ? 3.921 -24.463 8.158 1.00 77.12 561 GLN A C 1
ATOM 4468 O O . GLN A 1 561 ? 4.589 -23.783 7.377 1.00 77.12 561 GLN A O 1
ATOM 4473 N N . VAL A 1 562 ? 4.466 -25.104 9.193 1.00 79.12 562 VAL A N 1
ATOM 4474 C CA . VAL A 1 562 ? 5.914 -25.195 9.403 1.00 79.12 562 VAL A CA 1
ATOM 4475 C C . VAL A 1 562 ? 6.398 -26.515 8.828 1.00 79.12 562 VAL A C 1
ATOM 4477 O O . VAL A 1 562 ? 5.892 -27.577 9.197 1.00 79.12 562 VAL A O 1
ATOM 4480 N N . ASP A 1 563 ? 7.404 -26.440 7.971 1.00 79.94 563 ASP A N 1
ATOM 4481 C CA . ASP A 1 563 ? 8.204 -27.582 7.567 1.00 79.94 563 ASP A CA 1
ATOM 4482 C C . ASP A 1 563 ? 9.425 -27.704 8.488 1.00 79.94 563 ASP A C 1
ATOM 4484 O O . ASP A 1 563 ? 10.411 -26.967 8.382 1.00 79.94 563 ASP A O 1
ATOM 4488 N N . TYR A 1 564 ? 9.326 -28.643 9.429 1.00 82.50 564 TYR A N 1
ATOM 4489 C CA . TYR A 1 564 ? 10.382 -28.948 10.390 1.00 82.50 564 TYR A CA 1
ATOM 4490 C C . TYR A 1 564 ? 11.497 -29.829 9.803 1.00 82.50 564 TYR A C 1
ATOM 4492 O O . TYR A 1 564 ? 12.485 -30.064 10.490 1.00 82.50 564 TYR A O 1
ATOM 4500 N N . GLU A 1 565 ? 11.402 -30.301 8.552 1.00 77.50 565 GLU A N 1
ATOM 4501 C CA . GLU A 1 565 ? 12.457 -31.135 7.951 1.00 77.50 565 GLU A CA 1
ATOM 4502 C C . GLU A 1 565 ? 13.782 -30.378 7.784 1.00 77.50 565 GLU A C 1
ATOM 4504 O O . GLU A 1 565 ? 14.850 -30.985 7.812 1.00 77.50 565 GLU A O 1
ATOM 4509 N N . MET A 1 566 ? 13.719 -29.050 7.638 1.00 69.50 566 MET A N 1
ATOM 4510 C CA . MET A 1 566 ? 14.891 -28.176 7.495 1.00 69.50 566 MET A CA 1
ATOM 4511 C C . MET A 1 566 ? 15.337 -27.520 8.807 1.00 69.50 566 MET A C 1
ATOM 4513 O O . MET A 1 566 ? 16.172 -26.616 8.788 1.00 69.50 566 MET A O 1
ATOM 4517 N N . GLN A 1 567 ? 14.787 -27.945 9.947 1.00 83.00 567 GLN A N 1
ATOM 4518 C CA . GLN A 1 567 ? 15.194 -27.425 11.247 1.00 83.00 567 GLN A CA 1
ATOM 4519 C C . GLN A 1 567 ? 16.701 -27.644 11.464 1.00 83.00 567 GLN A C 1
ATOM 4521 O O . GLN A 1 567 ? 17.242 -28.725 11.215 1.00 83.00 567 GLN A O 1
ATOM 4526 N N . ARG A 1 568 ? 17.410 -26.591 11.882 1.00 81.81 568 ARG A N 1
ATOM 4527 C CA . ARG A 1 568 ? 18.870 -26.609 12.025 1.00 81.81 568 ARG A CA 1
ATOM 4528 C C . ARG A 1 568 ? 19.268 -27.156 13.394 1.00 81.81 568 ARG A C 1
ATOM 4530 O O . ARG A 1 568 ? 19.596 -26.401 14.307 1.00 81.81 568 ARG A O 1
ATOM 4537 N N . ASP A 1 569 ? 19.266 -28.479 13.508 1.00 81.12 569 ASP A N 1
ATOM 4538 C CA . ASP A 1 569 ? 19.689 -29.183 14.728 1.00 81.12 569 ASP A CA 1
ATOM 4539 C C . ASP A 1 569 ? 21.217 -29.394 14.808 1.00 81.12 569 ASP A C 1
ATOM 4541 O O . ASP A 1 569 ? 21.760 -29.696 15.873 1.00 81.12 569 ASP A O 1
ATOM 4545 N N . GLU A 1 570 ? 21.925 -29.210 13.691 1.00 87.62 570 GLU A N 1
ATOM 4546 C CA . GLU A 1 570 ? 23.385 -29.320 13.575 1.00 87.62 570 GLU A CA 1
ATOM 4547 C C . GLU A 1 570 ? 24.048 -27.943 13.360 1.00 87.62 570 GLU A C 1
ATOM 4549 O O . GLU A 1 570 ? 23.362 -26.985 12.990 1.00 87.62 570 GLU A O 1
ATOM 4554 N N . PRO A 1 571 ? 25.374 -27.804 13.589 1.00 90.56 571 PRO A N 1
ATOM 4555 C CA . PRO A 1 571 ? 26.093 -26.565 13.297 1.00 90.56 571 PRO A CA 1
ATOM 4556 C C . PRO A 1 571 ? 25.939 -26.134 11.831 1.00 90.56 571 PRO A C 1
ATOM 4558 O O . PRO A 1 571 ? 26.083 -26.952 10.923 1.00 90.56 571 PRO A O 1
ATOM 4561 N N . PHE A 1 572 ? 25.691 -24.845 11.605 1.00 90.94 572 PHE A N 1
ATOM 4562 C CA . PHE A 1 572 ? 25.402 -24.266 10.292 1.00 90.94 572 PHE A CA 1
ATOM 4563 C C . PHE A 1 572 ? 26.145 -22.941 10.071 1.00 90.94 572 PHE A C 1
ATOM 4565 O O . PHE A 1 572 ? 26.691 -22.348 11.012 1.00 90.94 572 PHE A O 1
ATOM 4572 N N . ASP A 1 573 ? 26.170 -22.482 8.818 1.00 90.19 573 ASP A N 1
ATOM 4573 C CA . ASP A 1 573 ? 26.818 -21.229 8.438 1.00 90.19 573 ASP A CA 1
ATOM 4574 C C . ASP A 1 573 ? 26.085 -20.029 9.053 1.00 90.19 573 ASP A C 1
ATOM 4576 O O . ASP A 1 573 ? 24.885 -19.831 8.862 1.00 90.19 573 ASP A O 1
ATOM 4580 N N . CYS A 1 574 ? 26.820 -19.194 9.787 1.00 89.31 574 CYS A N 1
ATOM 4581 C CA . CYS A 1 574 ? 26.271 -17.991 10.397 1.00 89.31 574 CYS A CA 1
ATOM 4582 C C . CYS A 1 574 ? 25.731 -16.980 9.375 1.00 89.31 574 CYS A C 1
ATOM 4584 O O . CYS A 1 574 ? 24.898 -16.153 9.750 1.00 89.31 574 CYS A O 1
ATOM 4586 N N . ALA A 1 575 ? 26.147 -17.055 8.105 1.00 86.31 575 ALA A N 1
ATOM 4587 C CA . ALA A 1 575 ? 25.593 -16.239 7.025 1.00 86.31 575 ALA A CA 1
ATOM 4588 C C . ALA A 1 575 ? 24.121 -16.532 6.710 1.00 86.31 575 ALA A C 1
ATOM 4590 O O . ALA A 1 575 ? 23.452 -15.697 6.111 1.00 86.31 575 ALA A O 1
ATOM 4591 N N . GLU A 1 576 ? 23.584 -17.668 7.161 1.00 84.88 576 GLU A N 1
ATOM 4592 C CA . GLU A 1 576 ? 22.154 -17.963 7.037 1.00 84.88 576 GLU A CA 1
ATOM 4593 C C . GLU A 1 576 ? 21.291 -17.190 8.049 1.00 84.88 576 GLU A C 1
ATOM 4595 O O . GLU A 1 576 ? 20.085 -17.075 7.858 1.00 84.88 576 GLU A O 1
ATOM 4600 N N . LEU A 1 577 ? 21.883 -16.667 9.132 1.00 86.69 577 LEU A N 1
ATOM 4601 C CA . LEU A 1 577 ? 21.154 -15.990 10.213 1.00 86.69 577 LEU A CA 1
ATOM 4602 C C . LEU A 1 577 ? 21.563 -14.526 10.405 1.00 86.69 577 LEU A C 1
ATOM 4604 O O . LEU A 1 577 ? 20.750 -13.711 10.845 1.00 86.69 577 LEU A O 1
ATOM 4608 N N . PHE A 1 578 ? 22.813 -14.179 10.112 1.00 86.88 578 PHE A N 1
ATOM 4609 C CA . PHE A 1 578 ? 23.365 -12.845 10.322 1.00 86.88 578 PHE A CA 1
ATOM 4610 C C . PHE A 1 578 ? 23.677 -12.160 8.991 1.00 86.88 578 PHE A C 1
ATOM 4612 O O . PHE A 1 578 ? 24.056 -12.800 8.017 1.00 86.88 578 PHE A O 1
ATOM 4619 N N . SER A 1 579 ? 23.528 -10.836 8.966 1.00 82.62 579 SER A N 1
ATOM 4620 C CA . SER A 1 579 ? 23.837 -10.001 7.798 1.00 82.62 579 SER A CA 1
ATOM 4621 C C . SER A 1 579 ? 25.293 -10.141 7.337 1.00 82.62 579 SER A C 1
ATOM 4623 O O . SER A 1 579 ? 26.183 -10.437 8.140 1.00 82.62 579 SER A O 1
ATOM 4625 N N . GLU A 1 580 ? 25.555 -9.818 6.068 1.00 82.75 580 GLU A N 1
ATOM 4626 C CA . GLU A 1 580 ? 26.904 -9.850 5.487 1.00 82.75 580 GLU A CA 1
ATOM 4627 C C . GLU A 1 580 ? 27.914 -9.042 6.327 1.00 82.75 580 GLU A C 1
ATOM 4629 O O . GLU A 1 580 ? 28.975 -9.557 6.684 1.00 82.75 580 GLU A O 1
ATOM 4634 N N . GLU A 1 581 ? 27.548 -7.832 6.775 1.00 81.12 581 GLU A N 1
ATOM 4635 C CA . GLU A 1 581 ? 28.403 -7.000 7.641 1.00 81.12 581 GLU A CA 1
ATOM 4636 C C . GLU A 1 581 ? 28.776 -7.710 8.955 1.00 81.12 581 GLU A C 1
ATOM 4638 O O . GLU A 1 581 ? 29.897 -7.591 9.454 1.00 81.12 581 GLU A O 1
ATOM 4643 N N . SER A 1 582 ? 27.839 -8.465 9.525 1.00 86.06 582 SER A N 1
ATOM 4644 C CA . SER A 1 582 ? 28.051 -9.180 10.785 1.00 86.06 582 SER A CA 1
ATOM 4645 C C . SER A 1 582 ? 28.906 -10.420 10.580 1.00 86.06 582 SER A C 1
ATOM 4647 O O . SER A 1 582 ? 29.817 -10.671 11.365 1.00 86.06 582 SER A O 1
ATOM 4649 N N . THR A 1 583 ? 28.671 -11.164 9.499 1.00 86.44 583 THR A N 1
ATOM 4650 C CA . THR A 1 583 ? 29.472 -12.346 9.148 1.00 86.44 583 THR A CA 1
ATOM 4651 C C . THR A 1 583 ? 30.927 -11.981 8.862 1.00 86.44 583 THR A C 1
ATOM 4653 O O . THR A 1 583 ? 31.830 -12.685 9.303 1.00 86.44 583 THR A O 1
ATOM 4656 N N . TRP A 1 584 ? 31.182 -10.818 8.253 1.00 84.12 584 TRP A N 1
ATOM 4657 C CA . TRP A 1 584 ? 32.537 -10.302 8.055 1.00 84.12 584 TRP A CA 1
ATOM 4658 C C . TRP A 1 584 ? 33.303 -10.115 9.375 1.00 84.12 584 TRP A C 1
ATOM 4660 O O . TRP A 1 584 ? 34.506 -10.378 9.445 1.00 84.12 584 TRP A O 1
ATOM 4670 N N . LYS A 1 585 ? 32.608 -9.689 10.439 1.00 85.62 585 LYS A N 1
ATOM 4671 C CA . LYS A 1 585 ? 33.189 -9.527 11.785 1.00 85.62 585 LYS A CA 1
ATOM 4672 C C . LYS A 1 585 ? 33.326 -10.862 12.520 1.00 85.62 585 LYS A C 1
ATOM 4674 O O . LYS A 1 585 ? 34.319 -11.079 13.207 1.00 85.62 585 LYS A O 1
ATOM 4679 N N . LEU A 1 586 ? 32.339 -11.747 12.383 1.00 86.31 586 LEU A N 1
ATOM 4680 C CA . LEU A 1 586 ? 32.301 -13.050 13.056 1.00 86.31 586 LEU A CA 1
ATOM 4681 C C . LEU A 1 586 ? 33.287 -14.068 12.462 1.00 86.31 586 LEU A C 1
ATOM 4683 O O . LEU A 1 586 ? 33.721 -14.971 13.176 1.00 86.31 586 LEU A O 1
ATOM 4687 N N . GLY A 1 587 ? 33.648 -13.927 11.186 1.00 84.44 587 GLY A N 1
ATOM 4688 C CA . GLY A 1 587 ? 34.516 -14.851 10.455 1.00 84.44 587 GLY A CA 1
ATOM 4689 C C . GLY A 1 587 ? 33.750 -15.731 9.464 1.00 84.44 587 GLY A C 1
ATOM 4690 O O . GLY A 1 587 ? 32.521 -15.767 9.453 1.00 84.44 587 GLY A O 1
ATOM 4691 N N . GLN A 1 588 ? 34.494 -16.426 8.601 1.00 83.31 588 GLN A N 1
ATOM 4692 C CA . GLN A 1 588 ? 33.933 -17.257 7.532 1.00 83.31 588 GLN A CA 1
ATOM 4693 C C . GLN A 1 588 ? 33.733 -18.712 7.979 1.00 83.31 588 GLN A C 1
ATOM 4695 O O . GLN A 1 588 ? 34.510 -19.256 8.767 1.00 83.31 588 GLN A O 1
ATOM 4700 N N . TRP A 1 589 ? 32.707 -19.366 7.436 1.00 84.12 589 TRP A N 1
ATOM 4701 C CA . TRP A 1 589 ? 32.524 -20.813 7.545 1.00 84.12 589 TRP A CA 1
ATOM 4702 C C . TRP A 1 589 ? 33.666 -21.559 6.822 1.00 84.12 589 TRP A C 1
ATOM 4704 O O . TRP A 1 589 ? 34.089 -21.118 5.750 1.00 84.12 589 TRP A O 1
ATOM 4714 N N . PRO A 1 590 ? 34.180 -22.694 7.341 1.00 85.38 590 PRO A N 1
ATOM 4715 C CA . PRO A 1 590 ? 33.704 -23.480 8.487 1.00 85.38 590 PRO A CA 1
ATOM 4716 C C . PRO A 1 590 ? 34.350 -23.136 9.836 1.00 85.38 590 PRO A C 1
ATOM 4718 O O . PRO A 1 590 ? 34.061 -23.813 10.827 1.00 85.38 590 PRO A O 1
ATOM 4721 N N . ASP A 1 591 ? 35.231 -22.134 9.879 1.00 85.75 591 ASP A N 1
ATOM 4722 C CA . ASP A 1 591 ? 35.971 -21.765 11.091 1.00 85.75 591 ASP A CA 1
ATOM 4723 C C . ASP A 1 591 ? 35.063 -21.092 12.130 1.00 85.75 591 ASP A C 1
ATOM 4725 O O . ASP A 1 591 ? 35.240 -21.287 13.332 1.00 85.75 591 ASP A O 1
ATOM 4729 N N . THR A 1 592 ? 34.055 -20.352 11.664 1.00 88.81 592 THR A N 1
ATOM 4730 C CA . THR A 1 592 ? 32.975 -19.802 12.491 1.00 88.81 592 THR A CA 1
ATOM 4731 C C . THR A 1 592 ? 31.692 -20.594 12.259 1.00 88.81 592 THR A C 1
ATOM 4733 O O . THR A 1 592 ? 31.291 -20.797 11.115 1.00 88.81 592 THR A O 1
ATOM 4736 N N . GLN A 1 593 ? 31.037 -21.042 13.335 1.00 92.69 593 GLN A N 1
ATOM 4737 C CA . GLN A 1 593 ? 29.866 -21.926 13.264 1.00 92.69 593 GLN A CA 1
ATOM 4738 C C . GLN A 1 593 ? 28.742 -21.457 14.180 1.00 92.69 593 GLN A C 1
ATOM 4740 O O . GLN A 1 593 ? 28.967 -21.193 15.362 1.00 92.69 593 GLN A O 1
ATOM 4745 N N . CYS A 1 594 ? 27.518 -21.437 13.664 1.00 92.88 594 CYS A N 1
ATOM 4746 C CA . CYS A 1 594 ? 26.323 -21.142 14.439 1.00 92.88 594 CYS A CA 1
ATOM 4747 C C . CYS A 1 594 ? 25.626 -22.439 14.851 1.00 92.88 594 CYS A C 1
ATOM 4749 O O . CYS A 1 594 ? 25.538 -23.387 14.077 1.00 92.88 594 CYS A O 1
ATOM 4751 N N . LEU A 1 595 ? 25.147 -22.501 16.092 1.00 94.12 595 LEU A N 1
ATOM 4752 C CA . LEU A 1 595 ? 24.441 -23.660 16.628 1.00 94.12 595 LEU A CA 1
ATOM 4753 C C . LEU A 1 595 ? 23.303 -23.213 17.542 1.00 94.12 595 LEU A C 1
ATOM 4755 O O . LEU A 1 595 ? 23.514 -22.450 18.489 1.00 94.12 595 LEU A O 1
ATOM 4759 N N . TRP A 1 596 ? 22.114 -23.763 17.316 1.00 92.25 596 TRP A N 1
ATOM 4760 C CA . TRP A 1 596 ? 20.995 -23.615 18.238 1.00 92.25 596 TRP A CA 1
ATOM 4761 C C . TRP A 1 596 ? 21.229 -24.456 19.497 1.00 92.25 596 TRP A C 1
ATOM 4763 O O . TRP A 1 596 ? 21.370 -25.674 19.441 1.00 92.25 596 TRP A O 1
ATOM 4773 N N . ARG A 1 597 ? 21.280 -23.805 20.663 1.00 89.62 597 ARG A N 1
ATOM 4774 C CA . ARG A 1 597 ? 21.348 -24.480 21.975 1.00 89.62 597 ARG A CA 1
ATOM 4775 C C . ARG A 1 597 ? 19.964 -24.759 22.544 1.00 89.62 597 ARG A C 1
ATOM 4777 O O . ARG A 1 597 ? 19.774 -25.724 23.279 1.00 89.62 597 ARG A O 1
ATOM 4784 N N . SER A 1 598 ? 19.008 -23.905 22.203 1.00 89.88 598 SER A N 1
ATOM 4785 C CA . SER A 1 598 ? 17.591 -24.047 22.517 1.00 89.88 598 SER A CA 1
ATOM 4786 C C . SER A 1 598 ? 16.765 -23.307 21.466 1.00 89.88 598 SER A C 1
ATOM 4788 O O . SER A 1 598 ? 17.323 -22.668 20.575 1.00 89.88 598 SER A O 1
ATOM 4790 N N . ASN A 1 599 ? 15.436 -23.327 21.582 1.00 87.75 599 ASN A N 1
ATOM 4791 C CA . ASN A 1 599 ? 14.572 -22.591 20.656 1.00 87.75 599 ASN A CA 1
ATOM 4792 C C . ASN A 1 599 ? 14.759 -21.068 20.761 1.00 87.75 599 ASN A C 1
ATOM 4794 O O . ASN A 1 599 ? 14.273 -20.346 19.902 1.00 87.75 599 ASN A O 1
ATOM 4798 N N . SER A 1 600 ? 15.428 -20.553 21.792 1.00 89.81 600 SER A N 1
ATOM 4799 C CA . SER A 1 600 ? 15.632 -19.116 22.010 1.00 89.81 600 SER A CA 1
ATOM 4800 C C . SER A 1 600 ? 17.101 -18.732 22.203 1.00 89.81 600 SER A C 1
ATOM 4802 O O . SER A 1 600 ? 17.372 -17.605 22.604 1.00 89.81 600 SER A O 1
ATOM 4804 N N . GLU A 1 601 ? 18.048 -19.638 21.950 1.00 91.88 601 GLU A N 1
ATOM 4805 C CA . GLU A 1 601 ? 19.479 -19.395 22.174 1.00 91.88 601 GLU A CA 1
ATOM 4806 C C . GLU A 1 601 ? 20.312 -19.910 20.999 1.00 91.88 601 GLU A C 1
ATOM 4808 O O . GLU A 1 601 ? 20.282 -21.106 20.686 1.00 91.88 601 GLU A O 1
ATOM 4813 N N . VAL A 1 602 ? 21.098 -19.010 20.403 1.00 93.06 602 VAL A N 1
ATOM 4814 C CA . VAL A 1 602 ? 22.133 -19.332 19.410 1.00 93.06 602 VAL A CA 1
ATOM 4815 C C . VAL A 1 602 ? 23.497 -19.121 20.034 1.00 93.06 602 VAL A C 1
ATOM 4817 O O . VAL A 1 602 ? 23.783 -18.065 20.600 1.00 93.06 602 VAL A O 1
ATOM 4820 N N . ARG A 1 603 ? 24.362 -20.117 19.873 1.00 93.44 603 ARG A N 1
ATOM 4821 C CA . ARG A 1 603 ? 25.787 -20.014 20.160 1.00 93.44 603 ARG A CA 1
ATOM 4822 C C . ARG A 1 603 ? 26.551 -19.900 18.849 1.00 93.44 603 ARG A C 1
ATOM 4824 O O . ARG A 1 603 ? 26.422 -20.759 17.981 1.00 93.44 603 ARG A O 1
ATOM 4831 N N . ILE A 1 604 ? 27.373 -18.869 18.747 1.00 93.56 604 ILE A N 1
ATOM 4832 C CA . ILE A 1 604 ? 28.301 -18.633 17.648 1.00 93.56 604 ILE A CA 1
ATOM 4833 C C . ILE A 1 604 ? 29.676 -19.065 18.139 1.00 93.56 604 ILE A C 1
ATOM 4835 O O . ILE A 1 604 ? 30.234 -18.413 19.013 1.00 93.56 604 ILE A O 1
ATOM 4839 N N . ASN A 1 605 ? 30.216 -20.166 17.636 1.00 92.06 605 ASN A N 1
ATOM 4840 C CA . ASN A 1 605 ? 31.612 -20.523 17.872 1.00 92.06 605 ASN A CA 1
ATOM 4841 C C . ASN A 1 605 ? 32.467 -19.720 16.893 1.00 92.06 605 ASN A C 1
ATOM 4843 O O . ASN A 1 605 ? 32.218 -19.776 15.690 1.00 92.06 605 ASN A O 1
ATOM 4847 N N . ILE A 1 606 ? 33.429 -18.961 17.407 1.00 86.50 606 ILE A N 1
ATOM 4848 C CA . ILE A 1 606 ? 34.252 -18.036 16.626 1.00 86.50 606 ILE A CA 1
ATOM 4849 C C . ILE A 1 606 ? 35.658 -18.604 16.436 1.00 86.50 606 ILE A C 1
ATOM 4851 O O . ILE A 1 606 ? 36.254 -19.137 17.372 1.00 86.50 606 ILE A O 1
ATOM 4855 N N . GLY A 1 607 ? 36.164 -18.503 15.206 1.00 77.75 607 GLY A N 1
ATOM 4856 C CA . GLY A 1 607 ? 37.526 -18.889 14.841 1.00 77.75 607 GLY A CA 1
ATOM 4857 C C . GLY A 1 607 ? 38.541 -17.767 15.094 1.00 77.75 607 GLY A C 1
ATOM 4858 O O . GLY A 1 607 ? 38.617 -17.198 16.181 1.00 77.75 607 GLY A O 1
ATOM 4859 N N . LEU A 1 608 ? 39.342 -17.431 14.077 1.00 68.50 608 LEU A N 1
ATOM 4860 C CA . LEU A 1 608 ? 40.269 -16.292 14.133 1.00 68.50 608 LEU A CA 1
ATOM 4861 C C . LEU A 1 608 ? 39.482 -14.971 14.266 1.00 68.50 608 LEU A C 1
ATOM 4863 O O . LEU A 1 608 ? 38.679 -14.623 13.403 1.00 68.50 608 LEU A O 1
ATOM 4867 N N . VAL A 1 609 ? 39.702 -14.262 15.375 1.00 65.62 609 VAL A N 1
ATOM 4868 C CA . VAL A 1 609 ? 38.840 -13.172 15.864 1.00 65.62 609 VAL A CA 1
ATOM 4869 C C . VAL A 1 609 ? 38.995 -11.879 15.050 1.00 65.62 609 VAL A C 1
ATOM 4871 O O . VAL A 1 609 ? 40.081 -11.305 15.011 1.00 65.62 609 VAL A O 1
ATOM 4874 N N . ASN A 1 610 ? 37.885 -11.370 14.500 1.00 73.62 610 ASN A N 1
ATOM 4875 C CA . ASN A 1 610 ? 37.746 -9.994 13.986 1.00 73.62 610 ASN A CA 1
ATOM 4876 C C . ASN A 1 610 ? 36.710 -9.154 14.767 1.00 73.62 610 ASN A C 1
ATOM 4878 O O . ASN A 1 610 ? 36.532 -7.976 14.461 1.00 73.62 610 ASN A O 1
ATOM 4882 N N . ILE A 1 611 ? 36.036 -9.737 15.766 1.00 85.12 611 ILE A N 1
ATOM 4883 C CA . ILE A 1 611 ? 34.952 -9.105 16.530 1.00 85.12 611 ILE A CA 1
ATOM 4884 C C . ILE A 1 611 ? 35.397 -8.719 17.947 1.00 85.12 611 ILE A C 1
ATOM 4886 O O . ILE A 1 611 ? 36.061 -9.494 18.632 1.00 85.12 611 ILE A O 1
ATOM 4890 N N . SER A 1 612 ? 35.027 -7.518 18.392 1.00 87.12 612 SER A N 1
ATOM 4891 C CA . SER A 1 612 ? 35.399 -6.931 19.685 1.00 87.12 612 SER A CA 1
ATOM 4892 C C . SER A 1 612 ? 34.187 -6.617 20.566 1.00 87.12 612 SER A C 1
ATOM 4894 O O . SER A 1 612 ? 33.059 -6.461 20.101 1.00 87.12 612 SER A O 1
ATOM 4896 N N . VAL A 1 613 ? 34.422 -6.475 21.874 1.00 85.94 613 VAL A N 1
ATOM 4897 C CA . VAL A 1 613 ? 33.408 -5.947 22.802 1.00 85.94 613 VAL A CA 1
ATOM 4898 C C . VAL A 1 613 ? 33.021 -4.526 22.375 1.00 85.94 613 VAL A C 1
ATOM 4900 O O . VAL A 1 613 ? 33.885 -3.672 22.192 1.00 85.94 613 VAL A O 1
ATOM 4903 N N . GLY A 1 614 ? 31.720 -4.270 22.252 1.00 82.19 614 GLY A N 1
ATOM 4904 C CA . GLY A 1 614 ? 31.144 -3.020 21.755 1.00 82.19 614 GLY A CA 1
ATOM 4905 C C . GLY A 1 614 ? 30.708 -3.072 20.289 1.00 82.19 614 GLY A C 1
ATOM 4906 O O . GLY A 1 614 ? 29.916 -2.221 19.880 1.00 82.19 614 GLY A O 1
ATOM 4907 N N . ASP A 1 615 ? 31.154 -4.072 19.523 1.00 84.75 615 ASP A N 1
ATOM 4908 C CA . ASP A 1 615 ? 30.695 -4.269 18.148 1.00 84.75 615 ASP A CA 1
ATOM 4909 C C . ASP A 1 615 ? 29.231 -4.709 18.110 1.00 84.75 615 ASP A C 1
ATOM 4911 O O . ASP A 1 615 ? 28.733 -5.364 19.023 1.00 84.75 615 ASP A O 1
ATOM 4915 N N . SER A 1 616 ? 28.534 -4.366 17.030 1.00 85.69 616 SER A N 1
ATOM 4916 C CA . SER A 1 616 ? 27.158 -4.806 16.789 1.00 85.69 616 SER A CA 1
ATOM 4917 C C . SER A 1 616 ? 27.123 -5.953 15.788 1.00 85.69 616 SER A C 1
ATOM 4919 O O . SER A 1 616 ? 27.783 -5.890 14.745 1.00 85.69 616 SER A O 1
ATOM 4921 N N . ILE A 1 617 ? 26.296 -6.954 16.088 1.00 87.12 617 ILE A N 1
ATOM 4922 C CA . ILE A 1 617 ? 25.882 -8.006 15.156 1.00 87.12 617 ILE A CA 1
ATOM 4923 C C . ILE A 1 617 ? 24.404 -7.820 14.813 1.00 87.12 617 ILE A C 1
ATOM 4925 O O . ILE A 1 617 ? 23.583 -7.546 15.687 1.00 87.12 617 ILE A O 1
ATOM 4929 N N . PHE A 1 618 ? 24.067 -7.958 13.539 1.00 85.12 618 PHE A N 1
ATOM 4930 C CA . PHE A 1 618 ? 22.745 -7.731 12.966 1.00 85.12 618 PHE A CA 1
ATOM 4931 C C . PHE A 1 618 ? 22.227 -9.003 12.306 1.00 85.12 618 PHE A C 1
ATOM 4933 O O . PHE A 1 618 ? 22.960 -9.678 11.575 1.00 85.12 618 PHE A O 1
ATOM 4940 N N . LEU A 1 619 ? 20.955 -9.302 12.550 1.00 82.75 619 LEU A N 1
ATOM 4941 C CA . LEU A 1 619 ? 20.252 -10.427 11.945 1.00 82.75 619 LEU A CA 1
ATOM 4942 C C . LEU A 1 619 ? 20.007 -10.162 10.458 1.00 82.75 619 LEU A C 1
ATOM 4944 O O . LEU A 1 619 ? 19.793 -9.020 10.044 1.00 82.75 619 LEU A O 1
ATOM 4948 N N . LEU A 1 620 ? 20.045 -11.228 9.667 1.00 79.50 620 LEU A N 1
ATOM 4949 C CA . LEU A 1 620 ? 19.613 -11.213 8.278 1.00 79.50 620 LEU A CA 1
ATOM 4950 C C . LEU A 1 620 ? 18.085 -11.053 8.231 1.00 79.50 620 LEU A C 1
ATOM 4952 O O . LEU A 1 620 ? 17.369 -11.634 9.051 1.00 79.50 620 LEU A O 1
ATOM 4956 N N . GLN A 1 621 ? 17.590 -10.246 7.292 1.00 72.62 621 GLN A N 1
ATOM 4957 C CA . GLN A 1 621 ? 16.149 -10.112 7.070 1.00 72.62 621 GLN A CA 1
ATOM 4958 C C . GLN A 1 621 ? 15.556 -11.461 6.639 1.00 72.62 621 GLN A C 1
ATOM 4960 O O . GLN A 1 621 ? 16.226 -12.246 5.975 1.00 72.62 621 GLN A O 1
ATOM 4965 N N . ASP A 1 622 ? 14.323 -11.741 7.066 1.00 69.19 622 ASP A N 1
ATOM 4966 C CA . ASP A 1 622 ? 13.568 -12.954 6.709 1.00 69.19 622 ASP A CA 1
ATOM 4967 C C . ASP A 1 622 ? 14.235 -14.299 7.062 1.00 69.19 622 ASP A C 1
ATOM 4969 O O . ASP A 1 622 ? 13.856 -15.352 6.556 1.00 69.19 622 ASP A O 1
ATOM 4973 N N . ALA A 1 623 ? 15.203 -14.293 7.985 1.00 75.44 623 ALA A N 1
ATOM 4974 C CA . ALA A 1 623 ? 15.932 -15.501 8.379 1.00 75.44 623 ALA A CA 1
ATOM 4975 C C . ALA A 1 623 ? 15.364 -16.210 9.621 1.00 75.44 623 ALA A C 1
ATOM 4977 O O . ALA A 1 623 ? 15.554 -17.414 9.802 1.00 75.44 623 ALA A O 1
ATOM 4978 N N . LEU A 1 624 ? 14.693 -15.482 10.520 1.00 81.19 624 LEU A N 1
ATOM 4979 C CA . LEU A 1 624 ? 14.312 -16.006 11.834 1.00 81.19 624 LEU A CA 1
ATOM 4980 C C . LEU A 1 624 ? 12.893 -15.619 12.230 1.00 81.19 624 LEU A C 1
ATOM 4982 O O . LEU A 1 624 ? 12.559 -14.445 12.272 1.00 81.19 624 LEU A O 1
ATOM 4986 N N . TYR A 1 625 ? 12.093 -16.597 12.647 1.00 83.75 625 TYR A N 1
ATOM 4987 C CA . TYR A 1 625 ? 10.692 -16.399 13.025 1.00 83.75 625 TYR A CA 1
ATOM 4988 C C . TYR A 1 625 ? 10.370 -17.082 14.355 1.00 83.75 625 TYR A C 1
ATOM 4990 O O . TYR A 1 625 ? 11.068 -18.010 14.768 1.00 83.75 625 TYR A O 1
ATOM 4998 N N . ALA A 1 626 ? 9.313 -16.641 15.037 1.00 83.62 626 ALA A N 1
ATOM 4999 C CA . ALA A 1 626 ? 8.820 -17.272 16.256 1.00 83.62 626 ALA A CA 1
ATOM 5000 C C . ALA A 1 626 ? 8.056 -18.566 15.948 1.00 83.62 626 ALA A C 1
ATOM 5002 O O . ALA A 1 626 ? 7.452 -18.716 14.885 1.00 83.62 626 ALA A O 1
ATOM 5003 N N . VAL A 1 627 ? 8.025 -19.478 16.920 1.00 85.31 627 VAL A N 1
ATOM 5004 C CA . VAL A 1 627 ? 7.137 -20.646 16.861 1.00 85.31 627 VAL A CA 1
ATOM 5005 C C . VAL A 1 627 ? 5.674 -20.170 16.858 1.00 85.31 627 VAL A C 1
ATOM 5007 O O . VAL A 1 627 ? 5.308 -19.390 17.745 1.00 85.31 627 VAL A O 1
ATOM 5010 N N . PRO A 1 628 ? 4.826 -20.623 15.913 1.00 78.25 628 PRO A N 1
ATOM 5011 C CA . PRO A 1 628 ? 3.431 -20.206 15.855 1.00 78.25 628 PRO A CA 1
ATOM 5012 C C . PRO A 1 628 ? 2.632 -20.709 17.064 1.00 78.25 628 PRO A C 1
ATOM 5014 O O . PRO A 1 628 ? 2.850 -21.811 17.571 1.00 78.25 628 PRO A O 1
ATOM 5017 N N . VAL A 1 629 ? 1.663 -19.912 17.518 1.00 71.69 629 VAL A N 1
ATOM 5018 C CA . VAL A 1 629 ? 0.813 -20.210 18.684 1.00 71.69 629 VAL A CA 1
ATOM 5019 C C . VAL A 1 629 ? -0.647 -20.044 18.287 1.00 71.69 629 VAL A C 1
ATOM 5021 O O . VAL A 1 629 ? -1.076 -18.959 17.918 1.00 71.69 629 VAL A O 1
ATOM 5024 N N . GLY A 1 630 ? -1.433 -21.121 18.356 1.00 66.62 630 GLY A N 1
ATOM 5025 C CA . GLY A 1 630 ? -2.864 -21.065 18.027 1.00 66.62 630 GLY A CA 1
ATOM 5026 C C . GLY A 1 630 ? -3.159 -20.659 16.576 1.00 66.62 630 GLY A C 1
ATOM 5027 O O . GLY A 1 630 ? -4.158 -19.993 16.334 1.00 66.62 630 GLY A O 1
ATOM 5028 N N . GLY A 1 631 ? -2.281 -21.017 15.630 1.00 64.62 631 GLY A N 1
ATOM 5029 C CA . GLY A 1 631 ? -2.401 -20.633 14.215 1.00 64.62 631 GLY A CA 1
ATOM 5030 C C . GLY A 1 631 ? -1.998 -19.186 13.913 1.00 64.62 631 GLY A C 1
ATOM 5031 O O . GLY A 1 631 ? -2.166 -18.735 12.786 1.00 64.62 631 GLY A O 1
ATOM 5032 N N . GLN A 1 632 ? -1.476 -18.468 14.910 1.00 66.19 632 GLN A N 1
ATOM 5033 C CA . GLN A 1 632 ? -0.913 -17.131 14.767 1.00 66.19 632 GLN A CA 1
ATOM 5034 C C . GLN A 1 632 ? 0.591 -17.238 14.547 1.00 66.19 632 GLN A C 1
ATOM 5036 O O . GLN A 1 632 ? 1.251 -18.030 15.225 1.00 66.19 632 GLN A O 1
ATOM 5041 N N . TRP A 1 633 ? 1.138 -16.419 13.656 1.00 70.81 633 TRP A N 1
ATOM 5042 C CA . TRP A 1 633 ? 2.575 -16.387 13.380 1.00 70.81 633 TRP A CA 1
ATOM 5043 C C . TRP A 1 633 ? 3.205 -15.088 13.877 1.00 70.81 633 TRP A C 1
ATOM 5045 O O . TRP A 1 633 ? 2.493 -14.252 14.435 1.00 70.81 633 TRP A O 1
ATOM 5055 N N . SER A 1 634 ? 4.530 -14.945 13.737 1.00 68.75 634 SER A N 1
ATOM 5056 C CA . SER A 1 634 ? 5.271 -13.699 13.989 1.00 68.75 634 SER A CA 1
ATOM 5057 C C . SER A 1 634 ? 5.972 -13.183 12.733 1.00 68.75 634 SER A C 1
ATOM 5059 O O . SER A 1 634 ? 6.424 -14.016 11.945 1.00 68.75 634 SER A O 1
ATOM 5061 N N . PRO A 1 635 ? 6.189 -11.862 12.583 1.00 68.12 635 PRO A N 1
ATOM 5062 C CA . PRO A 1 635 ? 7.112 -11.360 11.571 1.00 68.12 635 PRO A CA 1
ATOM 5063 C C . PRO A 1 635 ? 8.524 -11.920 11.785 1.00 68.12 635 PRO A C 1
ATOM 5065 O O . PRO A 1 635 ? 8.842 -12.446 12.865 1.00 68.12 635 PRO A O 1
ATOM 5068 N N . ALA A 1 636 ? 9.364 -11.789 10.758 1.00 72.06 636 ALA A N 1
ATOM 5069 C CA . ALA A 1 636 ? 10.781 -12.096 10.866 1.00 72.06 636 ALA A CA 1
ATOM 5070 C C . ALA A 1 636 ? 11.456 -11.188 11.905 1.00 72.06 636 ALA A C 1
ATOM 5072 O O . ALA A 1 636 ? 11.111 -10.013 12.066 1.00 72.06 636 ALA A O 1
ATOM 5073 N N . ALA A 1 637 ? 12.433 -11.732 12.621 1.00 74.50 637 ALA A N 1
ATOM 5074 C CA . ALA A 1 637 ? 13.313 -10.970 13.486 1.00 74.50 637 ALA A CA 1
ATOM 5075 C C . ALA A 1 637 ? 14.125 -9.975 12.650 1.00 74.50 637 ALA A C 1
ATOM 5077 O O . ALA A 1 637 ? 14.596 -10.294 11.561 1.00 74.50 637 ALA A O 1
ATOM 5078 N N . SER A 1 638 ? 14.319 -8.770 13.178 1.00 74.12 638 SER A N 1
ATOM 5079 C CA . SER A 1 638 ? 15.153 -7.744 12.554 1.00 74.12 638 SER A CA 1
ATOM 5080 C C . SER A 1 638 ? 15.918 -6.953 13.612 1.00 74.12 638 SER A C 1
ATOM 5082 O O . SER A 1 638 ? 15.608 -7.005 14.805 1.00 74.12 638 SER A O 1
ATOM 5084 N N . GLY A 1 639 ? 16.945 -6.225 13.173 1.00 76.50 639 GLY A N 1
ATOM 5085 C CA . GLY A 1 639 ? 17.794 -5.416 14.042 1.00 76.50 639 GLY A CA 1
ATOM 5086 C C . GLY A 1 639 ? 19.069 -6.135 14.478 1.00 76.50 639 GLY A C 1
ATOM 5087 O O . GLY A 1 639 ? 19.506 -7.110 13.867 1.00 76.50 639 GLY A O 1
ATOM 5088 N N . GLY A 1 640 ? 19.705 -5.603 15.517 1.00 80.38 640 GLY A N 1
ATOM 5089 C CA . GLY A 1 640 ? 20.994 -6.088 15.985 1.00 80.38 640 GLY A CA 1
ATOM 5090 C C . GLY A 1 640 ? 21.203 -5.890 17.472 1.00 80.38 640 GLY A C 1
ATOM 5091 O O . GLY A 1 640 ? 20.427 -5.224 18.158 1.00 80.38 640 GLY A O 1
ATOM 5092 N N . VAL A 1 641 ? 22.269 -6.496 17.965 1.00 85.56 641 VAL A N 1
ATOM 5093 C CA . VAL A 1 641 ? 22.628 -6.532 19.374 1.00 85.56 641 VAL A CA 1
ATOM 5094 C C . VAL A 1 641 ? 24.113 -6.231 19.528 1.00 85.56 641 VAL A C 1
ATOM 5096 O O . VAL A 1 641 ? 24.936 -6.671 18.726 1.00 85.56 641 VAL A O 1
ATOM 5099 N N . GLN A 1 642 ? 24.456 -5.456 20.556 1.00 88.25 642 GLN A N 1
ATOM 5100 C CA . GLN A 1 642 ? 25.851 -5.191 20.890 1.00 88.25 642 GLN A CA 1
ATOM 5101 C C . GLN A 1 642 ? 26.480 -6.394 21.583 1.00 88.25 642 GLN A C 1
ATOM 5103 O O . GLN A 1 642 ? 25.861 -7.022 22.447 1.00 88.25 642 GLN A O 1
ATOM 5108 N N . VAL A 1 643 ? 27.728 -6.673 21.232 1.00 89.25 643 VAL A N 1
ATOM 5109 C CA . VAL A 1 643 ? 28.553 -7.683 21.875 1.00 89.25 643 VAL A CA 1
ATOM 5110 C C . VAL A 1 643 ? 29.136 -7.104 23.163 1.00 89.25 643 VAL A C 1
ATOM 5112 O O . VAL A 1 643 ? 29.778 -6.057 23.163 1.00 89.25 643 VAL A O 1
ATOM 5115 N N . ALA A 1 644 ? 28.914 -7.784 24.278 1.00 87.69 644 ALA A N 1
ATOM 5116 C CA . ALA A 1 644 ? 29.417 -7.439 25.595 1.00 87.69 644 ALA A CA 1
ATOM 5117 C C . ALA A 1 644 ? 30.423 -8.478 26.098 1.00 87.69 644 ALA A C 1
ATOM 5119 O O . ALA A 1 644 ? 30.502 -9.611 25.615 1.00 87.69 644 ALA A O 1
ATOM 5120 N N . ALA A 1 645 ? 31.168 -8.076 27.125 1.00 85.25 645 ALA A N 1
ATOM 5121 C CA . ALA A 1 645 ? 32.028 -8.973 27.877 1.00 85.25 645 ALA A CA 1
ATOM 5122 C C . ALA A 1 645 ? 31.219 -10.109 28.555 1.00 85.25 645 ALA A C 1
ATOM 5124 O O . ALA A 1 645 ? 30.000 -9.962 28.770 1.00 85.25 645 ALA A O 1
ATOM 5125 N N . PRO A 1 646 ? 31.894 -11.218 28.919 1.00 84.50 646 PRO A N 1
ATOM 5126 C CA . PRO A 1 646 ? 31.311 -12.272 29.745 1.00 84.50 646 PRO A CA 1
ATOM 5127 C C . PRO A 1 646 ? 30.716 -11.710 31.045 1.00 84.50 646 PRO A C 1
ATOM 5129 O O . PRO A 1 646 ? 31.202 -10.712 31.580 1.00 84.50 646 PRO A O 1
ATOM 5132 N N . ASP A 1 647 ? 29.641 -12.327 31.540 1.00 79.81 647 ASP A N 1
ATOM 5133 C CA . ASP A 1 647 ? 28.983 -11.945 32.796 1.00 79.81 647 ASP A CA 1
ATOM 5134 C C . ASP A 1 647 ? 28.540 -13.202 33.566 1.00 79.81 647 ASP A C 1
ATOM 5136 O O . ASP A 1 647 ? 27.682 -13.938 33.064 1.00 79.81 647 ASP A O 1
ATOM 5140 N N . PRO A 1 648 ? 29.121 -13.468 34.751 1.00 74.88 648 PRO A N 1
ATOM 5141 C CA . PRO A 1 648 ? 30.112 -12.631 35.430 1.00 74.88 648 PRO A CA 1
ATOM 5142 C C . PRO A 1 648 ? 31.456 -12.601 34.689 1.00 74.88 648 PRO A C 1
ATOM 5144 O O . PRO A 1 648 ? 31.875 -13.593 34.099 1.00 74.88 648 PRO A O 1
ATOM 5147 N N . LEU A 1 649 ? 32.138 -11.454 34.740 1.00 74.81 649 LEU A N 1
ATOM 5148 C CA . LEU A 1 649 ? 33.553 -11.392 34.392 1.00 74.81 649 LEU A CA 1
ATOM 5149 C C . LEU A 1 649 ? 34.330 -11.884 35.614 1.00 74.81 649 LEU A C 1
ATOM 5151 O O . LEU A 1 649 ? 34.435 -11.164 36.609 1.00 74.81 649 LEU A O 1
ATOM 5155 N N . GLU A 1 650 ? 34.794 -13.129 35.574 1.00 70.50 650 GLU A N 1
ATOM 5156 C CA . GLU A 1 650 ? 35.575 -13.693 36.676 1.00 70.50 650 GLU A CA 1
ATOM 5157 C C . GLU A 1 650 ? 36.995 -13.110 36.679 1.00 70.50 650 GLU A C 1
ATOM 5159 O O . GLU A 1 650 ? 37.599 -12.885 35.627 1.00 70.50 650 GLU A O 1
ATOM 5164 N N . GLU A 1 651 ? 37.525 -12.834 37.873 1.00 62.25 651 GLU A N 1
ATOM 5165 C CA . GLU A 1 651 ? 38.914 -12.398 38.015 1.00 62.25 651 GLU A CA 1
ATOM 5166 C C . GLU A 1 651 ? 39.858 -13.540 37.601 1.00 62.25 651 GLU A C 1
ATOM 5168 O O . GLU A 1 651 ? 39.605 -14.698 37.948 1.00 62.25 651 GLU A O 1
ATOM 5173 N N . PRO A 1 652 ? 40.960 -13.249 36.884 1.00 60.31 652 PRO A N 1
ATOM 5174 C CA . PRO A 1 652 ? 41.911 -14.279 36.497 1.00 60.31 652 PRO A CA 1
ATOM 5175 C C . PRO A 1 652 ? 42.504 -14.940 37.745 1.00 60.31 652 PRO A C 1
ATOM 5177 O O . PRO A 1 652 ? 43.098 -14.278 38.601 1.00 60.31 652 PRO A O 1
ATOM 5180 N N . VAL A 1 653 ? 42.368 -16.263 37.842 1.00 57.50 653 VAL A N 1
ATOM 5181 C CA . VAL A 1 653 ? 42.957 -17.034 38.938 1.00 57.50 653 VAL A CA 1
ATOM 5182 C C . VAL A 1 653 ? 44.431 -17.277 38.629 1.00 57.50 653 VAL A C 1
ATOM 5184 O O . VAL A 1 653 ? 44.793 -18.014 37.716 1.00 57.50 653 VAL A O 1
ATOM 5187 N N . ILE A 1 654 ? 45.295 -16.638 39.412 1.00 56.06 654 ILE A N 1
ATOM 5188 C CA . ILE A 1 654 ? 46.744 -16.840 39.371 1.00 56.06 654 ILE A CA 1
ATOM 5189 C C . ILE A 1 654 ? 47.059 -18.082 40.204 1.00 56.06 654 ILE A C 1
ATOM 5191 O O . ILE A 1 654 ? 46.954 -18.044 41.432 1.00 56.06 654 ILE A O 1
ATOM 5195 N N . ILE A 1 655 ? 47.490 -19.168 39.557 1.00 57.50 655 ILE A N 1
ATOM 5196 C CA . ILE A 1 655 ? 47.989 -20.359 40.252 1.00 57.50 655 ILE A CA 1
ATOM 5197 C C . ILE A 1 655 ? 49.521 -20.344 40.181 1.00 57.50 655 ILE A C 1
ATOM 5199 O O . ILE A 1 655 ? 50.108 -20.741 39.174 1.00 57.50 655 ILE A O 1
ATOM 5203 N N . PRO A 1 656 ? 50.225 -19.876 41.229 1.00 56.84 656 PRO A N 1
ATOM 5204 C CA . PRO A 1 656 ? 51.676 -19.946 41.244 1.00 56.84 656 PRO A CA 1
ATOM 5205 C C . PRO A 1 656 ? 52.111 -21.409 41.354 1.00 56.84 656 PRO A C 1
ATOM 5207 O O . PRO A 1 656 ? 51.813 -22.089 42.341 1.00 56.84 656 PRO A O 1
ATOM 5210 N N . THR A 1 657 ? 52.863 -21.891 40.367 1.00 55.75 657 THR A N 1
ATOM 5211 C CA . THR A 1 657 ? 53.494 -23.211 40.424 1.00 55.75 657 THR A CA 1
ATOM 5212 C C . THR A 1 657 ? 54.989 -23.052 40.719 1.00 55.75 657 THR A C 1
ATOM 5214 O O . THR A 1 657 ? 55.665 -22.153 40.218 1.00 55.75 657 THR A O 1
ATOM 5217 N N . GLY A 1 658 ? 55.521 -23.867 41.635 1.00 61.75 658 GLY A N 1
ATOM 5218 C CA . GLY A 1 658 ? 56.909 -23.734 42.082 1.00 61.75 658 GLY A CA 1
ATOM 5219 C C . GLY A 1 658 ? 57.254 -24.578 43.308 1.00 61.75 658 GLY A C 1
ATOM 5220 O O . GLY A 1 658 ? 56.402 -25.226 43.920 1.00 61.75 658 GLY A O 1
ATOM 5221 N N . SER A 1 659 ? 58.537 -24.588 43.678 1.00 59.31 659 SER A N 1
ATOM 5222 C CA . SER A 1 659 ? 59.013 -25.319 44.858 1.00 59.31 659 SER A CA 1
ATOM 5223 C C . SER A 1 659 ? 58.419 -24.737 46.147 1.00 59.31 659 SER A C 1
ATOM 5225 O O . SER A 1 659 ? 58.616 -23.565 46.452 1.00 59.31 659 SER A O 1
ATOM 5227 N N . ARG A 1 660 ? 57.779 -25.582 46.972 1.00 57.41 660 ARG A N 1
ATOM 5228 C CA . ARG A 1 660 ? 57.324 -25.221 48.335 1.00 57.41 660 ARG A CA 1
ATOM 5229 C C . ARG A 1 660 ? 58.472 -25.047 49.342 1.00 57.41 660 ARG A C 1
ATOM 5231 O O . ARG A 1 660 ? 58.227 -24.706 50.495 1.00 57.41 660 ARG A O 1
ATOM 5238 N N . LYS A 1 661 ? 59.716 -25.334 48.942 1.00 55.94 661 LYS A N 1
ATOM 5239 C CA . LYS A 1 661 ? 60.926 -25.120 49.745 1.00 55.94 661 LYS A CA 1
ATOM 5240 C C . LYS A 1 661 ? 61.762 -24.035 49.080 1.00 55.94 661 LYS A C 1
ATOM 5242 O O . LYS A 1 661 ? 62.304 -24.260 47.999 1.00 55.94 661 LYS A O 1
ATOM 5247 N N . ILE A 1 662 ? 61.831 -22.886 49.740 1.00 59.84 662 ILE A N 1
ATOM 5248 C CA . ILE A 1 662 ? 62.621 -21.721 49.345 1.00 59.84 662 ILE A CA 1
ATOM 5249 C C . ILE A 1 662 ? 63.756 -21.625 50.366 1.00 59.84 662 ILE A C 1
ATOM 5251 O O . ILE A 1 662 ? 63.484 -21.481 51.557 1.00 59.84 662 ILE A O 1
ATOM 5255 N N . ASP A 1 663 ? 65.006 -21.784 49.930 1.00 59.25 663 ASP A N 1
ATOM 5256 C CA . ASP A 1 663 ? 66.174 -21.508 50.773 1.00 59.25 663 ASP A CA 1
ATOM 5257 C C . ASP A 1 663 ? 66.746 -20.117 50.462 1.00 59.25 663 ASP A C 1
ATOM 5259 O O . ASP A 1 663 ? 66.455 -19.527 49.422 1.00 59.25 663 ASP A O 1
ATOM 5263 N N . GLN A 1 664 ? 67.545 -19.576 51.383 1.00 57.53 664 GLN A N 1
ATOM 5264 C CA . GLN A 1 664 ? 68.091 -18.216 51.290 1.00 57.53 664 GLN A CA 1
ATOM 5265 C C . GLN A 1 664 ? 69.102 -18.035 50.137 1.00 57.53 664 GLN A C 1
ATOM 5267 O O . GLN A 1 664 ? 69.456 -16.907 49.801 1.00 57.53 664 GLN A O 1
ATOM 5272 N N . CYS A 1 665 ? 69.584 -19.124 49.534 1.00 59.81 665 CYS A N 1
ATOM 5273 C CA . CYS A 1 665 ? 70.704 -19.116 48.595 1.00 59.81 665 CYS A CA 1
ATOM 5274 C C . CYS A 1 665 ? 70.295 -19.440 47.148 1.00 59.81 665 CYS A C 1
ATOM 5276 O O . CYS A 1 665 ? 71.108 -19.260 46.240 1.00 59.81 665 CYS A O 1
ATOM 5278 N N . THR A 1 666 ? 69.065 -19.904 46.917 1.00 57.50 666 THR A N 1
ATOM 5279 C CA . THR A 1 666 ? 68.593 -20.368 45.608 1.00 57.50 666 THR A CA 1
ATOM 5280 C C . THR A 1 666 ? 67.607 -19.364 45.003 1.00 57.50 666 THR A C 1
ATOM 5282 O O . THR A 1 666 ? 66.549 -19.128 45.588 1.00 57.50 666 THR A O 1
ATOM 5285 N N . PRO A 1 667 ? 67.886 -18.784 43.817 1.00 56.69 667 PRO A N 1
ATOM 5286 C CA . PRO A 1 667 ? 66.914 -17.959 43.109 1.00 56.69 667 PRO A CA 1
ATOM 5287 C C . PRO A 1 667 ? 65.681 -18.801 42.764 1.00 56.69 667 PRO A C 1
ATOM 5289 O O . PRO A 1 667 ? 65.765 -19.731 41.961 1.00 56.69 667 PRO A O 1
ATOM 5292 N N . VAL A 1 668 ? 64.535 -18.487 43.366 1.00 57.19 668 VAL A N 1
ATOM 5293 C CA . VAL A 1 668 ? 63.265 -19.137 43.029 1.00 57.19 668 VAL A CA 1
ATOM 5294 C C . VAL A 1 668 ? 62.622 -18.371 41.885 1.00 57.19 668 VAL A C 1
ATOM 5296 O O . VAL A 1 668 ? 62.323 -17.184 42.010 1.00 57.19 668 VAL A O 1
ATOM 5299 N N . ARG A 1 669 ? 62.415 -19.062 40.764 1.00 55.22 669 ARG A N 1
ATOM 5300 C CA . ARG A 1 669 ? 61.516 -18.610 39.704 1.00 55.22 669 ARG A CA 1
ATOM 5301 C C . ARG A 1 669 ? 60.142 -19.191 39.995 1.00 55.22 669 ARG A C 1
ATOM 5303 O O . ARG A 1 669 ? 60.010 -20.410 40.088 1.00 55.22 669 ARG A O 1
ATOM 5310 N N . LEU A 1 670 ? 59.160 -18.320 40.188 1.00 56.88 670 LEU A N 1
ATOM 5311 C CA . LEU A 1 670 ? 57.759 -18.716 40.212 1.00 56.88 670 LEU A CA 1
ATOM 5312 C C . LEU A 1 670 ? 57.244 -18.578 38.786 1.00 56.88 670 LEU A C 1
ATOM 5314 O O . LEU A 1 670 ? 57.274 -17.483 38.221 1.00 56.88 670 LEU A O 1
ATOM 5318 N N . GLU A 1 671 ? 56.841 -19.701 38.208 1.00 53.50 671 GLU A N 1
ATOM 5319 C CA . GLU A 1 671 ? 56.190 -19.733 36.908 1.00 53.50 671 GLU A CA 1
ATOM 5320 C C . GLU A 1 671 ? 54.691 -19.797 37.189 1.00 53.50 671 GLU A C 1
ATOM 5322 O O . GLU A 1 671 ? 54.181 -20.728 37.823 1.00 53.50 671 GLU A O 1
ATOM 5327 N N . VAL A 1 672 ? 54.007 -18.710 36.852 1.00 54.16 672 VAL A N 1
ATOM 5328 C CA . VAL A 1 672 ? 52.559 -18.628 36.989 1.00 54.16 672 VAL A CA 1
ATOM 5329 C C . VAL A 1 672 ? 51.986 -19.093 35.668 1.00 54.16 672 VAL A C 1
ATOM 5331 O O . VAL A 1 672 ? 52.179 -18.418 34.658 1.00 54.16 672 VAL A O 1
ATOM 5334 N N . ASP A 1 673 ? 51.294 -20.223 35.699 1.00 51.88 673 ASP A N 1
ATOM 5335 C CA . ASP A 1 673 ? 50.404 -20.601 34.612 1.00 51.88 673 ASP A CA 1
ATOM 5336 C C . ASP A 1 673 ? 49.058 -19.920 34.889 1.00 51.88 673 ASP A C 1
ATOM 5338 O O . ASP A 1 673 ? 48.519 -20.019 35.998 1.00 51.88 673 ASP A O 1
ATOM 5342 N N . SER A 1 674 ? 48.563 -19.127 33.941 1.00 53.59 674 SER A N 1
ATOM 5343 C CA . SER A 1 674 ? 47.218 -18.561 34.037 1.00 53.59 674 SER A CA 1
ATOM 5344 C C . SER A 1 674 ? 46.255 -19.554 33.399 1.00 53.59 674 SER A C 1
ATOM 5346 O O . SER A 1 674 ? 46.342 -19.774 32.195 1.00 53.59 674 SER A O 1
ATOM 5348 N N . ASP A 1 675 ? 45.303 -20.092 34.160 1.00 50.44 675 ASP A N 1
ATOM 5349 C CA . ASP A 1 675 ? 44.286 -21.021 33.626 1.00 50.44 675 ASP A CA 1
ATOM 5350 C C . ASP A 1 675 ? 43.301 -20.350 32.636 1.00 50.44 675 ASP A C 1
ATOM 5352 O O . ASP A 1 675 ? 42.440 -21.012 32.065 1.00 50.44 675 ASP A O 1
ATOM 5356 N N . LEU A 1 676 ? 43.417 -19.034 32.421 1.00 51.53 676 LEU A N 1
ATOM 5357 C CA . LEU A 1 676 ? 42.563 -18.235 31.541 1.00 51.53 676 LEU A CA 1
ATOM 5358 C C . LEU A 1 676 ? 43.424 -17.280 30.696 1.00 51.53 676 LEU A C 1
ATOM 5360 O O . LEU A 1 676 ? 43.496 -16.095 31.007 1.00 51.53 676 LEU A O 1
ATOM 5364 N N . ASP A 1 677 ? 44.142 -17.823 29.703 1.00 52.94 677 ASP A N 1
ATOM 5365 C CA . ASP A 1 677 ? 44.775 -17.186 28.517 1.00 52.94 677 ASP A CA 1
ATOM 5366 C C . ASP A 1 677 ? 45.563 -15.859 28.679 1.00 52.94 677 ASP A C 1
ATOM 5368 O O . ASP A 1 677 ? 45.993 -15.236 27.705 1.00 52.94 677 ASP A O 1
ATOM 5372 N N . GLY A 1 678 ? 45.837 -15.429 29.907 1.00 49.12 678 GLY A N 1
ATOM 5373 C CA . GLY A 1 678 ? 46.397 -14.128 30.268 1.00 49.12 678 GLY A CA 1
ATOM 5374 C C . GLY A 1 678 ? 47.923 -14.058 30.308 1.00 49.12 678 GLY A C 1
ATOM 5375 O O . GLY A 1 678 ? 48.456 -13.269 31.081 1.00 49.12 678 GLY A O 1
ATOM 5376 N N . GLY A 1 679 ? 48.629 -14.844 29.492 1.00 51.06 679 GLY A N 1
ATOM 5377 C CA . GLY A 1 679 ? 50.085 -14.772 29.318 1.00 51.06 679 GLY A CA 1
ATOM 5378 C C . GLY A 1 679 ? 50.944 -15.174 30.534 1.00 51.06 679 GLY A C 1
ATOM 5379 O O . GLY A 1 679 ? 50.551 -15.103 31.693 1.00 51.06 679 GLY A O 1
ATOM 5380 N N . LEU A 1 680 ? 52.189 -15.580 30.260 1.00 50.72 680 LEU A N 1
ATOM 5381 C CA . LEU A 1 680 ? 53.153 -15.995 31.287 1.00 50.72 680 LEU A CA 1
ATOM 5382 C C . LEU A 1 680 ? 53.828 -14.774 31.932 1.00 50.72 680 LEU A C 1
ATOM 5384 O O . LEU A 1 680 ? 54.693 -14.134 31.328 1.00 50.72 680 LEU A O 1
ATOM 5388 N N . ALA A 1 681 ? 53.478 -14.461 33.180 1.00 52.69 681 ALA A N 1
ATOM 5389 C CA . ALA A 1 681 ? 54.199 -13.473 33.983 1.00 52.69 681 ALA A CA 1
ATOM 5390 C C . ALA A 1 681 ? 55.334 -14.145 34.778 1.00 52.69 681 ALA A C 1
ATOM 5392 O O . ALA A 1 681 ? 55.094 -15.033 35.597 1.00 52.69 681 ALA A O 1
ATOM 5393 N N . ILE A 1 682 ? 56.580 -13.696 34.573 1.00 53.56 682 ILE A N 1
ATOM 5394 C CA . ILE A 1 682 ? 57.747 -14.174 35.333 1.00 53.56 682 ILE A CA 1
ATOM 5395 C C . ILE A 1 682 ? 57.965 -13.263 36.541 1.00 53.56 682 ILE A C 1
ATOM 5397 O O . ILE A 1 682 ? 58.301 -12.087 36.387 1.00 53.56 682 ILE A O 1
ATOM 5401 N N . TRP A 1 683 ? 57.843 -13.819 37.745 1.00 53.25 683 TRP A N 1
ATOM 5402 C CA . TRP A 1 683 ? 58.089 -13.090 38.988 1.00 53.25 683 TRP A CA 1
ATOM 5403 C C . TRP A 1 683 ? 59.449 -13.465 39.579 1.00 53.25 683 TRP A C 1
ATOM 5405 O O . TRP A 1 683 ? 59.760 -14.643 39.771 1.00 53.25 683 TRP A O 1
ATOM 5415 N N . ASN A 1 684 ? 60.261 -12.451 39.892 1.00 52.78 684 ASN A N 1
ATOM 5416 C CA . ASN A 1 684 ? 61.512 -12.629 40.626 1.00 52.78 684 ASN A CA 1
ATOM 5417 C C . ASN A 1 684 ? 61.246 -12.477 42.120 1.00 52.78 684 ASN A C 1
ATOM 5419 O O . ASN A 1 684 ? 60.714 -11.459 42.564 1.00 52.78 684 ASN A O 1
ATOM 5423 N N . TRP A 1 685 ? 61.643 -13.477 42.897 1.00 53.94 685 TRP A N 1
ATOM 5424 C CA . TRP A 1 685 ? 61.499 -13.440 44.343 1.00 53.94 685 TRP A CA 1
ATOM 5425 C C . TRP A 1 685 ? 62.686 -12.712 44.997 1.00 53.94 685 TRP A C 1
ATOM 5427 O O . TRP A 1 685 ? 63.836 -12.937 44.615 1.00 53.94 685 TRP A O 1
ATOM 5437 N N . GLN A 1 686 ? 62.427 -11.857 45.992 1.00 53.81 686 GLN A N 1
ATOM 5438 C CA . GLN A 1 686 ? 63.456 -11.224 46.824 1.00 53.81 686 GLN A CA 1
ATOM 5439 C C . GLN A 1 686 ? 63.117 -11.436 48.303 1.00 53.81 686 GLN A C 1
ATOM 5441 O O . GLN A 1 686 ? 62.033 -11.073 48.754 1.00 53.81 686 GLN A O 1
ATOM 5446 N N . TRP A 1 687 ? 64.064 -11.995 49.061 1.00 51.19 687 TRP A N 1
ATOM 5447 C CA . TRP A 1 687 ? 63.940 -12.127 50.511 1.00 51.19 687 TRP A CA 1
ATOM 5448 C C . TRP A 1 687 ? 64.012 -10.740 51.169 1.00 51.19 687 TRP A C 1
ATOM 5450 O O . TRP A 1 687 ? 64.979 -10.005 50.951 1.00 51.19 687 TRP A O 1
ATOM 5460 N N . ILE A 1 688 ? 63.021 -10.390 51.992 1.00 56.97 688 ILE A N 1
ATOM 5461 C CA . ILE A 1 688 ? 63.051 -9.197 52.848 1.00 56.97 688 ILE A CA 1
ATOM 5462 C C . ILE A 1 688 ? 63.282 -9.679 54.284 1.00 56.97 688 ILE A C 1
ATOM 5464 O O . ILE A 1 688 ? 62.418 -10.321 54.877 1.00 56.97 688 ILE A O 1
ATOM 5468 N N . GLU A 1 689 ? 64.463 -9.411 54.845 1.00 48.25 689 GLU A N 1
ATOM 5469 C CA . GLU A 1 689 ? 64.745 -9.729 56.249 1.00 48.25 689 GLU A CA 1
ATOM 5470 C C . GLU A 1 689 ? 63.943 -8.806 57.175 1.00 48.25 689 GLU A C 1
ATOM 5472 O O . GLU A 1 689 ? 64.066 -7.585 57.110 1.00 48.25 689 GLU A O 1
ATOM 5477 N N . GLY A 1 690 ? 63.155 -9.404 58.073 1.00 51.91 690 GLY A N 1
ATOM 5478 C CA . GLY A 1 690 ? 62.510 -8.690 59.173 1.00 51.91 690 GLY A CA 1
ATOM 5479 C C . GLY A 1 690 ? 61.048 -8.320 58.932 1.00 51.91 690 GLY A C 1
ATOM 5480 O O . GLY A 1 690 ? 60.715 -7.153 58.762 1.00 51.91 690 GLY A O 1
ATOM 5481 N N . THR A 1 691 ? 60.158 -9.311 59.001 1.00 44.66 691 THR A N 1
ATOM 5482 C CA . THR A 1 691 ? 58.818 -9.190 59.609 1.00 44.66 691 THR A CA 1
ATOM 5483 C C . THR A 1 691 ? 58.223 -10.592 59.763 1.00 44.66 691 THR A C 1
ATOM 5485 O O . THR A 1 691 ? 57.637 -11.145 58.840 1.00 44.66 691 THR A O 1
ATOM 5488 N N . GLU A 1 692 ? 58.381 -11.191 60.947 1.00 48.81 692 GLU A N 1
ATOM 5489 C CA . GLU A 1 692 ? 57.500 -12.278 61.390 1.00 48.81 692 GLU A CA 1
ATOM 5490 C C . GLU A 1 692 ? 56.124 -11.666 61.693 1.00 48.81 692 GLU A C 1
ATOM 5492 O O . GLU A 1 692 ? 55.856 -11.189 62.795 1.00 48.81 692 GLU A O 1
ATOM 5497 N N . GLY A 1 693 ? 55.264 -11.618 60.678 1.00 43.31 693 GLY A N 1
ATOM 5498 C CA . GLY A 1 693 ? 53.819 -11.497 60.840 1.00 43.31 693 GLY A CA 1
ATOM 5499 C C . GLY A 1 693 ? 53.214 -12.889 60.695 1.00 43.31 693 GLY A C 1
ATOM 5500 O O . GLY A 1 693 ? 53.497 -13.572 59.718 1.00 43.31 693 GLY A O 1
ATOM 5501 N N . ALA A 1 694 ? 52.459 -13.321 61.701 1.00 37.34 694 ALA A N 1
ATOM 5502 C CA . ALA A 1 694 ? 51.929 -14.673 61.865 1.00 37.34 694 ALA A CA 1
ATOM 5503 C C . ALA A 1 694 ? 51.325 -15.304 60.585 1.00 37.34 694 ALA A C 1
ATOM 5505 O O . ALA A 1 694 ? 50.710 -14.597 59.784 1.00 37.34 694 ALA A O 1
ATOM 5506 N N . PRO A 1 695 ? 51.432 -16.638 60.416 1.00 36.97 695 PRO A N 1
ATOM 5507 C CA . PRO A 1 695 ? 50.754 -17.351 59.340 1.00 36.97 695 PRO A CA 1
ATOM 5508 C C . PRO A 1 695 ? 49.239 -17.196 59.508 1.00 36.97 695 PRO A C 1
ATOM 5510 O O . PRO A 1 695 ? 48.700 -17.557 60.554 1.00 36.97 695 PRO A O 1
ATOM 5513 N N . ASN A 1 696 ? 48.557 -16.667 58.492 1.00 30.55 696 ASN A N 1
ATOM 5514 C CA . ASN A 1 696 ? 47.100 -16.707 58.446 1.00 30.55 696 ASN A CA 1
ATOM 5515 C C . ASN A 1 696 ? 46.673 -18.122 58.003 1.00 30.55 696 ASN A C 1
ATOM 5517 O O . ASN A 1 696 ? 47.158 -18.585 56.966 1.00 30.55 696 ASN A O 1
ATOM 5521 N N . PRO A 1 697 ? 45.843 -18.834 58.783 1.00 36.06 697 PRO A N 1
ATOM 5522 C CA . PRO A 1 697 ? 45.209 -20.072 58.358 1.00 36.06 697 PRO A CA 1
ATOM 5523 C C . PRO A 1 697 ? 43.923 -19.777 57.566 1.00 36.06 697 PRO A C 1
ATOM 5525 O O . PRO A 1 697 ? 43.183 -18.866 57.932 1.00 36.06 697 PRO A O 1
ATOM 5528 N N . GLU A 1 698 ? 43.680 -20.628 56.564 1.00 32.34 698 GLU A N 1
ATOM 5529 C CA . GLU A 1 698 ? 42.561 -20.677 55.593 1.00 32.34 698 GLU A CA 1
ATOM 5530 C C . GLU A 1 698 ? 42.661 -19.762 54.367 1.00 32.34 698 GLU A C 1
ATOM 5532 O O . GLU A 1 698 ? 42.490 -18.527 54.477 1.00 32.34 698 GLU A O 1
#

Foldseek 3Di:
DVVVVVVVVVVVVVPPDPDQWKKWFFWFDQWDQPPVPRDTDRHDETWTWIFTFDLQFDDVVRGPIATADQKAFDAKWFDDPVQFPDKDFQAFDDQLVLLVVLCPDPVCVPPDQQQKKWWWDGDNGMTTIGIDGNVCVVVIDDDPVGQVQLCAAGHQARPPRQFHPDRMTGIMHGFRYFDPLELWEAALVQQKIKGKTKHFDPPDDDDPPPPPGGWIWIKTWIAHNVNNYTPNLRMDTPPFWDWGHWYAQLQQRKIKTWTFGDGRPDDDDPNSLFTWIWIWGFFPVPVSYTDTDIDTAGAPPPDDPPPDPPQADFDPDDPQWQEWDWAHDPQAGWIKTWGWTDDPDPFQIWIKIFIAGPPHNYTQDIDTDRGGFNYWDAQNQFQWIKTWGWHDDPPDDGTFIFIFTFWHWGQDPVVRDIHIGGDADNVDTHGQDDRVVRNQFPDDFAAWASDQADQKTKTWGFGAAPVRNLGAIWIKITHNPPGDDIDTSDDNPHRYRDPRSRPHMHMHRNNCSDNQND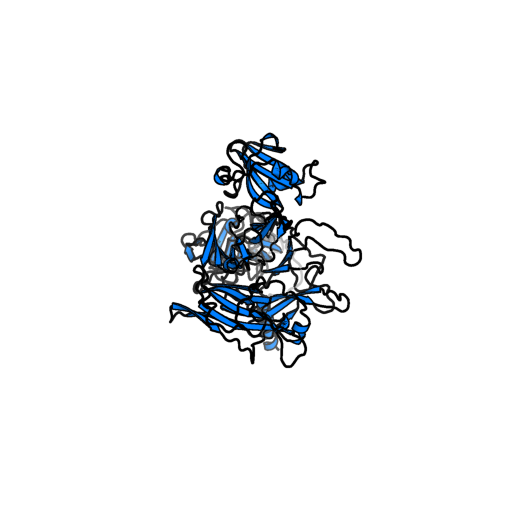AAWDFPAFFEADLQSQKTKTFTPAFKLQQFDFDDPNSSPDGQDTRNPRRPQDKDWCVLWWPPVQCVQQDGPPQWTWHDPGRGMIMIGGHPGNHDQFDKIWTDAPRMWHDDDPSRTYHYDGDIHGYHYDPVNDDFDWDFDFDPDDDPPDWTWTWTDTPHPPDTDTDTDDDDPDDPDDDDDD

Organism: NCBI:txid1333877

Sequence (698 aa):
TLLRALVLVALGRLREASAFTLHAVESRPTKYTDVLTGEVSYREPVDARQQRLSKTGRNPDLDSSIPMSKFQYIGCFYHSMDITTSVIDGYYRDPNECIAECMSQEKYENTSSYELLVLVHNAPEAGRCGCALKYQIGDFDESPEEDGKCTYRCQDFLNPYCGGIGDHWGLYMEYDKRSMAAQGAYDPWRYVFYTIVVIKEQHIGGGYPDDGVLPERYYLHAVDIDNGLAQFQYQIPLKGGILYGLQYDIDSTRLVALHTYDLVGRVRGDLDWQYKLATILVNTTNQFRPYMQLEVAEIELTTPRQAVPEESIVSDRYLAYSGASAIFSKEVDCYVFTQSQWAATKPLMKDRVYMVRIPDGYIIKEEAVDFKIMSLYANEMYGDLTALGPRLEASVQGGQQTYVYLARIYRSFIEARTLVDWTYNPLNPERLAEPTMMSDWPIMPGVVASEHLFNKSAIAYRMRTEDMPWGVITVAEVNIRPPYLQTSWCNASCQGTLDPNIPYAALFNREPGIPLSLKAPAPIQPARFNMDASAITVNFDRSTLQGARQVDLNGDLIPDQVDYEMQRDEPFDCAELFSEESTWKLGQWPDTQCLWRSNSEVRINIGLVNISVGDSIFLLQDALYAVPVGGQWSPAASGGVQVAAPDPLEEPVIIPTGSRKIDQCTPVRLEVDSDLDGGLAIWNWQWIEGTEGAPNPE

Radius of gyration: 32.49 Å; chains: 1; bounding box: 112×69×98 Å

pLDDT: mean 71.82, std 15.87, range [24.66, 94.12]